Protein 3NYB (pdb70)

Foldseek 3Di:
DDDVLCVVPAPLVPQAVLQVQLSSLVSVVVVQFDDPVRVVVVVVLQVVLQVLVCVVPVPKGKDFDDCVVPVQDGPQDATEMAIEDPCDDPNFPVVVVVSVVSCCVVQQFPDWDWDDLPNWIKIWGAGPVVRHIYIYTNDDNQDDLLRVLLVVLVVPAPPLSSLSNLVVLLCVLPVQADLVVQHPDSSRSSLLLSQLQCPPPCRVVPNDDCSSRVSVSSLVSLCCLQPPPPQLFWAWEDDPSHIDIDTVCVLPLQVVPPDRRWYAYQDSVHSSGGPRPSNPVSVVVSNLSVVLSCLLVVLSVVSSPDDSVVSTSDDSSPVSRPD/DDPVVPDDPDYVVDDVCVVPDDDDPDWAADPQDRDIHAYVFPDDDDGPDPDDDPDTDCTHPVND

Organism: Saccharomyces cerevisiae (strain ATCC 204508 / S288c) (NCBI:txid559292)

Nearest PDB structures (foldseek):
  3nyb-assembly1_B  TM=1.016E+00  e=1.148E-12  Saccharomyces cerevisiae
  4wt1-assembly1_N8  TM=2.854E-01  e=4.785E+00  Thermus thermophilus HB8
  3nyb-assembly1_A  TM=1.003E+00  e=1.743E-56  Saccharomyces cerevisiae
  6lbj-assembly2_B  TM=7.778E-01  e=1.652E-12  Mus musculus
  8opt-assembly1_A  TM=7.591E-01  e=1.158E-12  Homo sapiens

Sequence (387 aa):
GSYPWILNHDHSKQKEISDWLTFEIKDFVAYISPSREEIEIRNQTISTIREAVKQLWPDADLHVFGSYSTDLYLPGSDIDCVVTSELGGKESRNNLYSLASHLKKKNLATEVEVVAKARVPIIKFVEPHSGIHIAVSFERTNGIEAAKLIREWLDDTPGLRELVLIVKQFLHARRLNNVHTGGLGGFSIICLVFSFLHMHPRIITNEIDPKDNLGVLLIEFFELYGKNFGYDDVALGSSDGYPVYFPKSTWSAIQPIKNPFSLAIQDPGDESNNISRGSFNIRDIKKAFAGAFDLLTNRCFELHSATFKDRLGKSILGNVIKYQCTLCKSKKHSKERCPSIWRAYILVHTIYCYNCGGKGHFGDDCKEKRSSRVPNEDGSAFTGSNL

CATH classification: 1.10.1410.10 (+1 more: 3.30.460.10)

B-factor: mean 60.47, std 26.09, range [11.94, 187.11]

Structure (mmCIF, N/CA/C/O backbone):
data_3NYB
#
_entry.id   3NYB
#
_cell.length_a   92.720
_cell.length_b   92.720
_cell.length_c   103.630
_cell.angle_alpha   90.00
_cell.angle_beta   90.00
_cell.angle_gamma   120.00
#
_symmetry.space_group_name_H-M   'P 3 2 1'
#
loop_
_entity.id
_entity.type
_entity.pdbx_description
1 polymer 'Poly(A) RNA polymerase protein 2'
2 polymer 'Protein AIR2'
3 non-polymer 'ZINC ION'
4 water water
#
loop_
_atom_site.group_PDB
_atom_site.id
_atom_site.type_symbol
_atom_site.label_atom_id
_atom_site.label_alt_id
_atom_site.label_comp_id
_atom_site.label_asym_id
_atom_site.label_entity_id
_atom_site.label_seq_id
_atom_site.pdbx_PDB_ins_code
_atom_site.Cartn_x
_atom_site.Cartn_y
_atom_site.Cartn_z
_atom_site.occupancy
_atom_site.B_iso_or_equiv
_atom_site.auth_seq_id
_atom_site.auth_comp_id
_atom_site.auth_asym_id
_atom_site.auth_atom_id
_atom_site.pdbx_PDB_model_num
ATOM 1 N N . GLY A 1 1 ? 38.964 6.737 -15.411 1.00 105.54 159 GLY A N 1
ATOM 2 C CA . GLY A 1 1 ? 38.039 6.528 -16.510 1.00 103.29 159 GLY A CA 1
ATOM 3 C C . GLY A 1 1 ? 37.818 7.770 -17.356 1.00 91.89 159 GLY A C 1
ATOM 4 O O . GLY A 1 1 ? 37.338 7.675 -18.486 1.00 94.25 159 GLY A O 1
ATOM 5 N N . SER A 1 2 ? 38.155 8.935 -16.806 1.00 72.74 160 SER A N 1
ATOM 6 C CA . SER A 1 2 ? 38.059 10.193 -17.539 1.00 64.38 160 SER A CA 1
ATOM 7 C C . SER A 1 2 ? 39.363 10.441 -18.293 1.00 55.72 160 SER A C 1
ATOM 8 O O . SER A 1 2 ? 40.429 9.945 -17.906 1.00 56.25 160 SER A O 1
ATOM 11 N N . TYR A 1 3 ? 39.270 11.206 -19.374 1.00 38.10 161 TYR A N 1
ATOM 12 C CA . TYR A 1 3 ? 40.427 11.525 -20.196 1.00 36.57 161 TYR A CA 1
ATOM 13 C C . TYR A 1 3 ? 40.479 13.025 -20.389 1.00 40.51 161 TYR A C 1
ATOM 14 O O . TYR A 1 3 ? 40.282 13.518 -21.497 1.00 47.88 161 TYR A O 1
ATOM 23 N N . PRO A 1 4 ? 40.753 13.755 -19.301 1.00 33.04 162 PRO A N 1
ATOM 24 C CA . PRO A 1 4 ? 40.634 15.212 -19.244 1.00 17.29 162 PRO A CA 1
ATOM 25 C C . PRO A 1 4 ? 41.344 15.876 -20.409 1.00 30.65 162 PRO A C 1
ATOM 26 O O . PRO A 1 4 ? 40.860 16.898 -20.901 1.00 42.54 162 PRO A O 1
ATOM 30 N N . TRP A 1 5 ? 42.469 15.316 -20.856 1.00 27.67 163 TRP A N 1
ATOM 31 C CA . TRP A 1 5 ? 43.255 15.969 -21.918 1.00 26.67 163 TRP A CA 1
ATOM 32 C C . TRP A 1 5 ? 42.539 16.019 -23.267 1.00 37.78 163 TRP A C 1
ATOM 33 O O . TRP A 1 5 ? 43.004 16.664 -24.203 1.00 38.86 163 TRP A O 1
ATOM 44 N N . ILE A 1 6 ? 41.405 15.334 -23.348 1.00 40.80 164 ILE A N 1
ATOM 45 C CA . ILE A 1 6 ? 40.588 15.299 -24.550 1.00 34.02 164 ILE A CA 1
ATOM 46 C C . ILE A 1 6 ? 39.667 16.507 -24.640 1.00 41.46 164 ILE A C 1
ATOM 47 O O . ILE A 1 6 ? 39.321 16.952 -25.735 1.00 46.02 164 ILE A O 1
ATOM 52 N N . LEU A 1 7 ? 39.273 17.039 -23.487 1.00 37.01 165 LEU A N 1
ATOM 53 C CA . LEU A 1 7 ? 38.264 18.102 -23.430 1.00 40.04 165 LEU A CA 1
ATOM 54 C C . LEU A 1 7 ? 38.647 19.299 -24.303 1.00 35.25 165 LEU A C 1
ATOM 55 O O . LEU A 1 7 ? 39.723 19.866 -24.136 1.00 30.68 165 LEU A O 1
ATOM 60 N N . ASN A 1 8 ? 37.767 19.661 -25.237 1.00 36.15 166 ASN A N 1
ATOM 61 C CA . ASN A 1 8 ? 37.997 20.764 -26.182 1.00 37.42 166 ASN A CA 1
ATOM 62 C C . ASN A 1 8 ? 39.105 20.465 -27.187 1.00 33.65 166 ASN A C 1
ATOM 63 O O . ASN A 1 8 ? 39.653 21.369 -27.817 1.00 40.80 166 ASN A O 1
ATOM 68 N N . HIS A 1 9 ? 39.424 19.189 -27.340 1.00 20.36 167 HIS A N 1
ATOM 69 C CA . HIS A 1 9 ? 40.501 18.782 -28.220 1.00 31.76 167 HIS A CA 1
ATOM 70 C C . HIS A 1 9 ? 40.129 17.521 -28.987 1.00 41.02 167 HIS A C 1
ATOM 71 O O . HIS A 1 9 ? 40.936 16.605 -29.125 1.00 45.27 167 HIS A O 1
ATOM 78 N N . ASP A 1 10 ? 38.899 17.472 -29.478 1.00 45.65 168 ASP A N 1
ATOM 79 C CA . ASP A 1 10 ? 38.425 16.302 -30.198 1.00 55.59 168 ASP A CA 1
ATOM 80 C C . ASP A 1 10 ? 38.981 16.275 -31.616 1.00 45.47 168 ASP A C 1
ATOM 81 O O . ASP A 1 10 ? 38.871 17.262 -32.341 1.00 32.32 168 ASP A O 1
ATOM 86 N N . HIS A 1 11 ? 39.588 15.153 -32.003 1.00 44.47 169 HIS A N 1
ATOM 87 C CA . HIS A 1 11 ? 40.082 14.981 -33.371 1.00 48.59 169 HIS A CA 1
ATOM 88 C C . HIS A 1 11 ? 39.391 13.831 -34.083 1.00 49.57 169 HIS A C 1
ATOM 89 O O . HIS A 1 11 ? 39.993 13.181 -34.937 1.00 38.13 169 HIS A O 1
ATOM 96 N N . SER A 1 12 ? 38.136 13.577 -33.724 1.00 60.01 170 SER A N 1
ATOM 97 C CA . SER A 1 12 ? 37.437 12.391 -34.203 1.00 47.84 170 SER A CA 1
ATOM 98 C C . SER A 1 12 ? 37.214 12.450 -35.701 1.00 43.36 170 SER A C 1
ATOM 99 O O . SER A 1 12 ? 37.030 11.420 -36.334 1.00 60.75 170 SER A O 1
ATOM 102 N N . LYS A 1 13 ? 37.247 13.653 -36.267 1.00 50.29 171 LYS A N 1
ATOM 103 C CA . LYS A 1 13 ? 36.971 13.839 -37.695 1.00 64.66 171 LYS A CA 1
ATOM 104 C C . LYS A 1 13 ? 38.215 13.691 -38.583 1.00 62.57 171 LYS A C 1
ATOM 105 O O . LYS A 1 13 ? 38.157 13.923 -39.790 1.00 67.06 171 LYS A O 1
ATOM 111 N N . GLN A 1 14 ? 39.333 13.296 -37.985 1.00 53.98 172 GLN A N 1
ATOM 112 C CA . GLN A 1 14 ? 40.596 13.205 -38.704 1.00 57.32 172 GLN A CA 1
ATOM 113 C C . GLN A 1 14 ? 40.573 12.036 -39.684 1.00 63.02 172 GLN A C 1
ATOM 114 O O . GLN A 1 14 ? 40.052 10.968 -39.366 1.00 58.60 172 GLN A O 1
ATOM 120 N N . LYS A 1 15 ? 41.146 12.241 -40.868 1.00 61.87 173 LYS A N 1
ATOM 121 C CA . LYS A 1 15 ? 41.148 11.221 -41.914 1.00 70.00 173 LYS A CA 1
ATOM 122 C C . LYS A 1 15 ? 42.103 10.087 -41.580 1.00 77.48 173 LYS A C 1
ATOM 123 O O . LYS A 1 15 ? 41.751 8.909 -41.678 1.00 80.14 173 LYS A O 1
ATOM 129 N N . GLU A 1 16 ? 43.322 10.448 -41.195 1.00 81.36 174 GLU A N 1
ATOM 130 C CA . GLU A 1 16 ? 44.312 9.460 -40.786 1.00 74.99 174 GLU A CA 1
ATOM 131 C C . GLU A 1 16 ? 44.264 9.265 -39.275 1.00 64.33 174 GLU A C 1
ATOM 132 O O . GLU A 1 16 ? 44.505 10.197 -38.506 1.00 63.97 174 GLU A O 1
ATOM 138 N N . ILE A 1 17 ? 43.941 8.052 -38.848 1.00 55.66 175 ILE A N 1
ATOM 139 C CA . ILE A 1 17 ? 43.853 7.764 -37.426 1.00 55.83 175 ILE A CA 1
ATOM 140 C C . ILE A 1 17 ? 45.200 8.017 -36.750 1.00 50.82 175 ILE A C 1
ATOM 141 O O . ILE A 1 17 ? 45.260 8.402 -35.588 1.00 60.86 175 ILE A O 1
ATOM 146 N N . SER A 1 18 ? 46.278 7.813 -37.498 1.00 55.63 176 SER A N 1
ATOM 147 C CA . SER A 1 18 ? 47.633 7.995 -36.993 1.00 56.33 176 SER A CA 1
ATOM 148 C C . SER A 1 18 ? 47.959 9.462 -36.765 1.00 52.70 176 SER A C 1
ATOM 149 O O . SER A 1 18 ? 49.043 9.794 -36.290 1.00 56.77 176 SER A O 1
ATOM 152 N N . ASP A 1 19 ? 47.023 10.334 -37.130 1.00 55.72 177 ASP A N 1
ATOM 153 C CA . ASP A 1 19 ? 47.142 11.771 -36.878 1.00 57.86 177 ASP A CA 1
ATOM 154 C C . ASP A 1 19 ? 46.338 12.139 -35.636 1.00 50.20 177 ASP A C 1
ATOM 155 O O . ASP A 1 19 ? 46.840 12.811 -34.743 1.00 47.27 177 ASP A O 1
ATOM 160 N N . TRP A 1 20 ? 45.075 11.726 -35.625 1.00 40.70 178 TRP A N 1
ATOM 161 C CA . TRP A 1 20 ? 44.297 11.546 -34.410 1.00 43.08 178 TRP A CA 1
ATOM 162 C C . TRP A 1 20 ? 45.279 11.265 -33.277 1.00 46.89 178 TRP A C 1
ATOM 163 O O . TRP A 1 20 ? 45.398 12.035 -32.311 1.00 34.58 178 TRP A O 1
ATOM 174 N N . LEU A 1 21 ? 45.996 10.152 -33.401 1.00 45.22 179 LEU A N 1
ATOM 175 C CA . LEU A 1 21 ? 46.880 9.709 -32.328 1.00 45.76 179 LEU A CA 1
ATOM 176 C C . LEU A 1 21 ? 47.965 10.733 -31.999 1.00 38.68 179 LEU A C 1
ATOM 177 O O . LEU A 1 21 ? 48.166 11.092 -30.840 1.00 34.11 179 LEU A O 1
ATOM 182 N N . THR A 1 22 ? 48.675 11.178 -33.028 1.00 32.72 180 THR A N 1
ATOM 183 C CA . THR A 1 22 ? 49.725 12.160 -32.868 1.00 24.30 180 THR A CA 1
ATOM 184 C C . THR A 1 22 ? 49.234 13.381 -32.091 1.00 33.34 180 THR A C 1
ATOM 185 O O . THR A 1 22 ? 49.869 13.820 -31.137 1.00 42.28 180 THR A O 1
ATOM 189 N N . PHE A 1 23 ? 48.086 13.909 -32.496 1.00 35.61 181 PHE A N 1
ATOM 190 C CA . PHE A 1 23 ? 47.481 15.050 -31.831 1.00 35.45 181 PHE A CA 1
ATOM 191 C C . PHE A 1 23 ? 47.111 14.758 -30.377 1.00 35.38 181 PHE A C 1
ATOM 192 O O . PHE A 1 23 ? 47.274 15.615 -29.506 1.00 33.89 181 PHE A O 1
ATOM 200 N N . GLU A 1 24 ? 46.611 13.556 -30.110 1.00 35.56 182 GLU A N 1
ATOM 201 C CA . GLU A 1 24 ? 46.246 13.214 -28.743 1.00 37.31 182 GLU A CA 1
ATOM 202 C C . GLU A 1 24 ? 47.487 13.090 -27.870 1.00 34.20 182 GLU A C 1
ATOM 203 O O . GLU A 1 24 ? 47.460 13.456 -26.700 1.00 31.10 182 GLU A O 1
ATOM 209 N N . ILE A 1 25 ? 48.578 12.583 -28.436 1.00 32.14 183 ILE A N 1
ATOM 210 C CA . ILE A 1 25 ? 49.826 12.520 -27.681 1.00 35.01 183 ILE A CA 1
ATOM 211 C C . ILE A 1 25 ? 50.225 13.922 -27.205 1.00 38.70 183 ILE A C 1
ATOM 212 O O . ILE A 1 25 ? 50.501 14.108 -26.024 1.00 34.74 183 ILE A O 1
ATOM 217 N N . LYS A 1 26 ? 50.228 14.892 -28.122 1.00 32.44 184 LYS A N 1
ATOM 218 C CA . LYS A 1 26 ? 50.545 16.278 -27.801 1.00 27.72 184 LYS A CA 1
ATOM 219 C C . LYS A 1 26 ? 49.583 16.876 -26.773 1.00 35.36 184 LYS A C 1
ATOM 220 O O . LYS A 1 26 ? 49.956 17.745 -25.977 1.00 23.03 184 LYS A O 1
ATOM 226 N N . ASP A 1 27 ? 48.338 16.422 -26.786 1.00 34.16 185 ASP A N 1
ATOM 227 C CA . ASP A 1 27 ? 47.363 16.959 -25.844 1.00 37.01 185 ASP A CA 1
ATOM 228 C C . ASP A 1 27 ? 47.684 16.502 -24.431 1.00 37.82 185 ASP A C 1
ATOM 229 O O . ASP A 1 27 ? 47.761 17.314 -23.501 1.00 35.59 185 ASP A O 1
ATOM 234 N N . PHE A 1 28 ? 47.893 15.196 -24.294 1.00 32.53 186 PHE A N 1
ATOM 235 C CA . PHE A 1 28 ? 48.302 14.587 -23.039 1.00 36.10 186 PHE A CA 1
ATOM 236 C C . PHE A 1 28 ? 49.567 15.231 -22.477 1.00 39.16 186 PHE A C 1
ATOM 237 O O . PHE A 1 28 ? 49.590 15.658 -21.323 1.00 34.02 186 PHE A O 1
ATOM 245 N N . VAL A 1 29 ? 50.615 15.284 -23.295 1.00 29.33 187 VAL A N 1
ATOM 246 C CA . VAL A 1 29 ? 51.890 15.867 -22.890 1.00 33.12 187 VAL A CA 1
ATOM 247 C C . VAL A 1 29 ? 51.729 17.296 -22.392 1.00 30.54 187 VAL A C 1
ATOM 248 O O . VAL A 1 29 ? 52.360 17.691 -21.420 1.00 37.80 187 VAL A O 1
ATOM 252 N N . ALA A 1 30 ? 50.892 18.077 -23.057 1.00 30.36 188 ALA A N 1
ATOM 253 C CA . ALA A 1 30 ? 50.688 19.451 -22.618 1.00 35.98 188 ALA A CA 1
ATOM 254 C C . ALA A 1 30 ? 49.886 19.459 -21.325 1.00 37.73 188 ALA A C 1
ATOM 255 O O . ALA A 1 30 ? 50.151 20.256 -20.418 1.00 33.33 188 ALA A O 1
ATOM 257 N N . TYR A 1 31 ? 48.916 18.555 -21.236 1.00 22.30 189 TYR A N 1
ATOM 258 C CA . TYR A 1 31 ? 48.112 18.456 -20.028 1.00 26.54 189 TYR A CA 1
ATOM 259 C C . TYR A 1 31 ? 48.958 18.069 -18.797 1.00 28.89 189 TYR A C 1
ATOM 260 O O . TYR A 1 31 ? 48.700 18.538 -17.678 1.00 26.15 189 TYR A O 1
ATOM 269 N N . ILE A 1 32 ? 49.967 17.222 -19.006 1.00 28.39 190 ILE A N 1
ATOM 270 C CA . ILE A 1 32 ? 50.833 16.775 -17.915 1.00 28.06 190 ILE A CA 1
ATOM 271 C C . ILE A 1 32 ? 51.996 17.759 -17.733 1.00 27.93 190 ILE A C 1
ATOM 272 O O . ILE A 1 32 ? 52.888 17.551 -16.924 1.00 25.93 190 ILE A O 1
ATOM 277 N N . SER A 1 33 ? 51.970 18.847 -18.489 1.00 30.43 191 SER A N 1
ATOM 278 C CA . SER A 1 33 ? 53.061 19.814 -18.456 1.00 33.10 191 SER A CA 1
ATOM 279 C C . SER A 1 33 ? 52.675 20.983 -17.517 1.00 29.51 191 SER A C 1
ATOM 280 O O . SER A 1 33 ? 51.500 21.327 -17.401 1.00 31.20 191 SER A O 1
ATOM 283 N N . PRO A 1 34 ? 53.658 21.570 -16.811 1.00 34.33 192 PRO A N 1
ATOM 284 C CA . PRO A 1 34 ? 53.343 22.447 -15.669 1.00 29.22 192 PRO A CA 1
ATOM 285 C C . PRO A 1 34 ? 52.838 23.825 -16.053 1.00 32.53 192 PRO A C 1
ATOM 286 O O . PRO A 1 34 ? 53.048 24.286 -17.173 1.00 37.49 192 PRO A O 1
ATOM 290 N N . SER A 1 35 ? 52.176 24.479 -15.109 1.00 29.53 193 SER A N 1
ATOM 291 C CA . SER A 1 35 ? 51.744 25.857 -15.286 1.00 34.38 193 SER A CA 1
ATOM 292 C C . SER A 1 35 ? 52.689 26.763 -14.511 1.00 38.48 193 SER A C 1
ATOM 293 O O . SER A 1 35 ? 53.387 26.305 -13.586 1.00 27.93 193 SER A O 1
ATOM 296 N N . ARG A 1 36 ? 52.696 28.043 -14.872 1.00 24.29 194 ARG A N 1
ATOM 297 C CA . ARG A 1 36 ? 53.437 29.053 -14.107 1.00 28.07 194 ARG A CA 1
ATOM 298 C C . ARG A 1 36 ? 53.184 28.966 -12.603 1.00 33.55 194 ARG A C 1
ATOM 299 O O . ARG A 1 36 ? 54.128 28.971 -11.816 1.00 30.09 194 ARG A O 1
ATOM 307 N N . GLU A 1 37 ? 51.918 28.893 -12.192 1.00 34.36 195 GLU A N 1
ATOM 308 C CA . GLU A 1 37 ? 51.623 28.775 -10.766 1.00 38.68 195 GLU A CA 1
ATOM 309 C C . GLU A 1 37 ? 52.287 27.520 -10.208 1.00 38.41 195 GLU A C 1
ATOM 310 O O . GLU A 1 37 ? 52.930 27.546 -9.168 1.00 31.05 195 GLU A O 1
ATOM 316 N N . GLU A 1 38 ? 52.142 26.420 -10.929 1.00 41.27 196 GLU A N 1
ATOM 317 C CA . GLU A 1 38 ? 52.689 25.154 -10.491 1.00 33.50 196 GLU A CA 1
ATOM 318 C C . GLU A 1 38 ? 54.175 25.323 -10.254 1.00 35.47 196 GLU A C 1
ATOM 319 O O . GLU A 1 38 ? 54.736 24.774 -9.310 1.00 36.72 196 GLU A O 1
ATOM 325 N N . ILE A 1 39 ? 54.812 26.095 -11.122 1.00 27.09 197 ILE A N 1
ATOM 326 C CA . ILE A 1 39 ? 56.245 26.285 -11.034 1.00 23.36 197 ILE A CA 1
ATOM 327 C C . ILE A 1 39 ? 56.561 27.135 -9.812 1.00 31.25 197 ILE A C 1
ATOM 328 O O . ILE A 1 39 ? 57.501 26.841 -9.065 1.00 26.50 197 ILE A O 1
ATOM 333 N N . GLU A 1 40 ? 55.776 28.193 -9.614 1.00 28.65 198 GLU A N 1
ATOM 334 C CA . GLU A 1 40 ? 56.013 29.112 -8.506 1.00 30.34 198 GLU A CA 1
ATOM 335 C C . GLU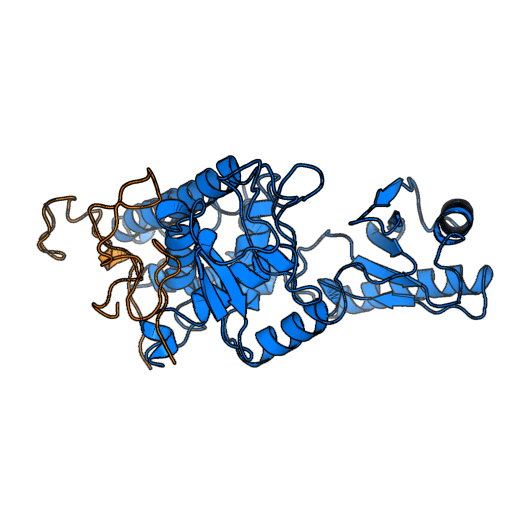 A 1 40 ? 56.043 28.335 -7.207 1.00 32.54 198 GLU A C 1
ATOM 336 O O . GLU A 1 40 ? 57.004 28.427 -6.437 1.00 35.44 198 GLU A O 1
ATOM 342 N N . ILE A 1 41 ? 54.998 27.541 -6.986 1.00 16.57 199 ILE A N 1
ATOM 343 C CA . ILE A 1 41 ? 54.890 26.733 -5.786 1.00 22.33 199 ILE A CA 1
ATOM 344 C C . ILE A 1 41 ? 56.078 25.787 -5.636 1.00 29.64 199 ILE A C 1
ATOM 345 O O . ILE A 1 41 ? 56.664 25.672 -4.563 1.00 29.49 199 ILE A O 1
ATOM 350 N N . ARG A 1 42 ? 56.434 25.110 -6.720 1.00 24.72 200 ARG A N 1
ATOM 351 C CA . ARG A 1 42 ? 57.537 24.171 -6.669 1.00 19.06 200 ARG A CA 1
ATOM 352 C C . ARG A 1 42 ? 58.801 24.877 -6.184 1.00 26.39 200 ARG A C 1
ATOM 353 O O . ARG A 1 42 ? 59.499 24.376 -5.308 1.00 34.48 200 ARG A O 1
ATOM 361 N N . ASN A 1 43 ? 59.084 26.052 -6.725 1.00 13.02 201 ASN A N 1
ATOM 362 C CA . ASN A 1 43 ? 60.267 26.798 -6.290 1.00 28.60 201 ASN A CA 1
ATOM 363 C C . ASN A 1 43 ? 60.209 27.194 -4.813 1.00 32.49 201 ASN A C 1
ATOM 364 O O . ASN A 1 43 ? 61.192 27.065 -4.099 1.00 37.73 201 ASN A O 1
ATOM 369 N N . GLN A 1 44 ? 59.050 27.655 -4.357 1.00 29.35 202 GLN A N 1
ATOM 370 C CA . GLN A 1 44 ? 58.883 28.017 -2.962 1.00 28.37 202 GLN A CA 1
ATOM 371 C C . GLN A 1 44 ? 59.201 26.851 -2.058 1.00 37.74 202 GLN A C 1
ATOM 372 O O . GLN A 1 44 ? 59.990 26.980 -1.118 1.00 41.91 202 GLN A O 1
ATOM 378 N N . THR A 1 45 ? 58.573 25.709 -2.326 1.00 33.59 203 THR A N 1
ATOM 379 C CA . THR A 1 45 ? 58.738 24.570 -1.433 1.00 39.55 203 THR A CA 1
ATOM 380 C C . THR A 1 45 ? 60.180 24.081 -1.442 1.00 38.75 203 THR A C 1
ATOM 381 O O . THR A 1 45 ? 60.749 23.809 -0.387 1.00 43.08 203 THR A O 1
ATOM 385 N N . ILE A 1 46 ? 60.774 23.991 -2.628 1.00 32.89 204 ILE A N 1
ATOM 386 C CA . ILE A 1 46 ? 62.180 23.620 -2.733 1.00 27.84 204 ILE A CA 1
ATOM 387 C C . ILE A 1 46 ? 63.027 24.587 -1.916 1.00 29.01 204 ILE A C 1
ATOM 388 O O . ILE A 1 46 ? 63.908 24.179 -1.167 1.00 43.19 204 ILE A O 1
ATOM 393 N N . SER A 1 47 ? 62.754 25.877 -2.053 1.00 38.13 205 SER A N 1
ATOM 394 C CA . SER A 1 47 ? 63.532 26.873 -1.332 1.00 31.89 205 SER A CA 1
ATOM 395 C C . SER A 1 47 ? 63.308 26.716 0.167 1.00 30.75 205 SER A C 1
ATOM 396 O O . SER A 1 47 ? 64.244 26.821 0.954 1.00 31.38 205 SER A O 1
ATOM 399 N N . THR A 1 48 ? 62.062 26.452 0.547 1.00 29.33 206 THR A N 1
ATOM 400 C CA . THR A 1 48 ? 61.709 26.215 1.940 1.00 29.15 206 THR A CA 1
ATOM 401 C C . THR A 1 48 ? 62.499 25.029 2.490 1.00 38.66 206 THR A C 1
ATOM 402 O O . THR A 1 48 ? 62.995 25.054 3.614 1.00 46.53 206 THR A O 1
ATOM 406 N N . ILE A 1 49 ? 62.636 23.986 1.688 1.00 38.98 207 ILE A N 1
ATOM 407 C CA . ILE A 1 49 ? 63.394 22.828 2.133 1.00 46.53 207 ILE A CA 1
ATOM 408 C C . ILE A 1 49 ? 64.895 23.117 2.177 1.00 46.53 207 ILE A C 1
ATOM 409 O O . ILE A 1 49 ? 65.589 22.681 3.099 1.00 35.31 207 ILE A O 1
ATOM 414 N N . ARG A 1 50 ? 65.390 23.860 1.191 1.00 47.01 208 ARG A N 1
ATOM 415 C CA . ARG A 1 50 ? 66.791 24.269 1.183 1.00 44.64 208 ARG A CA 1
ATOM 416 C C . ARG A 1 50 ? 67.076 25.032 2.464 1.00 47.72 208 ARG A C 1
ATOM 417 O O . ARG A 1 50 ? 68.063 24.772 3.158 1.00 45.98 208 ARG A O 1
ATOM 425 N N . GLU A 1 51 ? 66.179 25.958 2.781 1.00 50.03 209 GLU A N 1
ATOM 426 C CA . GLU A 1 51 ? 66.316 26.793 3.963 1.00 45.67 209 GLU A CA 1
ATOM 427 C C . GLU A 1 51 ? 66.350 25.935 5.232 1.00 33.00 209 GLU A C 1
ATOM 428 O O . GLU A 1 51 ? 67.080 26.235 6.169 1.00 37.14 209 GLU A O 1
ATOM 434 N N . ALA A 1 52 ? 65.592 24.845 5.245 1.00 28.32 210 ALA A N 1
ATOM 435 C CA . ALA A 1 52 ? 65.617 23.930 6.387 1.00 47.89 210 ALA A CA 1
ATOM 436 C C . ALA A 1 52 ? 66.931 23.154 6.488 1.00 56.62 210 ALA A C 1
ATOM 437 O O . ALA A 1 52 ? 67.320 22.727 7.574 1.00 70.52 210 ALA A O 1
ATOM 439 N N . VAL A 1 53 ? 67.602 22.963 5.357 1.00 51.32 211 VAL A N 1
ATOM 440 C CA . VAL A 1 53 ? 68.881 22.262 5.331 1.00 42.86 211 VAL A CA 1
ATOM 441 C C . VAL A 1 53 ? 69.988 23.196 5.834 1.00 48.09 211 VAL A C 1
ATOM 442 O O . VAL A 1 53 ? 70.840 22.803 6.627 1.00 42.42 211 VAL A O 1
ATOM 446 N N . LYS A 1 54 ? 69.950 24.444 5.384 1.00 56.92 212 LYS A N 1
ATOM 447 C CA . LYS A 1 54 ? 70.869 25.456 5.872 1.00 53.33 212 LYS A CA 1
ATOM 448 C C . LYS A 1 54 ? 70.922 25.440 7.397 1.00 49.40 212 LYS A C 1
ATOM 449 O O . LYS A 1 54 ? 71.982 25.630 7.987 1.00 58.57 212 LYS A O 1
ATOM 455 N N . GLN A 1 55 ? 69.781 25.207 8.033 1.00 39.54 213 GLN A N 1
ATOM 456 C CA . GLN A 1 55 ? 69.706 25.205 9.494 1.00 50.23 213 GLN A CA 1
ATOM 457 C C . GLN A 1 55 ? 70.583 24.156 10.166 1.00 49.21 213 GLN A C 1
ATOM 458 O O . GLN A 1 55 ? 71.064 24.376 11.276 1.00 52.83 213 GLN A O 1
ATOM 464 N N . LEU A 1 56 ? 70.754 23.008 9.517 1.00 43.58 214 LEU A N 1
ATOM 465 C CA . LEU A 1 56 ? 71.654 21.973 10.029 1.00 46.79 214 LEU A CA 1
ATOM 466 C C . LEU A 1 56 ? 73.090 22.255 9.605 1.00 45.86 214 LEU A C 1
ATOM 467 O O . LEU A 1 56 ? 74.021 22.158 10.406 1.00 51.22 214 LEU A O 1
ATOM 472 N N . TRP A 1 57 ? 73.252 22.598 8.331 1.00 45.79 215 TRP A N 1
ATOM 473 C CA . TRP A 1 57 ? 74.555 22.810 7.727 1.00 48.12 215 TRP A CA 1
ATOM 474 C C . TRP A 1 57 ? 74.477 24.046 6.858 1.00 51.48 215 TRP A C 1
ATOM 475 O O . TRP A 1 57 ? 74.092 23.958 5.697 1.00 49.40 215 TRP A O 1
ATOM 486 N N . PRO A 1 58 ? 74.823 25.212 7.425 1.00 65.97 216 PRO A N 1
ATOM 487 C CA . PRO A 1 58 ? 74.740 26.498 6.717 1.00 65.96 216 PRO A CA 1
ATOM 488 C C . PRO A 1 58 ? 75.584 26.543 5.443 1.00 55.31 216 PRO A C 1
ATOM 489 O O . PRO A 1 58 ? 75.361 27.413 4.591 1.00 56.26 216 PRO A O 1
ATOM 493 N N . ASP A 1 59 ? 76.519 25.606 5.311 1.00 45.92 217 ASP A N 1
ATOM 494 C CA . ASP A 1 59 ? 77.342 25.497 4.105 1.00 55.73 217 ASP A CA 1
ATOM 495 C C . ASP A 1 59 ? 76.669 24.753 2.941 1.00 72.03 217 ASP A C 1
ATOM 496 O O . ASP A 1 59 ? 77.094 24.870 1.789 1.00 80.68 217 ASP A O 1
ATOM 501 N N . ALA A 1 60 ? 75.625 23.988 3.240 1.00 66.21 218 ALA A N 1
ATOM 502 C CA . ALA A 1 60 ? 75.000 23.134 2.239 1.00 62.05 218 ALA A CA 1
ATOM 503 C C . ALA A 1 60 ? 74.014 23.889 1.351 1.00 61.61 218 ALA A C 1
ATOM 504 O O . ALA A 1 60 ? 73.388 24.854 1.780 1.00 65.27 218 ALA A O 1
ATOM 506 N N . ASP A 1 61 ? 73.895 23.437 0.106 1.00 47.71 219 ASP A N 1
ATOM 507 C CA . ASP A 1 61 ? 72.912 23.953 -0.828 1.00 40.72 219 ASP A CA 1
ATOM 508 C C . ASP A 1 61 ? 72.088 22.751 -1.267 1.00 48.26 219 ASP A C 1
ATOM 509 O O . ASP A 1 61 ? 72.309 21.630 -0.798 1.00 50.97 219 ASP A O 1
ATOM 514 N N . LEU A 1 62 ? 71.147 22.978 -2.174 1.00 49.41 220 LEU A N 1
ATOM 515 C CA . LEU A 1 62 ? 70.215 21.938 -2.581 1.00 48.49 220 LEU A CA 1
ATOM 516 C C . LEU A 1 62 ? 69.831 22.159 -4.036 1.00 45.56 220 LEU A C 1
ATOM 517 O O . LEU A 1 62 ? 69.400 23.251 -4.411 1.00 40.14 220 LEU A O 1
ATOM 522 N N . HIS A 1 63 ? 69.988 21.129 -4.860 1.00 37.08 221 HIS A N 1
ATOM 523 C CA . HIS A 1 63 ? 69.693 21.273 -6.281 1.00 39.19 221 HIS A CA 1
ATOM 524 C C . HIS A 1 63 ? 68.798 20.176 -6.835 1.00 41.85 221 HIS A C 1
ATOM 525 O O . HIS A 1 63 ? 68.934 19.006 -6.486 1.00 33.50 221 HIS A O 1
ATOM 532 N N . VAL A 1 64 ? 67.876 20.567 -7.703 1.00 41.34 222 VAL A N 1
ATOM 533 C CA . VAL A 1 64 ? 67.006 19.613 -8.365 1.00 30.77 222 VAL A CA 1
ATOM 534 C C . VAL A 1 64 ? 67.764 18.983 -9.519 1.00 34.07 222 VAL A C 1
ATOM 535 O O . VAL A 1 64 ? 68.281 19.701 -10.371 1.00 46.26 222 VAL A O 1
ATOM 539 N N . PHE A 1 65 ? 67.819 17.650 -9.562 1.00 36.56 223 PHE A N 1
ATOM 540 C CA . PHE A 1 65 ? 68.398 16.933 -10.703 1.00 34.03 223 PHE A CA 1
ATOM 541 C C . PHE A 1 65 ? 67.428 15.865 -11.224 1.00 33.49 223 PHE A C 1
ATOM 542 O O . PHE A 1 65 ? 66.554 15.408 -10.497 1.00 33.92 223 PHE A O 1
ATOM 550 N N . GLY A 1 66 ? 67.585 15.452 -12.475 1.00 40.43 224 GLY A N 1
ATOM 551 C CA . GLY A 1 66 ? 66.823 14.323 -12.978 1.00 36.74 224 GLY A CA 1
ATOM 552 C C . GLY A 1 66 ? 65.575 14.710 -13.745 1.00 42.00 224 GLY A C 1
ATOM 553 O O . GLY A 1 66 ? 65.541 15.737 -14.426 1.00 46.79 224 GLY A O 1
ATOM 554 N N . SER A 1 67 ? 64.544 13.879 -13.631 1.00 40.85 225 SER A N 1
ATOM 555 C CA . SER A 1 67 ? 63.302 14.074 -14.366 1.00 27.26 225 SER A CA 1
ATOM 556 C C . SER A 1 67 ? 62.811 15.512 -14.333 1.00 36.47 225 SER A C 1
ATOM 557 O O . SER A 1 67 ? 62.219 15.987 -15.302 1.00 39.89 225 SER A O 1
ATOM 560 N N . TYR A 1 68 ? 63.048 16.205 -13.223 1.00 30.85 226 TYR A N 1
ATOM 561 C CA . TYR A 1 68 ? 62.473 17.534 -13.050 1.00 28.83 226 TYR A CA 1
ATOM 562 C C . TYR A 1 68 ? 63.302 18.685 -13.618 1.00 21.68 226 TYR A C 1
ATOM 563 O O . TYR A 1 68 ? 62.784 19.783 -13.769 1.00 33.67 226 TYR A O 1
ATOM 572 N N . SER A 1 69 ? 64.570 18.439 -13.942 1.00 38.13 227 SER A N 1
ATOM 573 C CA . SER A 1 69 ? 65.436 19.480 -14.534 1.00 40.04 227 SER A CA 1
ATOM 574 C C . SER A 1 69 ? 65.464 19.348 -16.053 1.00 37.42 227 SER A C 1
ATOM 575 O O . SER A 1 69 ? 65.696 20.314 -16.769 1.00 45.11 227 SER A O 1
ATOM 578 N N . THR A 1 70 ? 65.243 18.129 -16.525 1.00 33.72 228 THR A N 1
ATOM 579 C CA . THR A 1 70 ? 64.742 17.905 -17.865 1.00 30.79 228 THR A CA 1
ATOM 580 C C . THR A 1 70 ? 63.261 18.046 -17.620 1.00 49.61 228 THR A C 1
ATOM 581 O O . THR A 1 70 ? 62.857 18.493 -16.547 1.00 81.49 228 THR A O 1
ATOM 585 N N . ASP A 1 71 ? 62.422 17.679 -18.564 1.00 34.77 229 ASP A N 1
ATOM 586 C CA . ASP A 1 71 ? 61.002 17.675 -18.243 1.00 24.98 229 ASP A CA 1
ATOM 587 C C . ASP A 1 71 ? 60.443 16.319 -18.603 1.00 39.02 229 ASP A C 1
ATOM 588 O O . ASP A 1 71 ? 59.562 16.200 -19.456 1.00 46.09 229 ASP A O 1
ATOM 593 N N . LEU A 1 72 ? 60.988 15.297 -17.945 1.00 26.14 230 LEU A N 1
ATOM 594 C CA . LEU A 1 72 ? 60.658 13.920 -18.234 1.00 22.48 230 LEU A CA 1
ATOM 595 C C . LEU A 1 72 ? 59.971 13.301 -17.022 1.00 34.71 230 LEU A C 1
ATOM 596 O O . LEU A 1 72 ? 59.972 12.079 -16.848 1.00 46.35 230 LEU A O 1
ATOM 601 N N . TYR A 1 73 ? 59.373 14.150 -16.191 1.00 25.10 231 TYR A N 1
ATOM 602 C CA . TYR A 1 73 ? 58.749 13.689 -14.958 1.00 30.30 231 TYR A CA 1
ATOM 603 C C . TYR A 1 73 ? 57.243 13.508 -15.110 1.00 35.41 231 TYR A C 1
ATOM 604 O O . TYR A 1 73 ? 56.577 14.307 -15.765 1.00 26.90 231 TYR A O 1
ATOM 613 N N . LEU A 1 74 ? 56.708 12.451 -14.512 1.00 36.74 232 LEU A N 1
ATOM 614 C CA . LEU A 1 74 ? 55.264 12.324 -14.387 1.00 35.31 232 LEU A CA 1
ATOM 615 C C . LEU A 1 74 ? 54.764 13.109 -13.158 1.00 32.06 232 LEU A C 1
ATOM 616 O O . LEU A 1 74 ? 55.369 13.066 -12.079 1.00 26.96 232 LEU A O 1
ATOM 621 N N . PRO A 1 75 ? 53.658 13.834 -13.319 1.00 30.55 233 PRO A N 1
ATOM 622 C CA . PRO A 1 75 ? 53.099 14.611 -12.206 1.00 42.31 233 PRO A CA 1
ATOM 623 C C . PRO A 1 75 ? 52.880 13.735 -10.967 1.00 34.95 233 PRO A C 1
ATOM 624 O O . PRO A 1 75 ? 52.438 12.594 -11.099 1.00 42.45 233 PRO A O 1
ATOM 628 N N . GLY A 1 76 ? 53.188 14.260 -9.783 1.00 22.94 234 GLY A N 1
ATOM 629 C CA . GLY A 1 76 ? 53.097 13.470 -8.569 1.00 12.21 234 GLY A CA 1
ATOM 630 C C . GLY A 1 76 ? 54.351 12.654 -8.278 1.00 37.08 234 GLY A C 1
ATOM 631 O O . GLY A 1 76 ? 54.519 12.178 -7.161 1.00 51.26 234 GLY A O 1
ATOM 632 N N . SER A 1 77 ? 55.241 12.489 -9.260 1.00 32.43 235 SER A N 1
ATOM 633 C CA . SER A 1 77 ? 56.485 11.756 -9.008 1.00 33.46 235 SER A CA 1
ATOM 634 C C . SER A 1 77 ? 57.410 12.554 -8.098 1.00 33.88 235 SER A C 1
ATOM 635 O O . SER A 1 77 ? 57.321 13.787 -8.056 1.00 34.24 235 SER A O 1
ATOM 638 N N . ASP A 1 78 ? 58.279 11.850 -7.367 1.00 40.29 236 ASP A N 1
ATOM 639 C CA . ASP A 1 78 ? 59.267 12.492 -6.493 1.00 32.54 236 ASP A CA 1
ATOM 640 C C . ASP A 1 78 ? 60.153 13.393 -7.318 1.00 36.77 236 ASP A C 1
ATOM 641 O O . ASP A 1 78 ? 60.613 13.006 -8.403 1.00 36.70 236 ASP A O 1
ATOM 646 N N . ILE A 1 79 ? 60.425 14.582 -6.795 1.00 29.85 237 ILE A N 1
ATOM 647 C CA . ILE A 1 79 ? 61.437 15.412 -7.412 1.00 33.25 237 ILE A CA 1
ATOM 648 C C . ILE A 1 79 ? 62.734 15.226 -6.639 1.00 29.56 237 ILE A C 1
ATOM 649 O O . ILE A 1 79 ? 62.766 15.362 -5.414 1.00 31.59 237 ILE A O 1
ATOM 654 N N . ASP A 1 80 ? 63.791 14.871 -7.368 1.00 24.04 238 ASP A N 1
ATOM 655 C CA . ASP A 1 80 ? 65.055 14.476 -6.760 1.00 32.52 238 ASP A CA 1
ATOM 656 C C . ASP A 1 80 ? 65.961 15.662 -6.463 1.00 37.20 238 ASP A C 1
ATOM 657 O O . ASP A 1 80 ? 66.205 16.501 -7.332 1.00 42.82 238 ASP A O 1
ATOM 662 N N . CYS A 1 81 ? 66.472 15.717 -5.238 1.00 32.41 239 CYS A N 1
ATOM 663 C CA . CYS A 1 81 ? 67.410 16.761 -4.845 1.00 34.52 239 CYS A CA 1
ATOM 664 C C . CYS A 1 81 ? 68.703 16.190 -4.287 1.00 33.83 239 CYS A C 1
ATOM 665 O O . CYS A 1 81 ? 68.686 15.167 -3.605 1.00 41.60 239 CYS A O 1
ATOM 668 N N . VAL A 1 82 ? 69.816 16.863 -4.586 1.00 47.00 240 VAL A N 1
ATOM 669 C CA . VAL A 1 82 ? 71.119 16.577 -3.988 1.00 43.41 240 VAL A CA 1
ATOM 670 C C . VAL A 1 82 ? 71.458 17.654 -2.971 1.00 43.84 240 VAL A C 1
ATOM 671 O O . VAL A 1 82 ? 71.251 18.841 -3.233 1.00 49.64 240 VAL A O 1
ATOM 675 N N . VAL A 1 83 ? 72.011 17.253 -1.832 1.00 51.11 241 VAL A N 1
ATOM 676 C CA . VAL A 1 83 ? 72.535 18.209 -0.857 1.00 51.15 241 VAL A CA 1
ATOM 677 C C . VAL A 1 83 ? 74.053 18.242 -0.943 1.00 51.13 241 VAL A C 1
ATOM 678 O O . VAL A 1 83 ? 74.681 17.183 -1.029 1.00 47.26 241 VAL A O 1
ATOM 682 N N . THR A 1 84 ? 74.633 19.446 -0.862 1.00 59.34 242 THR A N 1
ATOM 683 C CA . THR A 1 84 ? 76.002 19.703 -1.336 1.00 57.52 242 THR A CA 1
ATOM 684 C C . THR A 1 84 ? 77.164 19.933 -0.358 1.00 74.52 242 THR A C 1
ATOM 685 O O . THR A 1 84 ? 78.312 19.994 -0.802 1.00 93.21 242 THR A O 1
ATOM 689 N N . SER A 1 85 ? 76.931 20.086 0.938 1.00 75.59 243 SER A N 1
ATOM 690 C CA . SER A 1 85 ? 78.106 20.161 1.819 1.00 85.03 243 SER A CA 1
ATOM 691 C C . SER A 1 85 ? 78.824 18.814 1.796 1.00 87.55 243 SER A C 1
ATOM 692 O O . SER A 1 85 ? 78.207 17.797 1.488 1.00 99.87 243 SER A O 1
ATOM 695 N N . GLU A 1 86 ? 80.117 18.794 2.100 1.00 80.54 244 GLU A N 1
ATOM 696 C CA . GLU A 1 86 ? 80.832 17.520 2.162 1.00 90.31 244 GLU A CA 1
ATOM 697 C C . GLU A 1 86 ? 80.252 16.637 3.268 1.00 92.53 244 GLU A C 1
ATOM 698 O O . GLU A 1 86 ? 80.809 16.535 4.359 1.00 100.46 244 GLU A O 1
ATOM 704 N N . LEU A 1 87 ? 79.124 16.000 2.965 1.00 88.92 245 LEU A N 1
ATOM 705 C CA . LEU A 1 87 ? 78.353 15.246 3.949 1.00 75.91 245 LEU A CA 1
ATOM 706 C C . LEU A 1 87 ? 78.110 13.821 3.478 1.00 66.61 245 LEU A C 1
ATOM 707 O O . LEU A 1 87 ? 77.529 13.011 4.202 1.00 72.02 245 LEU A O 1
ATOM 712 N N . GLY A 1 88 ? 78.547 13.521 2.260 1.00 61.09 246 GLY A N 1
ATOM 713 C CA . GLY A 1 88 ? 78.303 12.222 1.660 1.00 66.28 246 GLY A CA 1
ATOM 714 C C . GLY A 1 88 ? 79.180 11.101 2.189 1.00 74.51 246 GLY A C 1
ATOM 715 O O . GLY A 1 88 ? 79.482 11.038 3.385 1.00 79.51 246 GLY A O 1
ATOM 716 N N . GLY A 1 89 ? 79.589 10.210 1.289 1.00 69.54 247 GLY A N 1
ATOM 717 C CA . GLY A 1 89 ? 80.378 9.053 1.662 1.00 70.12 247 GLY A CA 1
ATOM 718 C C . GLY A 1 89 ? 79.714 8.234 2.752 1.00 86.41 247 GLY A C 1
ATOM 719 O O . GLY A 1 89 ? 78.499 8.036 2.743 1.00 95.19 247 GLY A O 1
ATOM 720 N N . LYS A 1 90 ? 80.514 7.766 3.704 1.00 98.98 248 LYS A N 1
ATOM 721 C CA . LYS A 1 90 ? 80.028 6.873 4.751 1.00 103.59 248 LYS A CA 1
ATOM 722 C C . LYS A 1 90 ? 79.257 7.625 5.833 1.00 93.31 248 LYS A C 1
ATOM 723 O O . LYS A 1 90 ? 78.543 7.025 6.646 1.00 93.26 248 LYS A O 1
ATOM 729 N N . GLU A 1 91 ? 79.387 8.946 5.826 1.00 80.90 249 GLU A N 1
ATOM 730 C CA . GLU A 1 91 ? 78.616 9.793 6.724 1.00 71.13 249 GLU A CA 1
ATOM 731 C C . GLU A 1 91 ? 77.221 10.060 6.137 1.00 62.72 249 GLU A C 1
ATOM 732 O O . GLU A 1 91 ? 76.353 10.633 6.809 1.00 56.24 249 GLU A O 1
ATOM 738 N N . SER A 1 92 ? 77.017 9.632 4.890 1.00 59.46 250 SER A N 1
ATOM 739 C CA . SER A 1 92 ? 75.735 9.796 4.214 1.00 61.72 250 SER A CA 1
ATOM 740 C C . SER A 1 92 ? 74.502 9.456 5.087 1.00 66.58 250 SER A C 1
ATOM 741 O O . SER A 1 92 ? 73.606 10.302 5.202 1.00 68.64 250 SER A O 1
ATOM 744 N N . ARG A 1 93 ? 74.479 8.257 5.679 1.00 62.57 251 ARG A N 1
ATOM 745 C CA . ARG A 1 93 ? 73.307 7.789 6.355 1.00 62.69 251 ARG A CA 1
ATOM 746 C C . ARG A 1 93 ? 73.086 8.582 7.621 1.00 65.02 251 ARG A C 1
ATOM 747 O O . ARG A 1 93 ? 71.963 9.115 7.864 1.00 74.35 251 ARG A O 1
ATOM 755 N N . ASN A 1 94 ? 74.080 8.536 8.512 1.00 53.23 252 ASN A N 1
ATOM 756 C CA . ASN A 1 94 ? 74.005 9.285 9.767 1.00 56.84 252 ASN A CA 1
ATOM 757 C C . ASN A 1 94 ? 73.415 10.687 9.568 1.00 51.60 252 ASN A C 1
ATOM 758 O O . ASN A 1 94 ? 72.616 11.147 10.378 1.00 53.51 252 ASN A O 1
ATOM 763 N N . ASN A 1 95 ? 73.777 11.339 8.457 1.00 40.73 253 ASN A N 1
ATOM 764 C CA . ASN A 1 95 ? 73.319 12.711 8.136 1.00 32.59 253 ASN A CA 1
ATOM 765 C C . ASN A 1 95 ? 71.880 12.717 7.630 1.00 37.30 253 ASN A C 1
ATOM 766 O O . ASN A 1 95 ? 71.137 13.665 7.865 1.00 43.42 253 ASN A O 1
ATOM 771 N N . LEU A 1 96 ? 71.491 11.665 6.912 1.00 30.31 254 LEU A N 1
ATOM 772 C CA . LEU A 1 96 ? 70.100 11.542 6.503 1.00 41.28 254 LEU A CA 1
ATOM 773 C C . LEU A 1 96 ? 69.190 11.360 7.732 1.00 48.02 254 LEU A C 1
ATOM 774 O O . LEU A 1 96 ? 68.119 11.968 7.805 1.00 38.76 254 LEU A O 1
ATOM 779 N N . TYR A 1 97 ? 69.607 10.535 8.694 1.00 44.98 255 TYR A N 1
ATOM 780 C CA . TYR A 1 97 ? 68.813 10.346 9.908 1.00 46.69 255 TYR A CA 1
ATOM 781 C C . TYR A 1 97 ? 68.555 11.691 10.585 1.00 45.12 255 TYR A C 1
ATOM 782 O O . TYR A 1 97 ? 67.456 11.947 11.086 1.00 40.41 255 TYR A O 1
ATOM 791 N N . SER A 1 98 ? 69.571 12.550 10.579 1.00 35.09 256 SER A N 1
ATOM 792 C CA . SER A 1 98 ? 69.481 13.858 11.224 1.00 45.97 256 SER A CA 1
ATOM 793 C C . SER A 1 98 ? 68.553 14.798 10.467 1.00 51.31 256 SER A C 1
ATOM 794 O O . SER A 1 98 ? 67.761 15.520 11.070 1.00 59.11 256 SER A O 1
ATOM 797 N N . LEU A 1 99 ? 68.675 14.795 9.144 1.00 38.28 257 LEU A N 1
ATOM 798 C CA . LEU A 1 99 ? 67.799 15.574 8.280 1.00 45.18 257 LEU A CA 1
ATOM 799 C C . LEU A 1 99 ? 66.351 15.114 8.462 1.00 47.12 257 LEU A C 1
ATOM 800 O O . LEU A 1 99 ? 65.436 15.937 8.572 1.00 42.38 257 LEU A O 1
ATOM 805 N N . ALA A 1 100 ? 66.150 13.795 8.485 1.00 38.39 258 ALA A N 1
ATOM 806 C CA . ALA A 1 100 ? 64.822 13.224 8.702 1.00 34.00 258 ALA A CA 1
ATOM 807 C C . ALA A 1 100 ? 64.238 13.707 10.010 1.00 47.05 258 ALA A C 1
ATOM 808 O O . ALA A 1 100 ? 63.185 14.341 10.036 1.00 40.97 258 ALA A O 1
ATOM 810 N N . SER A 1 101 ? 64.927 13.392 11.101 1.00 52.47 259 SER A N 1
ATOM 811 C CA . SER A 1 101 ? 64.494 13.835 12.416 1.00 45.05 259 SER A CA 1
ATOM 812 C C . SER A 1 101 ? 64.103 15.309 12.385 1.00 48.48 259 SER A C 1
ATOM 813 O O . SER A 1 101 ? 63.098 15.706 12.968 1.00 51.02 259 SER A O 1
ATOM 816 N N . HIS A 1 102 ? 64.884 16.109 11.669 1.00 44.72 260 HIS A N 1
ATOM 817 C CA . HIS A 1 102 ? 64.701 17.563 11.637 1.00 37.68 260 HIS A CA 1
ATOM 818 C C . HIS A 1 102 ? 63.484 17.983 10.796 1.00 47.01 260 HIS A C 1
ATOM 819 O O . HIS A 1 102 ? 62.713 18.863 11.184 1.00 44.93 260 HIS A O 1
ATOM 826 N N . LEU A 1 103 ? 63.325 17.357 9.635 1.00 42.63 261 LEU A N 1
ATOM 827 C CA . LEU A 1 103 ? 62.178 17.625 8.777 1.00 38.71 261 LEU A CA 1
ATOM 828 C C . LEU A 1 103 ? 60.867 17.373 9.520 1.00 45.94 261 LEU A C 1
ATOM 829 O O . LEU A 1 103 ? 59.950 18.195 9.477 1.00 50.73 261 LEU A O 1
ATOM 834 N N . LYS A 1 104 ? 60.794 16.237 10.209 1.00 52.83 262 LYS A N 1
ATOM 835 C CA . LYS A 1 104 ? 59.595 15.839 10.933 1.00 47.05 262 LYS A CA 1
ATOM 836 C C . LYS A 1 104 ? 59.251 16.885 11.979 1.00 47.44 262 LYS A C 1
ATOM 837 O O . LYS A 1 104 ? 58.110 17.341 12.078 1.00 58.40 262 LYS A O 1
ATOM 843 N N . LYS A 1 105 ? 60.263 17.254 12.753 1.00 43.79 263 LYS A N 1
ATOM 844 C CA . LYS A 1 105 ? 60.135 18.231 13.829 1.00 54.23 263 LYS A CA 1
ATOM 845 C C . LYS A 1 105 ? 59.673 19.609 13.327 1.00 66.85 263 LYS A C 1
ATOM 846 O O . LYS A 1 105 ? 58.769 20.225 13.903 1.00 71.26 263 LYS A O 1
ATOM 852 N N . LYS A 1 106 ? 60.274 20.075 12.238 1.00 65.71 264 LYS A N 1
ATOM 853 C CA . LYS A 1 106 ? 59.908 21.361 11.647 1.00 61.66 264 LYS A CA 1
ATOM 854 C C . LYS A 1 106 ? 58.652 21.273 10.752 1.00 53.50 264 LYS A C 1
ATOM 855 O O . LYS A 1 106 ? 58.258 22.262 10.125 1.00 50.85 264 LYS A O 1
ATOM 861 N N . ASN A 1 107 ? 58.034 20.093 10.695 1.00 49.91 265 ASN A N 1
ATOM 862 C CA . ASN A 1 107 ? 56.794 19.884 9.925 1.00 58.70 265 ASN A CA 1
ATOM 863 C C . ASN A 1 107 ? 56.879 20.010 8.401 1.00 55.30 265 ASN A C 1
ATOM 864 O O . ASN A 1 107 ? 55.897 20.389 7.758 1.00 57.83 265 ASN A O 1
ATOM 869 N N . LEU A 1 108 ? 58.031 19.679 7.829 1.00 45.88 266 LEU A N 1
ATOM 870 C CA . LEU A 1 108 ? 58.176 19.697 6.381 1.00 43.96 266 LEU A CA 1
ATOM 871 C C . LEU A 1 108 ? 58.072 18.286 5.835 1.00 43.20 266 LEU A C 1
ATOM 872 O O . LEU A 1 108 ? 58.213 18.050 4.637 1.00 44.40 266 LEU A O 1
ATOM 877 N N . ALA A 1 109 ? 57.805 17.350 6.737 1.00 39.22 267 ALA A N 1
ATOM 878 C CA . ALA A 1 109 ? 57.640 15.956 6.374 1.00 37.44 267 ALA A CA 1
ATOM 879 C C . ALA A 1 109 ? 56.755 15.260 7.395 1.00 30.41 267 ALA A C 1
ATOM 880 O O . ALA A 1 109 ? 56.781 15.598 8.580 1.00 39.39 267 ALA A O 1
ATOM 882 N N . THR A 1 110 ? 55.967 14.291 6.930 1.00 26.95 268 THR A N 1
ATOM 883 C CA . THR A 1 110 ? 55.252 13.395 7.839 1.00 48.92 268 THR A CA 1
ATOM 884 C C . THR A 1 110 ? 56.008 12.072 7.933 1.00 52.08 268 THR A C 1
ATOM 885 O O . THR A 1 110 ? 56.965 11.957 8.700 1.00 57.35 268 THR A O 1
ATOM 889 N N . GLU A 1 111 ? 55.604 11.077 7.152 1.00 41.05 269 GLU A N 1
ATOM 890 C CA . GLU A 1 111 ? 56.359 9.838 7.135 1.00 49.26 269 GLU A CA 1
ATOM 891 C C . GLU A 1 111 ? 57.566 9.972 6.236 1.00 48.36 269 GLU A C 1
ATOM 892 O O . GLU A 1 111 ? 57.447 10.303 5.060 1.00 52.66 269 GLU A O 1
ATOM 898 N N . VAL A 1 112 ? 58.729 9.693 6.804 1.00 39.87 270 VAL A N 1
ATOM 899 C CA . VAL A 1 112 ? 59.966 9.747 6.062 1.00 32.11 270 VAL A CA 1
ATOM 900 C C . VAL A 1 112 ? 60.531 8.352 5.876 1.00 32.63 270 VAL A C 1
ATOM 901 O O . VAL A 1 112 ? 60.718 7.610 6.839 1.00 45.62 270 VAL A O 1
ATOM 905 N N . GLU A 1 113 ? 60.812 7.993 4.633 1.00 37.24 271 GLU A N 1
ATOM 906 C CA . GLU A 1 113 ? 61.338 6.665 4.360 1.00 45.97 271 GLU A CA 1
ATOM 907 C C . GLU A 1 113 ? 62.748 6.699 3.782 1.00 51.39 271 GLU A C 1
ATOM 908 O O . GLU A 1 113 ? 63.009 7.388 2.796 1.00 53.08 271 GLU A O 1
ATOM 914 N N . VAL A 1 114 ? 63.651 5.949 4.407 1.00 58.01 272 VAL A N 1
ATOM 915 C CA . VAL A 1 114 ? 64.977 5.704 3.841 1.00 57.48 272 VAL A CA 1
ATOM 916 C C . VAL A 1 114 ? 64.942 4.601 2.770 1.00 47.88 272 VAL A C 1
ATOM 917 O O . VAL A 1 114 ? 64.356 3.534 2.974 1.00 45.53 272 VAL A O 1
ATOM 921 N N . VAL A 1 115 ? 65.555 4.869 1.622 1.00 47.50 273 VAL A N 1
ATOM 922 C CA . VAL A 1 115 ? 65.637 3.883 0.547 1.00 42.47 273 VAL A CA 1
ATOM 923 C C . VAL A 1 115 ? 66.980 4.019 -0.156 1.00 48.59 273 VAL A C 1
ATOM 924 O O . VAL A 1 115 ? 67.822 4.823 0.248 1.00 48.43 273 VAL A O 1
ATOM 928 N N . ALA A 1 116 ? 67.174 3.249 -1.220 1.00 55.17 274 ALA A N 1
ATOM 929 C CA . ALA A 1 116 ? 68.444 3.274 -1.933 1.00 67.24 274 ALA A CA 1
ATOM 930 C C . ALA A 1 116 ? 68.267 3.157 -3.440 1.00 79.51 274 ALA A C 1
ATOM 931 O O . ALA A 1 116 ? 67.601 2.244 -3.924 1.00 86.72 274 ALA A O 1
ATOM 933 N N . LYS A 1 117 ? 68.877 4.082 -4.176 1.00 81.27 275 LYS A N 1
ATOM 934 C CA . LYS A 1 117 ? 68.844 4.029 -5.628 1.00 81.56 275 LYS A CA 1
ATOM 935 C C . LYS A 1 117 ? 70.236 3.680 -6.162 1.00 78.72 275 LYS A C 1
ATOM 936 O O . LYS A 1 117 ? 70.957 4.539 -6.670 1.00 73.04 275 LYS A O 1
ATOM 942 N N . ALA A 1 118 ? 70.602 2.409 -6.018 1.00 84.70 276 ALA A N 1
ATOM 943 C CA . ALA A 1 118 ? 71.876 1.890 -6.513 1.00 97.19 276 ALA A CA 1
ATOM 944 C C . ALA A 1 118 ? 73.060 2.226 -5.601 1.00 97.19 276 ALA A C 1
ATOM 945 O O . ALA A 1 118 ? 74.025 2.849 -6.037 1.00 95.21 276 ALA A O 1
ATOM 947 N N . ARG A 1 119 ? 72.980 1.805 -4.342 1.00 95.67 277 ARG A N 1
ATOM 948 C CA . ARG A 1 119 ? 74.046 2.048 -3.367 1.00 95.46 277 ARG A CA 1
ATOM 949 C C . ARG A 1 119 ? 74.134 3.501 -2.896 1.00 90.46 277 ARG A C 1
ATOM 950 O O . ARG A 1 119 ? 74.981 3.838 -2.066 1.00 90.20 277 ARG A O 1
ATOM 958 N N . VAL A 1 120 ? 73.273 4.358 -3.439 1.00 77.21 278 VAL A N 1
ATOM 959 C CA . VAL A 1 120 ? 73.146 5.726 -2.948 1.00 66.49 278 VAL A CA 1
ATOM 960 C C . VAL A 1 120 ? 71.909 5.817 -2.063 1.00 59.66 278 VAL A C 1
ATOM 961 O O . VAL A 1 120 ? 70.794 5.588 -2.532 1.00 43.49 278 VAL A O 1
ATOM 965 N N . PRO A 1 121 ? 72.109 6.132 -0.773 1.00 62.31 279 PRO A N 1
ATOM 966 C CA . PRO A 1 121 ? 71.020 6.168 0.209 1.00 57.46 279 PRO A CA 1
ATOM 967 C C . PRO A 1 121 ? 70.181 7.420 0.027 1.00 58.35 279 PRO A C 1
ATOM 968 O O . PRO A 1 121 ? 70.734 8.500 -0.174 1.00 59.39 279 PRO A O 1
ATOM 972 N N . ILE A 1 122 ? 68.862 7.264 0.094 1.00 61.15 280 ILE A N 1
ATOM 973 C CA . ILE A 1 122 ? 67.937 8.343 -0.226 1.00 55.88 280 ILE A CA 1
ATOM 974 C C . ILE A 1 122 ? 66.822 8.474 0.805 1.00 42.53 280 ILE A C 1
ATOM 975 O O . ILE A 1 122 ? 66.402 7.494 1.412 1.00 48.16 280 ILE A O 1
ATOM 980 N N . ILE A 1 123 ? 66.348 9.697 0.994 1.00 37.36 281 ILE A N 1
ATOM 981 C CA . ILE A 1 123 ? 65.278 9.983 1.942 1.00 41.88 281 ILE A CA 1
ATOM 982 C C . ILE A 1 123 ? 64.050 10.499 1.166 1.00 46.10 281 ILE A C 1
ATOM 983 O O . ILE A 1 123 ? 64.124 11.509 0.453 1.00 36.32 281 ILE A O 1
ATOM 988 N N . LYS A 1 124 ? 62.934 9.784 1.268 1.00 49.16 282 LYS A N 1
ATOM 989 C CA . LYS A 1 124 ? 61.708 10.179 0.567 1.00 40.29 282 LYS A CA 1
ATOM 990 C C . LYS A 1 124 ? 60.693 10.715 1.559 1.00 41.46 282 LYS A C 1
ATOM 991 O O . LYS A 1 124 ? 60.569 10.187 2.655 1.00 48.49 282 LYS A O 1
ATOM 997 N N . PHE A 1 125 ? 59.961 11.754 1.173 1.00 45.11 283 PHE A N 1
ATOM 998 C CA . PHE A 1 125 ? 58.913 12.302 2.025 1.00 35.96 283 PHE A CA 1
ATOM 999 C C . PHE A 1 125 ? 57.937 13.185 1.249 1.00 39.53 283 PHE A C 1
ATOM 1000 O O . PHE A 1 125 ? 58.075 13.379 0.044 1.00 41.39 283 PHE A O 1
ATOM 1008 N N . VAL A 1 126 ? 56.945 13.714 1.952 1.00 38.71 284 VAL A N 1
ATOM 1009 C CA . VAL A 1 126 ? 56.001 14.648 1.354 1.00 26.65 284 VAL A CA 1
ATOM 1010 C C . VAL A 1 126 ? 55.969 15.934 2.163 1.00 34.58 284 VAL A C 1
ATOM 1011 O O . VAL A 1 126 ? 55.726 15.905 3.368 1.00 45.84 284 VAL A O 1
ATOM 1015 N N . GLU A 1 127 ? 56.223 17.063 1.515 1.00 40.69 285 GLU A N 1
ATOM 1016 C CA . GLU A 1 127 ? 56.050 18.341 2.191 1.00 41.02 285 GLU A CA 1
ATOM 1017 C C . GLU A 1 127 ? 54.554 18.576 2.286 1.00 44.03 285 GLU A C 1
ATOM 1018 O O . GLU A 1 127 ? 53.865 18.661 1.264 1.00 42.80 285 GLU A O 1
ATOM 1024 N N . PRO A 1 128 ? 54.049 18.654 3.523 1.00 41.84 286 PRO A N 1
ATOM 1025 C CA . PRO A 1 128 ? 52.627 18.618 3.886 1.00 35.88 286 PRO A CA 1
ATOM 1026 C C . PRO A 1 128 ? 51.822 19.796 3.347 1.00 36.75 286 PRO A C 1
ATOM 1027 O O . PRO A 1 128 ? 50.727 19.604 2.833 1.00 44.03 286 PRO A O 1
ATOM 1031 N N . HIS A 1 129 ? 52.355 21.000 3.465 1.00 33.10 287 HIS A N 1
ATOM 1032 C CA . HIS A 1 129 ? 51.633 22.177 3.000 1.00 44.13 287 HIS A CA 1
ATOM 1033 C C . HIS A 1 129 ? 51.287 22.089 1.524 1.00 41.71 287 HIS A C 1
ATOM 1034 O O . HIS A 1 129 ? 50.147 22.349 1.133 1.00 42.39 287 HIS A O 1
ATOM 1041 N N . SER A 1 130 ? 52.277 21.727 0.713 1.00 39.74 288 SER A N 1
ATOM 1042 C CA . SER A 1 130 ? 52.115 21.677 -0.742 1.00 33.89 288 SER A CA 1
ATOM 1043 C C . SER A 1 130 ? 51.793 20.285 -1.272 1.00 30.65 288 SER A C 1
ATOM 1044 O O . SER A 1 130 ? 51.409 20.139 -2.431 1.00 31.67 288 SER A O 1
ATOM 1047 N N . GLY A 1 131 ? 51.973 19.263 -0.438 1.00 34.40 289 GLY A N 1
ATOM 1048 C CA . GLY A 1 131 ? 51.696 17.894 -0.838 1.00 32.45 289 GLY A CA 1
ATOM 1049 C C . GLY A 1 131 ? 52.666 17.353 -1.872 1.00 31.96 289 GLY A C 1
ATOM 1050 O O . GLY A 1 131 ? 52.435 16.290 -2.457 1.00 38.19 289 GLY A O 1
ATOM 1051 N N . ILE A 1 132 ? 53.753 18.090 -2.094 1.00 31.38 290 ILE A N 1
ATOM 1052 C CA . ILE A 1 132 ? 54.788 17.728 -3.075 1.00 33.91 290 ILE A CA 1
ATOM 1053 C C . ILE A 1 132 ? 55.705 16.600 -2.580 1.00 32.69 290 ILE A C 1
ATOM 1054 O O . ILE A 1 132 ? 56.102 16.572 -1.416 1.00 35.52 290 ILE A O 1
ATOM 1059 N N . HIS A 1 133 ? 56.039 15.670 -3.466 1.00 27.20 291 HIS A N 1
ATOM 1060 C CA . HIS A 1 133 ? 56.881 14.541 -3.099 1.00 22.11 291 HIS A CA 1
ATOM 1061 C C . HIS A 1 133 ? 58.343 14.846 -3.351 1.00 27.92 291 HIS A C 1
ATOM 1062 O O . HIS A 1 133 ? 58.714 15.222 -4.460 1.00 30.72 291 HIS A O 1
ATOM 1069 N N . ILE A 1 134 ? 59.167 14.664 -2.326 1.00 24.45 292 ILE A N 1
ATOM 1070 C CA . ILE A 1 134 ? 60.600 14.927 -2.426 1.00 31.42 292 ILE A CA 1
ATOM 1071 C C . ILE A 1 134 ? 61.440 13.700 -2.101 1.00 41.50 292 ILE A C 1
ATOM 1072 O O . ILE A 1 134 ? 61.112 12.927 -1.187 1.00 35.04 292 ILE A O 1
ATOM 1077 N N . ALA A 1 135 ? 62.530 13.538 -2.851 1.00 32.89 293 ALA A N 1
ATOM 1078 C CA . ALA A 1 135 ? 63.562 12.565 -2.516 1.00 25.36 293 ALA A CA 1
ATOM 1079 C C . ALA A 1 135 ? 64.939 13.229 -2.450 1.00 29.46 293 ALA A C 1
ATOM 1080 O O . ALA A 1 135 ? 65.409 13.795 -3.435 1.00 29.50 293 ALA A O 1
ATOM 1082 N N . VAL A 1 136 ? 65.581 13.138 -1.288 1.00 27.84 294 VAL A N 1
ATOM 1083 C CA . VAL A 1 136 ? 66.861 13.795 -1.056 1.00 33.30 294 VAL A CA 1
ATOM 1084 C C . VAL A 1 136 ? 68.006 12.817 -0.878 1.00 41.01 294 VAL A C 1
ATOM 1085 O O . VAL A 1 136 ? 67.857 11.802 -0.207 1.00 39.90 294 VAL A O 1
ATOM 1089 N N . SER A 1 137 ? 69.154 13.149 -1.465 1.00 44.13 295 SER A N 1
ATOM 1090 C CA . SER A 1 137 ? 70.363 12.358 -1.331 1.00 36.88 295 SER A CA 1
ATOM 1091 C C . SER A 1 137 ? 71.566 13.301 -1.397 1.00 42.92 295 SER A C 1
ATOM 1092 O O . SER A 1 137 ? 71.426 14.439 -1.840 1.00 38.93 295 SER A O 1
ATOM 1095 N N . PHE A 1 138 ? 72.743 12.831 -0.976 1.00 43.19 296 PHE A N 1
ATOM 1096 C CA . PHE A 1 138 ? 73.960 13.650 -1.018 1.00 33.38 296 PHE A CA 1
ATOM 1097 C C . PHE A 1 138 ? 74.794 13.357 -2.253 1.00 35.33 296 PHE A C 1
ATOM 1098 O O . PHE A 1 138 ? 75.979 13.659 -2.298 1.00 44.02 296 PHE A O 1
ATOM 1106 N N . GLU A 1 139 ? 74.156 12.789 -3.265 1.00 57.41 297 GLU A N 1
ATOM 1107 C CA . GLU A 1 139 ? 74.847 12.369 -4.478 1.00 55.38 297 GLU A CA 1
ATOM 1108 C C . GLU A 1 139 ? 73.818 12.150 -5.587 1.00 47.30 297 GLU A C 1
ATOM 1109 O O . GLU A 1 139 ? 72.819 11.468 -5.376 1.00 39.76 297 GLU A O 1
ATOM 1115 N N . ARG A 1 140 ? 74.040 12.736 -6.760 1.00 49.04 298 ARG A N 1
ATOM 1116 C CA . ARG A 1 140 ? 73.136 12.486 -7.879 1.00 47.50 298 ARG A CA 1
ATOM 1117 C C . ARG A 1 140 ? 73.039 10.990 -8.097 1.00 52.90 298 ARG A C 1
ATOM 1118 O O . ARG A 1 140 ? 74.014 10.272 -7.905 1.00 60.70 298 ARG A O 1
ATOM 1126 N N . THR A 1 141 ? 71.862 10.515 -8.481 1.00 48.54 299 THR A N 1
ATOM 1127 C CA . THR A 1 141 ? 71.649 9.080 -8.607 1.00 50.34 299 THR A CA 1
ATOM 1128 C C . THR A 1 141 ? 71.746 8.593 -10.045 1.00 56.16 299 THR A C 1
ATOM 1129 O O . THR A 1 141 ? 71.791 7.391 -10.292 1.00 66.35 299 THR A O 1
ATOM 1133 N N . ASN A 1 142 ? 71.775 9.516 -10.998 1.00 70.61 300 ASN A N 1
ATOM 1134 C CA . ASN A 1 142 ? 71.870 9.109 -12.394 1.00 82.81 300 ASN A CA 1
ATOM 1135 C C . ASN A 1 142 ? 73.252 9.358 -12.994 1.00 80.24 300 ASN A C 1
ATOM 1136 O O . ASN A 1 142 ? 73.417 10.194 -13.882 1.00 93.14 300 ASN A O 1
ATOM 1141 N N . GLY A 1 143 ? 74.237 8.617 -12.500 1.00 66.75 301 GLY A N 1
ATOM 1142 C CA . GLY A 1 143 ? 75.602 8.733 -12.973 1.00 75.46 301 GLY A CA 1
ATOM 1143 C C . GLY A 1 143 ? 76.031 10.170 -13.189 1.00 83.72 301 GLY A C 1
ATOM 1144 O O . GLY A 1 143 ? 75.599 11.077 -12.472 1.00 93.28 301 GLY A O 1
ATOM 1145 N N . ILE A 1 144 ? 76.886 10.373 -14.186 1.00 69.47 302 ILE A N 1
ATOM 1146 C CA . ILE A 1 144 ? 77.401 11.693 -14.515 1.00 71.19 302 ILE A CA 1
ATOM 1147 C C . ILE A 1 144 ? 77.430 11.819 -16.032 1.00 69.68 302 ILE A C 1
ATOM 1148 O O . ILE A 1 144 ? 76.840 12.731 -16.615 1.00 71.88 302 ILE A O 1
ATOM 1153 N N . GLU A 1 145 ? 78.126 10.881 -16.662 1.00 71.39 303 GLU A N 1
ATOM 1154 C CA . GLU A 1 145 ? 78.111 10.735 -18.110 1.00 78.05 303 GLU A CA 1
ATOM 1155 C C . GLU A 1 145 ? 76.694 10.435 -18.600 1.00 68.04 303 GLU A C 1
ATOM 1156 O O . GLU A 1 145 ? 76.282 10.942 -19.642 1.00 70.27 303 GLU A O 1
ATOM 1162 N N . ALA A 1 146 ? 75.945 9.621 -17.856 1.00 56.00 304 ALA A N 1
ATOM 1163 C CA . ALA A 1 146 ? 74.558 9.331 -18.236 1.00 56.79 304 ALA A CA 1
ATOM 1164 C C . ALA A 1 146 ? 73.748 10.608 -18.319 1.00 59.44 304 ALA A C 1
ATOM 1165 O O . ALA A 1 146 ? 73.017 10.834 -19.286 1.00 59.55 304 ALA A O 1
ATOM 1167 N N . ALA A 1 147 ? 73.862 11.434 -17.286 1.00 48.03 305 ALA A N 1
ATOM 1168 C CA . ALA A 1 147 ? 73.080 12.654 -17.239 1.00 38.93 305 ALA A CA 1
ATOM 1169 C C . ALA A 1 147 ? 73.350 13.501 -18.476 1.00 53.02 305 ALA A C 1
ATOM 1170 O O . ALA A 1 147 ? 72.418 14.024 -19.093 1.00 56.84 305 ALA A O 1
ATOM 1172 N N . LYS A 1 148 ? 74.626 13.623 -18.846 1.00 49.20 306 LYS A N 1
ATOM 1173 C CA . LYS A 1 148 ? 75.007 14.462 -19.978 1.00 50.31 306 LYS A CA 1
ATOM 1174 C C . LYS A 1 148 ? 74.460 13.911 -21.297 1.00 49.97 306 LYS A C 1
ATOM 1175 O O . LYS A 1 148 ? 73.985 14.664 -22.149 1.00 47.89 306 LYS A O 1
ATOM 1181 N N . LEU A 1 149 ? 74.524 12.594 -21.465 1.00 47.83 307 LEU A N 1
ATOM 1182 C CA . LEU A 1 149 ? 73.918 11.963 -22.630 1.00 50.18 307 LEU A CA 1
ATOM 1183 C C . LEU A 1 149 ? 72.462 12.400 -22.774 1.00 55.64 307 LEU A C 1
ATOM 1184 O O . LEU A 1 149 ? 72.029 12.805 -23.858 1.00 49.43 307 LEU A O 1
ATOM 1189 N N . ILE A 1 150 ? 71.723 12.324 -21.666 1.00 48.70 308 ILE A N 1
ATOM 1190 C CA . ILE A 1 150 ? 70.321 12.720 -21.629 1.00 51.53 308 ILE A CA 1
ATOM 1191 C C . ILE A 1 150 ? 70.098 14.106 -22.220 1.00 54.03 308 ILE A C 1
ATOM 1192 O O . ILE A 1 150 ? 69.262 14.280 -23.103 1.00 56.94 308 ILE A O 1
ATOM 1197 N N . ARG A 1 151 ? 70.840 15.092 -21.732 1.00 47.65 309 ARG A N 1
ATOM 1198 C CA . ARG A 1 151 ? 70.650 16.462 -22.197 1.00 59.04 309 ARG A CA 1
ATOM 1199 C C . ARG A 1 151 ? 70.980 16.603 -23.676 1.00 57.26 309 ARG A C 1
ATOM 1200 O O . ARG A 1 151 ? 70.270 17.280 -24.422 1.00 47.59 309 ARG A O 1
ATOM 1208 N N . GLU A 1 152 ? 72.056 15.948 -24.096 1.00 58.56 310 GLU A N 1
ATOM 1209 C CA . GLU A 1 152 ? 72.450 15.955 -25.493 1.00 48.35 310 GLU A CA 1
ATOM 1210 C C . GLU A 1 152 ? 71.422 15.228 -26.346 1.00 50.40 310 GLU A C 1
ATOM 1211 O O . GLU A 1 152 ? 70.954 15.776 -27.340 1.00 50.58 310 GLU A O 1
ATOM 1217 N N . TRP A 1 153 ? 71.056 14.007 -25.963 1.00 54.25 311 TRP A N 1
ATOM 1218 C CA . TRP A 1 153 ? 70.023 13.298 -26.705 1.00 51.18 311 TRP A CA 1
ATOM 1219 C C . TRP A 1 153 ? 68.796 14.206 -26.908 1.00 49.49 311 TRP A C 1
ATOM 1220 O O . TRP A 1 153 ? 68.173 14.197 -27.965 1.00 46.65 311 TRP A O 1
ATOM 1231 N N . LEU A 1 154 ? 68.459 14.992 -25.890 1.00 50.80 312 LEU A N 1
ATOM 1232 C CA . LEU A 1 154 ? 67.257 15.815 -25.927 1.00 39.92 312 LEU A CA 1
ATOM 1233 C C . LEU A 1 154 ? 67.405 16.982 -26.877 1.00 60.13 312 LEU A C 1
ATOM 1234 O O . LEU A 1 154 ? 66.420 17.519 -27.369 1.00 73.20 312 LEU A O 1
ATOM 1239 N N . ASP A 1 155 ? 68.643 17.373 -27.133 1.00 63.78 313 ASP A N 1
ATOM 1240 C CA . ASP A 1 155 ? 68.913 18.430 -28.093 1.00 69.33 313 ASP A CA 1
ATOM 1241 C C . ASP A 1 155 ? 68.779 17.959 -29.545 1.00 70.65 313 ASP A C 1
ATOM 1242 O O . ASP A 1 155 ? 68.103 18.598 -30.349 1.00 76.37 313 ASP A O 1
ATOM 1247 N N . ASP A 1 156 ? 69.413 16.841 -29.881 1.00 65.22 314 ASP A N 1
ATOM 1248 C CA . ASP A 1 156 ? 69.421 16.390 -31.268 1.00 73.05 314 ASP A CA 1
ATOM 1249 C C . ASP A 1 156 ? 68.377 15.320 -31.590 1.00 68.81 314 ASP A C 1
ATOM 1250 O O . ASP A 1 156 ? 68.580 14.510 -32.497 1.00 76.99 314 ASP A O 1
ATOM 1255 N N . THR A 1 157 ? 67.252 15.335 -30.876 1.00 57.52 315 THR A N 1
ATOM 1256 C CA . THR A 1 157 ? 66.232 14.303 -31.066 1.00 51.36 315 THR A CA 1
ATOM 1257 C C . THR A 1 157 ? 64.804 14.802 -30.906 1.00 43.50 315 THR A C 1
ATOM 1258 O O . THR A 1 157 ? 64.227 14.699 -29.831 1.00 46.53 315 THR A O 1
ATOM 1262 N N . PRO A 1 158 ? 64.212 15.327 -31.983 1.00 51.77 316 PRO A N 1
ATOM 1263 C CA . PRO A 1 158 ? 62.807 15.735 -31.874 1.00 49.30 316 PRO A CA 1
ATOM 1264 C C . PRO A 1 158 ? 61.887 14.541 -31.608 1.00 50.36 316 PRO A C 1
ATOM 1265 O O . PRO A 1 158 ? 61.937 13.541 -32.323 1.00 57.46 316 PRO A O 1
ATOM 1269 N N . GLY A 1 159 ? 61.063 14.644 -30.573 1.00 53.33 317 GLY A N 1
ATOM 1270 C CA . GLY A 1 159 ? 60.106 13.601 -30.268 1.00 39.86 317 GLY A CA 1
ATOM 1271 C C . GLY A 1 159 ? 60.485 12.806 -29.041 1.00 38.22 317 GLY A C 1
ATOM 1272 O O . GLY A 1 159 ? 59.653 12.103 -28.455 1.00 41.35 317 GLY A O 1
ATOM 1273 N N . LEU A 1 160 ? 61.746 12.919 -28.642 1.00 34.00 318 LEU A N 1
ATOM 1274 C CA . LEU A 1 160 ? 62.247 12.139 -27.517 1.00 42.77 318 LEU A CA 1
ATOM 1275 C C . LEU A 1 160 ? 61.419 12.335 -26.231 1.00 47.37 318 LEU A C 1
ATOM 1276 O O . LEU A 1 160 ? 60.928 11.366 -25.652 1.00 38.77 318 LEU A O 1
ATOM 1281 N N . ARG A 1 161 ? 61.260 13.583 -25.797 1.00 36.82 319 ARG A N 1
ATOM 1282 C CA . ARG A 1 161 ? 60.475 13.875 -24.608 1.00 29.90 319 ARG A CA 1
ATOM 1283 C C . ARG A 1 161 ? 59.050 13.296 -24.667 1.00 40.02 319 ARG A C 1
ATOM 1284 O O . ARG A 1 161 ? 58.599 12.643 -23.724 1.00 39.59 319 ARG A O 1
ATOM 1292 N N . GLU A 1 162 ? 58.345 13.531 -25.770 1.00 40.30 320 GLU A N 1
ATOM 1293 C CA . GLU A 1 162 ? 56.947 13.114 -25.892 1.00 32.35 320 GLU A CA 1
ATOM 1294 C C . GLU A 1 162 ? 56.790 11.611 -25.782 1.00 33.88 320 GLU A C 1
ATOM 1295 O O . GLU A 1 162 ? 55.932 11.125 -25.053 1.00 35.01 320 GLU A O 1
ATOM 1301 N N . LEU A 1 163 ? 57.608 10.869 -26.522 1.00 35.60 321 LEU A N 1
ATOM 1302 C CA . LEU A 1 163 ? 57.500 9.423 -26.479 1.00 37.56 321 LEU A CA 1
ATOM 1303 C C . LEU A 1 163 ? 57.911 8.888 -25.113 1.00 36.76 321 LEU A C 1
ATOM 1304 O O . LEU A 1 163 ? 57.303 7.953 -24.601 1.00 31.49 321 LEU A O 1
ATOM 1309 N N . VAL A 1 164 ? 58.924 9.495 -24.508 1.00 28.46 322 VAL A N 1
ATOM 1310 C CA . VAL A 1 164 ? 59.346 9.076 -23.177 1.00 18.25 322 VAL A CA 1
ATOM 1311 C C . VAL A 1 164 ? 58.224 9.257 -22.156 1.00 30.14 322 VAL A C 1
ATOM 1312 O O . VAL A 1 164 ? 57.953 8.360 -21.348 1.00 28.41 322 VAL A O 1
ATOM 1316 N N . LEU A 1 165 ? 57.548 10.402 -22.203 1.00 30.95 323 LEU A N 1
ATOM 1317 C CA . LEU A 1 165 ? 56.446 10.627 -21.278 1.00 23.19 323 LEU A CA 1
ATOM 1318 C C . LEU A 1 165 ? 55.356 9.564 -21.441 1.00 23.38 323 LEU A C 1
ATOM 1319 O O . LEU A 1 165 ? 54.889 8.998 -20.464 1.00 28.70 323 LEU A O 1
ATOM 1324 N N . ILE A 1 166 ? 54.975 9.273 -22.677 1.00 29.90 324 ILE A N 1
ATOM 1325 C CA . ILE A 1 166 ? 53.962 8.252 -22.927 1.00 31.63 324 ILE A CA 1
ATOM 1326 C C . ILE A 1 166 ? 54.382 6.884 -22.403 1.00 36.27 324 ILE A C 1
ATOM 1327 O O . ILE A 1 166 ? 53.651 6.242 -21.647 1.00 31.00 324 ILE A O 1
ATOM 1332 N N . VAL A 1 167 ? 55.567 6.444 -22.810 1.00 34.80 325 VAL A N 1
ATOM 1333 C CA . VAL A 1 167 ? 56.104 5.168 -22.365 1.00 26.25 325 VAL A CA 1
ATOM 1334 C C . VAL A 1 167 ? 56.253 5.143 -20.843 1.00 35.58 325 VAL A C 1
ATOM 1335 O O . VAL A 1 167 ? 56.077 4.100 -20.203 1.00 37.02 325 VAL A O 1
ATOM 1339 N N . LYS A 1 168 ? 56.587 6.292 -20.264 1.00 35.75 326 LYS A N 1
ATOM 1340 C CA . LYS A 1 168 ? 56.787 6.365 -18.824 1.00 39.99 326 LYS A CA 1
ATOM 1341 C C . LYS A 1 168 ? 55.432 6.161 -18.157 1.00 39.94 326 LYS A C 1
ATOM 1342 O O . LYS A 1 168 ? 55.282 5.320 -17.268 1.00 34.13 326 LYS A O 1
ATOM 1348 N N . GLN A 1 169 ? 54.438 6.913 -18.619 1.00 33.77 327 GLN A N 1
ATOM 1349 C CA . GLN A 1 169 ? 53.080 6.779 -18.108 1.00 25.62 327 GLN A CA 1
ATOM 1350 C C . GLN A 1 169 ? 52.588 5.349 -18.257 1.00 35.05 327 GLN A C 1
ATOM 1351 O O . GLN A 1 169 ? 52.090 4.743 -17.310 1.00 29.69 327 GLN A O 1
ATOM 1357 N N . PHE A 1 170 ? 52.724 4.799 -19.455 1.00 39.14 328 PHE A N 1
ATOM 1358 C CA . PHE A 1 170 ? 52.301 3.429 -19.657 1.00 34.56 328 PHE A CA 1
ATOM 1359 C C . PHE A 1 170 ? 52.913 2.505 -18.599 1.00 47.57 328 PHE A C 1
ATOM 1360 O O . PHE A 1 170 ? 52.193 1.820 -17.867 1.00 42.10 328 PHE A O 1
ATOM 1368 N N . LEU A 1 171 ? 54.242 2.499 -18.519 1.00 33.98 329 LEU A N 1
ATOM 1369 C CA . LEU A 1 171 ? 54.950 1.623 -17.597 1.00 26.57 329 LEU A CA 1
ATOM 1370 C C . LEU A 1 171 ? 54.527 1.816 -16.163 1.00 32.73 329 LEU A C 1
ATOM 1371 O O . LEU A 1 171 ? 54.634 0.894 -15.369 1.00 37.08 329 LEU A O 1
ATOM 1376 N N . HIS A 1 172 ? 54.079 3.021 -15.826 1.00 31.37 330 HIS A N 1
ATOM 1377 C CA . HIS A 1 172 ? 53.765 3.355 -14.442 1.00 26.91 330 HIS A CA 1
ATOM 1378 C C . HIS A 1 172 ? 52.379 2.851 -14.022 1.00 34.09 330 HIS A C 1
ATOM 1379 O O . HIS A 1 172 ? 52.211 2.357 -12.909 1.00 39.10 330 HIS A O 1
ATOM 1386 N N . ALA A 1 173 ? 51.399 2.979 -14.916 1.00 30.45 331 ALA A N 1
ATOM 1387 C CA . ALA A 1 173 ? 50.054 2.432 -14.711 1.00 36.54 331 ALA A CA 1
ATOM 1388 C C . ALA A 1 173 ? 50.094 0.948 -14.340 1.00 47.02 331 ALA A C 1
ATOM 1389 O O . ALA A 1 173 ? 49.401 0.504 -13.425 1.00 48.90 331 ALA A O 1
ATOM 1391 N N . ARG A 1 174 ? 50.876 0.182 -15.089 1.00 43.15 332 ARG A N 1
ATOM 1392 C CA . ARG A 1 174 ? 51.358 -1.110 -14.629 1.00 48.95 332 ARG A CA 1
ATOM 1393 C C . ARG A 1 174 ? 52.555 -0.769 -13.772 1.00 61.67 332 ARG A C 1
ATOM 1394 O O . ARG A 1 174 ? 53.181 0.255 -13.983 1.00 81.40 332 ARG A O 1
ATOM 1402 N N . ARG A 1 175 ? 52.882 -1.576 -12.784 1.00 44.53 333 ARG A N 1
ATOM 1403 C CA . ARG A 1 175 ? 53.957 -1.151 -11.906 1.00 45.22 333 ARG A CA 1
ATOM 1404 C C . ARG A 1 175 ? 55.292 -1.596 -12.473 1.00 42.36 333 ARG A C 1
ATOM 1405 O O . ARG A 1 175 ? 56.091 -2.223 -11.789 1.00 42.76 333 ARG A O 1
ATOM 1413 N N . LEU A 1 176 ? 55.526 -1.250 -13.733 1.00 42.13 334 LEU A N 1
ATOM 1414 C CA . LEU A 1 176 ? 56.662 -1.784 -14.465 1.00 45.95 334 LEU A CA 1
ATOM 1415 C C . LEU A 1 176 ? 57.802 -0.791 -14.588 1.00 43.78 334 LEU A C 1
ATOM 1416 O O . LEU A 1 176 ? 58.714 -0.988 -15.391 1.00 48.71 334 LEU A O 1
ATOM 1421 N N . ASN A 1 177 ? 57.764 0.272 -13.790 1.00 26.19 335 ASN A N 1
ATOM 1422 C CA . ASN A 1 177 ? 58.807 1.290 -13.888 1.00 36.69 335 ASN A CA 1
ATOM 1423 C C . ASN A 1 177 ? 59.671 1.457 -12.642 1.00 43.77 335 ASN A C 1
ATOM 1424 O O . ASN A 1 177 ? 60.311 2.490 -12.465 1.00 38.12 335 ASN A O 1
ATOM 1429 N N . ASN A 1 178 ? 59.696 0.446 -11.778 1.00 48.41 336 ASN A N 1
ATOM 1430 C CA . ASN A 1 178 ? 60.647 0.484 -10.681 1.00 47.23 336 ASN A CA 1
ATOM 1431 C C . ASN A 1 178 ? 61.630 -0.669 -10.635 1.00 48.36 336 ASN A C 1
ATOM 1432 O O . ASN A 1 178 ? 61.236 -1.833 -10.593 1.00 51.78 336 ASN A O 1
ATOM 1437 N N . VAL A 1 179 ? 62.916 -0.324 -10.634 1.00 46.14 337 VAL A N 1
ATOM 1438 C CA . VAL A 1 179 ? 63.989 -1.306 -10.548 1.00 52.59 337 VAL A CA 1
ATOM 1439 C C . VAL A 1 179 ? 63.891 -2.179 -9.295 1.00 51.59 337 VAL A C 1
ATOM 1440 O O . VAL A 1 179 ? 64.242 -3.356 -9.337 1.00 48.27 337 VAL A O 1
ATOM 1444 N N . HIS A 1 180 ? 63.426 -1.597 -8.186 1.00 44.68 338 HIS A N 1
ATOM 1445 C CA . HIS A 1 180 ? 63.294 -2.335 -6.928 1.00 53.28 338 HIS A CA 1
ATOM 1446 C C . HIS A 1 180 ? 62.532 -3.640 -7.130 1.00 51.10 338 HIS A C 1
ATOM 1447 O O . HIS A 1 180 ? 62.787 -4.630 -6.448 1.00 60.44 338 HIS A O 1
ATOM 1454 N N . THR A 1 181 ? 61.591 -3.634 -8.066 1.00 47.65 339 THR A N 1
ATOM 1455 C CA . THR A 1 181 ? 60.794 -4.818 -8.350 1.00 49.42 339 THR A CA 1
ATOM 1456 C C . THR A 1 181 ? 61.024 -5.281 -9.776 1.00 38.87 339 THR A C 1
ATOM 1457 O O . THR A 1 181 ? 60.170 -5.932 -10.368 1.00 46.68 339 THR A O 1
ATOM 1461 N N . GLY A 1 182 ? 62.181 -4.926 -10.323 1.00 36.16 340 GLY A N 1
ATOM 1462 C CA . GLY A 1 182 ? 62.612 -5.417 -11.622 1.00 41.64 340 GLY A CA 1
ATOM 1463 C C . GLY A 1 182 ? 62.017 -4.716 -12.830 1.00 41.06 340 GLY A C 1
ATOM 1464 O O . GLY A 1 182 ? 62.013 -5.279 -13.922 1.00 45.45 340 GLY A O 1
ATOM 1465 N N . GLY A 1 183 ? 61.512 -3.497 -12.642 1.00 33.66 341 GLY A N 1
ATOM 1466 C CA . GLY A 1 183 ? 61.024 -2.692 -13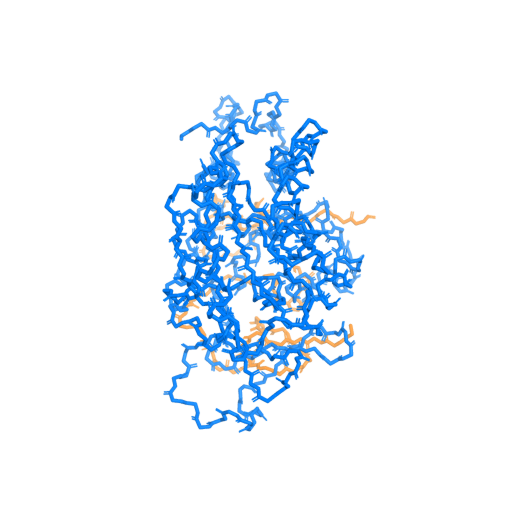.758 1.00 39.81 341 GLY A CA 1
ATOM 1467 C C . GLY A 1 183 ? 62.145 -1.942 -14.479 1.00 46.62 341 GLY A C 1
ATOM 1468 O O . GLY A 1 183 ? 63.316 -2.084 -14.128 1.00 51.83 341 GLY A O 1
ATOM 1469 N N . LEU A 1 184 ? 61.793 -1.138 -15.483 1.00 47.62 342 LEU A N 1
ATOM 1470 C CA . LEU A 1 184 ? 62.778 -0.320 -16.203 1.00 44.20 342 LEU A CA 1
ATOM 1471 C C . LEU A 1 184 ? 63.055 1.006 -15.514 1.00 42.32 342 LEU A C 1
ATOM 1472 O O . LEU A 1 184 ? 62.126 1.744 -15.187 1.00 36.41 342 LEU A O 1
ATOM 1477 N N . GLY A 1 185 ? 64.338 1.311 -15.320 1.00 47.38 343 GLY A N 1
ATOM 1478 C CA . GLY A 1 185 ? 64.755 2.586 -14.763 1.00 45.16 343 GLY A CA 1
ATOM 1479 C C . GLY A 1 185 ? 64.583 3.720 -15.757 1.00 47.87 343 GLY A C 1
ATOM 1480 O O . GLY A 1 185 ? 64.229 3.498 -16.913 1.00 48.49 343 GLY A O 1
ATOM 1481 N N . GLY A 1 186 ? 64.840 4.943 -15.311 1.00 37.92 344 GLY A N 1
ATOM 1482 C CA . GLY A 1 186 ? 64.607 6.099 -16.145 1.00 31.59 344 GLY A CA 1
ATOM 1483 C C . GLY A 1 186 ? 65.545 6.169 -17.336 1.00 36.59 344 GLY A C 1
ATOM 1484 O O . GLY A 1 186 ? 65.107 6.334 -18.481 1.00 41.88 344 GLY A O 1
ATOM 1485 N N . PHE A 1 187 ? 66.841 6.065 -17.077 1.00 26.51 345 PHE A N 1
ATOM 1486 C CA . PHE A 1 187 ? 67.815 6.161 -18.165 1.00 43.31 345 PHE A CA 1
ATOM 1487 C C . PHE A 1 187 ? 67.544 5.090 -19.226 1.00 39.11 345 PHE A C 1
ATOM 1488 O O . PHE A 1 187 ? 67.551 5.365 -20.425 1.00 48.33 345 PHE A O 1
ATOM 1496 N N . SER A 1 188 ? 67.284 3.873 -18.774 1.00 37.94 346 SER A N 1
ATOM 1497 C CA . SER A 1 188 ? 66.979 2.772 -19.676 1.00 38.50 346 SER A CA 1
ATOM 1498 C C . SER A 1 188 ? 65.834 3.101 -20.616 1.00 36.45 346 SER A C 1
ATOM 1499 O O . SER A 1 188 ? 65.901 2.819 -21.812 1.00 40.72 346 SER A O 1
ATOM 1502 N N . ILE A 1 189 ? 64.770 3.680 -20.078 1.00 37.96 347 ILE A N 1
ATOM 1503 C CA . ILE A 1 189 ? 63.616 3.986 -20.907 1.00 37.05 347 ILE A CA 1
ATOM 1504 C C . ILE A 1 189 ? 64.030 4.993 -21.961 1.00 43.75 347 ILE A C 1
ATOM 1505 O O . ILE A 1 189 ? 63.732 4.829 -23.144 1.00 39.59 347 ILE A O 1
ATOM 1510 N N . ILE A 1 190 ? 64.729 6.035 -21.521 1.00 43.41 348 ILE A N 1
ATOM 1511 C CA . ILE A 1 190 ? 65.195 7.075 -22.427 1.00 36.48 348 ILE A CA 1
ATOM 1512 C C . ILE A 1 190 ? 66.028 6.468 -23.540 1.00 36.73 348 ILE A C 1
ATOM 1513 O O . ILE A 1 190 ? 65.833 6.779 -24.718 1.00 41.27 348 ILE A O 1
ATOM 1518 N N . CYS A 1 191 ? 66.948 5.588 -23.159 1.00 37.96 349 CYS A N 1
ATOM 1519 C CA . CYS A 1 191 ? 67.793 4.902 -24.130 1.00 47.82 349 CYS A CA 1
ATOM 1520 C C . CYS A 1 191 ? 66.990 4.201 -25.225 1.00 49.67 349 CYS A C 1
ATOM 1521 O O . CYS A 1 191 ? 67.223 4.433 -26.411 1.00 59.94 349 CYS A O 1
ATOM 1524 N N . LEU A 1 192 ? 66.053 3.345 -24.827 1.00 39.70 350 LEU A N 1
ATOM 1525 C CA . LEU A 1 192 ? 65.260 2.576 -25.786 1.00 38.33 350 LEU A CA 1
ATOM 1526 C C . LEU A 1 192 ? 64.587 3.457 -26.820 1.00 41.48 350 LEU A C 1
ATOM 1527 O O . LEU A 1 192 ? 64.655 3.193 -28.017 1.00 45.62 350 LEU A O 1
ATOM 1532 N N . VAL A 1 193 ? 63.920 4.499 -26.348 1.00 40.61 351 VAL A N 1
ATOM 1533 C CA . VAL A 1 193 ? 63.240 5.419 -27.236 1.00 31.08 351 VAL A CA 1
ATOM 1534 C C . VAL A 1 193 ? 64.259 6.091 -28.137 1.00 39.94 351 VAL A C 1
ATOM 1535 O O . VAL A 1 193 ? 64.103 6.123 -29.352 1.00 44.78 351 VAL A O 1
ATOM 1539 N N . PHE A 1 194 ? 65.312 6.623 -27.531 1.00 36.25 352 PHE A N 1
ATOM 1540 C CA . PHE A 1 194 ? 66.330 7.336 -28.281 1.00 31.72 352 PHE A CA 1
ATOM 1541 C C . PHE A 1 194 ? 66.877 6.467 -29.407 1.00 43.89 352 PHE A C 1
ATOM 1542 O O . PHE A 1 194 ? 66.895 6.877 -30.568 1.00 47.27 352 PHE A O 1
ATOM 1550 N N . SER A 1 195 ? 67.317 5.263 -29.055 1.00 37.15 353 SER A N 1
ATOM 1551 C CA . SER A 1 195 ? 67.830 4.332 -30.034 1.00 46.90 353 SER A CA 1
ATOM 1552 C C . SER A 1 195 ? 66.821 4.166 -31.164 1.00 57.57 353 SER A C 1
ATOM 1553 O O . SER A 1 195 ? 67.112 4.476 -32.326 1.00 57.77 353 SER A O 1
ATOM 1556 N N . PHE A 1 196 ? 65.632 3.685 -30.812 1.00 47.43 354 PHE A N 1
ATOM 1557 C CA . PHE A 1 196 ? 64.558 3.482 -31.777 1.00 43.88 354 PHE A CA 1
ATOM 1558 C C . PHE A 1 196 ? 64.394 4.660 -32.741 1.00 50.16 354 PHE A C 1
ATOM 1559 O O . PHE A 1 196 ? 64.439 4.490 -33.960 1.00 68.90 354 PHE A O 1
ATOM 1567 N N . LEU A 1 197 ? 64.216 5.854 -32.198 1.00 38.53 355 LEU A N 1
ATOM 1568 C CA . LEU A 1 197 ? 64.086 7.053 -33.021 1.00 39.36 355 LEU A CA 1
ATOM 1569 C C . LEU A 1 197 ? 65.243 7.197 -34.003 1.00 50.75 355 LEU A C 1
ATOM 1570 O O . LEU A 1 197 ? 65.032 7.363 -35.201 1.00 68.42 355 LEU A O 1
ATOM 1575 N N . HIS A 1 198 ? 66.468 7.120 -33.494 1.00 52.77 356 HIS A N 1
ATOM 1576 C CA . HIS A 1 198 ? 67.638 7.458 -34.294 1.00 51.23 356 HIS A CA 1
ATOM 1577 C C . HIS A 1 198 ? 67.990 6.452 -35.374 1.00 63.04 356 HIS A C 1
ATOM 1578 O O . HIS A 1 198 ? 68.702 6.788 -36.320 1.00 75.64 356 HIS A O 1
ATOM 1585 N N . MET A 1 199 ? 67.497 5.226 -35.253 1.00 53.51 357 MET A N 1
ATOM 1586 C CA . MET A 1 199 ? 67.767 4.249 -36.300 1.00 58.53 357 MET A CA 1
ATOM 1587 C C . MET A 1 199 ? 66.513 3.682 -36.961 1.00 65.00 357 MET A C 1
ATOM 1588 O O . MET A 1 199 ? 66.451 2.507 -37.305 1.00 80.49 357 MET A O 1
ATOM 1593 N N . HIS A 1 200 ? 65.519 4.533 -37.149 1.00 64.91 358 HIS A N 1
ATOM 1594 C CA . HIS A 1 200 ? 64.292 4.136 -37.812 1.00 62.17 358 HIS A CA 1
ATOM 1595 C C . HIS A 1 200 ? 64.418 4.518 -39.280 1.00 68.92 358 HIS A C 1
ATOM 1596 O O . HIS A 1 200 ? 64.750 5.661 -39.594 1.00 64.43 358 HIS A O 1
ATOM 1603 N N . PRO A 1 201 ? 64.162 3.557 -40.182 1.00 63.79 359 PRO A N 1
ATOM 1604 C CA . PRO A 1 201 ? 64.343 3.688 -41.636 1.00 55.26 359 PRO A CA 1
ATOM 1605 C C . PRO A 1 201 ? 63.938 5.060 -42.188 1.00 63.28 359 PRO A C 1
ATOM 1606 O O . PRO A 1 201 ? 64.663 5.642 -42.995 1.00 63.74 359 PRO A O 1
ATOM 1610 N N . ARG A 1 202 ? 62.794 5.575 -41.751 1.00 64.04 360 ARG A N 1
ATOM 1611 C CA . ARG A 1 202 ? 62.280 6.828 -42.277 1.00 53.12 360 ARG A CA 1
ATOM 1612 C C . ARG A 1 202 ? 62.932 8.013 -41.597 1.00 54.76 360 ARG A C 1
ATOM 1613 O O . ARG A 1 202 ? 62.758 9.156 -42.022 1.00 57.35 360 ARG A O 1
ATOM 1621 N N . ILE A 1 203 ? 63.681 7.735 -40.536 1.00 45.58 361 ILE A N 1
ATOM 1622 C CA . ILE A 1 203 ? 64.287 8.789 -39.732 1.00 46.03 361 ILE A CA 1
ATOM 1623 C C . ILE A 1 203 ? 65.762 9.015 -40.045 1.00 52.45 361 ILE A C 1
ATOM 1624 O O . ILE A 1 203 ? 66.204 10.156 -40.157 1.00 60.24 361 ILE A O 1
ATOM 1629 N N . ILE A 1 204 ? 66.528 7.939 -40.180 1.00 61.82 362 ILE A N 1
ATOM 1630 C CA . ILE A 1 204 ? 67.929 8.090 -40.555 1.00 73.37 362 ILE A CA 1
ATOM 1631 C C . ILE A 1 204 ? 68.014 8.618 -41.987 1.00 74.10 362 ILE A C 1
ATOM 1632 O O . ILE A 1 204 ? 68.989 9.273 -42.358 1.00 79.89 362 ILE A O 1
ATOM 1637 N N . THR A 1 205 ? 66.984 8.345 -42.784 1.00 65.42 363 THR A N 1
ATOM 1638 C CA . THR A 1 205 ? 66.934 8.844 -44.155 1.00 68.27 363 THR A CA 1
ATOM 1639 C C . THR A 1 205 ? 66.386 10.267 -44.216 1.00 66.46 363 THR A C 1
ATOM 1640 O O . THR A 1 205 ? 66.242 10.836 -45.297 1.00 62.52 363 THR A O 1
ATOM 1644 N N . ASN A 1 206 ? 66.093 10.829 -43.046 1.00 64.37 364 ASN A N 1
ATOM 1645 C CA . ASN A 1 206 ? 65.537 12.179 -42.926 1.00 62.49 364 ASN A CA 1
ATOM 1646 C C . ASN A 1 206 ? 64.265 12.378 -43.738 1.00 56.28 364 ASN A C 1
ATOM 1647 O O . ASN A 1 206 ? 63.956 13.490 -44.168 1.00 44.59 364 ASN A O 1
ATOM 1652 N N . GLU A 1 207 ? 63.528 11.293 -43.940 1.00 57.63 365 GLU A N 1
ATOM 1653 C CA . GLU A 1 207 ? 62.315 11.335 -44.740 1.00 64.61 365 GLU A CA 1
ATOM 1654 C C . GLU A 1 207 ? 61.122 11.828 -43.937 1.00 70.72 365 GLU A C 1
ATOM 1655 O O . GLU A 1 207 ? 60.198 12.427 -44.483 1.00 72.94 365 GLU A O 1
ATOM 1661 N N . ILE A 1 208 ? 61.164 11.573 -42.634 1.00 71.43 366 ILE A N 1
ATOM 1662 C CA . ILE A 1 208 ? 60.036 11.807 -41.745 1.00 62.64 366 ILE A CA 1
ATOM 1663 C C . ILE A 1 208 ? 60.422 12.820 -40.678 1.00 59.32 366 ILE A C 1
ATOM 1664 O O . ILE A 1 208 ? 61.594 12.934 -40.308 1.00 63.96 366 ILE A O 1
ATOM 1669 N N . ASP A 1 209 ? 59.438 13.566 -40.199 1.00 62.31 367 ASP A N 1
ATOM 1670 C CA . ASP A 1 209 ? 59.624 14.439 -39.041 1.00 66.48 367 ASP A CA 1
ATOM 1671 C C . ASP A 1 209 ? 58.877 13.860 -37.830 1.00 58.44 367 ASP A C 1
ATOM 1672 O O . ASP A 1 209 ? 57.643 13.826 -37.801 1.00 62.62 367 ASP A O 1
ATOM 1677 N N . PRO A 1 210 ? 59.626 13.372 -36.831 1.00 46.24 368 PRO A N 1
ATOM 1678 C CA . PRO A 1 210 ? 58.978 12.650 -35.732 1.00 47.21 368 PRO A CA 1
ATOM 1679 C C . PRO A 1 210 ? 57.816 13.431 -35.116 1.00 47.88 368 PRO A C 1
ATOM 1680 O O . PRO A 1 210 ? 56.753 12.847 -34.913 1.00 44.92 368 PRO A O 1
ATOM 1684 N N . LYS A 1 211 ? 58.016 14.722 -34.854 1.00 47.68 369 LYS A N 1
ATOM 1685 C CA . LYS A 1 211 ? 57.000 15.564 -34.226 1.00 47.57 369 LYS A CA 1
ATOM 1686 C C . LYS A 1 211 ? 55.701 15.584 -35.026 1.00 49.96 369 LYS A C 1
ATOM 1687 O O . LYS A 1 211 ? 54.648 15.970 -34.507 1.00 50.01 369 LYS A O 1
ATOM 1693 N N . ASP A 1 212 ? 55.775 15.184 -36.291 1.00 48.40 370 ASP A N 1
ATOM 1694 C CA . ASP A 1 212 ? 54.578 15.095 -37.128 1.00 49.20 370 ASP A CA 1
ATOM 1695 C C . ASP A 1 212 ? 54.162 13.644 -37.341 1.00 44.74 370 ASP A C 1
ATOM 1696 O O . ASP A 1 212 ? 53.285 13.349 -38.155 1.00 47.20 370 ASP A O 1
ATOM 1701 N N . ASN A 1 213 ? 54.788 12.745 -36.590 1.00 32.43 371 ASN A N 1
ATOM 1702 C CA . ASN A 1 213 ? 54.584 11.317 -36.777 1.00 30.13 371 ASN A CA 1
ATOM 1703 C C . ASN A 1 213 ? 54.663 10.528 -35.468 1.00 39.86 371 ASN A C 1
ATOM 1704 O O . ASN A 1 213 ? 54.973 9.332 -35.465 1.00 48.96 371 ASN A O 1
ATOM 1709 N N . LEU A 1 214 ? 54.392 11.177 -34.346 1.00 42.21 372 LEU A N 1
ATOM 1710 C CA . LEU A 1 214 ? 54.567 10.457 -33.093 1.00 47.57 372 LEU A CA 1
ATOM 1711 C C . LEU A 1 214 ? 53.509 9.362 -32.863 1.00 38.58 372 LEU A C 1
ATOM 1712 O O . LEU A 1 214 ? 53.721 8.443 -32.071 1.00 37.94 372 LEU A O 1
ATOM 1717 N N . GLY A 1 215 ? 52.394 9.437 -33.582 1.00 32.40 373 GLY A N 1
ATOM 1718 C CA . GLY A 1 215 ? 51.405 8.375 -33.529 1.00 37.65 373 GLY A CA 1
ATOM 1719 C C . GLY A 1 215 ? 51.995 7.043 -33.987 1.00 52.20 373 GLY A C 1
ATOM 1720 O O . GLY A 1 215 ? 51.982 6.056 -33.245 1.00 53.32 373 GLY A O 1
ATOM 1721 N N . VAL A 1 216 ? 52.526 7.007 -35.209 1.00 39.47 374 VAL A N 1
ATOM 1722 C CA . VAL A 1 216 ? 53.100 5.772 -35.737 1.00 38.10 374 VAL A CA 1
ATOM 1723 C C . VAL A 1 216 ? 54.304 5.327 -34.941 1.00 39.15 374 VAL A C 1
ATOM 1724 O O . VAL A 1 216 ? 54.428 4.158 -34.601 1.00 47.48 374 VAL A O 1
ATOM 1728 N N . LEU A 1 217 ? 55.195 6.263 -34.647 1.00 37.05 375 LEU A N 1
ATOM 1729 C CA . LEU A 1 217 ? 56.416 5.932 -33.929 1.00 41.00 375 LEU A CA 1
ATOM 1730 C C . LEU A 1 217 ? 56.105 5.325 -32.562 1.00 48.90 375 LEU A C 1
ATOM 1731 O O . LEU A 1 217 ? 56.805 4.425 -32.101 1.00 50.66 375 LEU A O 1
ATOM 1736 N N . LEU A 1 218 ? 55.038 5.806 -31.927 1.00 44.77 376 LEU A N 1
ATOM 1737 C CA . LEU A 1 218 ? 54.607 5.255 -30.649 1.00 34.21 376 LEU A CA 1
ATOM 1738 C C . LEU A 1 218 ? 54.259 3.794 -30.830 1.00 30.36 376 LEU A C 1
ATOM 1739 O O . LEU A 1 218 ? 54.791 2.918 -30.149 1.00 35.93 376 LEU A O 1
ATOM 1744 N N . ILE A 1 219 ? 53.372 3.528 -31.771 1.00 42.05 377 ILE A N 1
ATOM 1745 C CA . ILE A 1 219 ? 53.014 2.157 -32.073 1.00 45.81 377 ILE A CA 1
ATOM 1746 C C . ILE A 1 219 ? 54.253 1.338 -32.413 1.00 41.76 377 ILE A C 1
ATOM 1747 O O . ILE A 1 219 ? 54.503 0.308 -31.801 1.00 49.40 377 ILE A O 1
ATOM 1752 N N . GLU A 1 220 ? 55.044 1.817 -33.365 1.00 43.36 378 GLU A N 1
ATOM 1753 C CA . GLU A 1 220 ? 56.234 1.092 -33.795 1.00 48.34 378 GLU A CA 1
ATOM 1754 C C . GLU A 1 220 ? 57.261 0.902 -32.675 1.00 48.52 378 GLU A C 1
ATOM 1755 O O . GLU A 1 220 ? 58.032 -0.056 -32.688 1.00 55.30 378 GLU A O 1
ATOM 1761 N N . PHE A 1 221 ? 57.276 1.803 -31.703 1.00 41.23 379 PHE A N 1
ATOM 1762 C CA . PHE A 1 221 ? 58.150 1.615 -30.559 1.00 43.53 379 PHE A CA 1
ATOM 1763 C C . PHE A 1 221 ? 57.733 0.370 -29.776 1.00 46.49 379 PHE A C 1
ATOM 1764 O O . PHE A 1 221 ? 58.571 -0.437 -29.388 1.00 38.44 379 PHE A O 1
ATOM 1772 N N . PHE A 1 222 ? 56.438 0.223 -29.530 1.00 39.57 380 PHE A N 1
ATOM 1773 C CA . PHE A 1 222 ? 55.948 -0.940 -28.800 1.00 47.00 380 PHE A CA 1
ATOM 1774 C C . PHE A 1 222 ? 56.086 -2.208 -29.628 1.00 52.22 380 PHE A C 1
ATOM 1775 O O . PHE A 1 222 ? 56.188 -3.311 -29.091 1.00 58.57 380 PHE A O 1
ATOM 1783 N N . GLU A 1 223 ? 56.082 -2.039 -30.944 1.00 50.39 381 GLU A N 1
ATOM 1784 C CA . GLU A 1 223 ? 56.220 -3.152 -31.866 1.00 47.02 381 GLU A CA 1
ATOM 1785 C C . GLU A 1 223 ? 57.646 -3.671 -31.847 1.00 43.68 381 GLU A C 1
ATOM 1786 O O . GLU A 1 223 ? 57.888 -4.873 -31.779 1.00 44.67 381 GLU A O 1
ATOM 1792 N N . LEU A 1 224 ? 58.596 -2.749 -31.904 1.00 51.05 382 LEU A N 1
ATOM 1793 C CA . LEU A 1 224 ? 59.995 -3.122 -31.871 1.00 45.72 382 LEU A CA 1
ATOM 1794 C C . LEU A 1 224 ? 60.307 -3.848 -30.579 1.00 43.20 382 LEU A C 1
ATOM 1795 O O . LEU A 1 224 ? 60.739 -4.998 -30.590 1.00 54.87 382 LEU A O 1
ATOM 1800 N N . TYR A 1 225 ? 60.066 -3.175 -29.461 1.00 47.19 383 TYR A N 1
ATOM 1801 C CA . TYR A 1 225 ? 60.479 -3.674 -28.154 1.00 43.66 383 TYR A CA 1
ATOM 1802 C C . TYR A 1 225 ? 59.487 -4.646 -27.538 1.00 48.43 383 TYR A C 1
ATOM 1803 O O . TYR A 1 225 ? 59.731 -5.195 -26.469 1.00 54.88 383 TYR A O 1
ATOM 1812 N N . GLY A 1 226 ? 58.369 -4.867 -28.214 1.00 60.77 384 GLY A N 1
ATOM 1813 C CA . GLY A 1 226 ? 57.377 -5.797 -27.708 1.00 63.71 384 GLY A CA 1
ATOM 1814 C C . GLY A 1 226 ? 57.345 -7.119 -28.460 1.00 58.93 384 GLY A C 1
ATOM 1815 O O . GLY A 1 226 ? 56.979 -8.148 -27.893 1.00 57.36 384 GLY A O 1
ATOM 1816 N N . LYS A 1 227 ? 57.740 -7.101 -29.730 1.00 53.15 385 LYS A N 1
ATOM 1817 C CA . LYS A 1 227 ? 57.544 -8.261 -30.598 1.00 48.69 385 LYS A CA 1
ATOM 1818 C C . LYS A 1 227 ? 58.796 -8.781 -31.294 1.00 58.32 385 LYS A C 1
ATOM 1819 O O . LYS A 1 227 ? 58.862 -9.958 -31.630 1.00 67.89 385 LYS A O 1
ATOM 1825 N N . ASN A 1 228 ? 59.786 -7.919 -31.505 1.00 61.84 386 ASN A N 1
ATOM 1826 C CA . ASN A 1 228 ? 60.895 -8.269 -32.388 1.00 58.08 386 ASN A CA 1
ATOM 1827 C C . ASN A 1 228 ? 62.286 -8.207 -31.787 1.00 66.29 386 ASN A C 1
ATOM 1828 O O . ASN A 1 228 ? 63.182 -8.908 -32.248 1.00 77.16 386 ASN A O 1
ATOM 1833 N N . PHE A 1 229 ? 62.489 -7.359 -30.786 1.00 52.82 387 PHE A N 1
ATOM 1834 C CA . PHE A 1 229 ? 63.846 -7.137 -30.313 1.00 48.46 387 PHE A CA 1
ATOM 1835 C C . PHE A 1 229 ? 64.450 -8.421 -29.743 1.00 53.69 387 PHE A C 1
ATOM 1836 O O . PHE A 1 229 ? 63.853 -9.084 -28.896 1.00 52.61 387 PHE A O 1
ATOM 1844 N N . GLY A 1 230 ? 65.635 -8.774 -30.234 1.00 50.58 388 GLY A N 1
ATOM 1845 C CA . GLY A 1 230 ? 66.321 -9.969 -29.780 1.00 51.31 388 GLY A CA 1
ATOM 1846 C C . GLY A 1 230 ? 66.945 -9.769 -28.415 1.00 53.99 388 GLY A C 1
ATOM 1847 O O . GLY A 1 230 ? 68.157 -9.612 -28.292 1.00 60.42 388 GLY A O 1
ATOM 1848 N N . TYR A 1 231 ? 66.110 -9.766 -27.387 1.00 58.43 389 TYR A N 1
ATOM 1849 C CA . TYR A 1 231 ? 66.579 -9.537 -26.029 1.00 63.45 389 TYR A CA 1
ATOM 1850 C C . TYR A 1 231 ? 67.687 -10.495 -25.642 1.00 61.63 389 TYR A C 1
ATOM 1851 O O . TYR A 1 231 ? 68.663 -10.098 -25.009 1.00 55.90 389 TYR A O 1
ATOM 1860 N N . ASP A 1 232 ? 67.522 -11.756 -26.027 1.00 65.94 390 ASP A N 1
ATOM 1861 C CA . ASP A 1 232 ? 68.505 -12.792 -25.734 1.00 78.43 390 ASP A CA 1
ATOM 1862 C C . ASP A 1 232 ? 69.883 -12.451 -26.293 1.00 72.01 390 ASP A C 1
ATOM 1863 O O . ASP A 1 232 ? 70.888 -12.633 -25.610 1.00 73.96 390 ASP A O 1
ATOM 1868 N N . ASP A 1 233 ? 69.921 -11.931 -27.519 1.00 67.44 391 ASP A N 1
ATOM 1869 C CA . ASP A 1 233 ? 71.172 -11.805 -28.273 1.00 70.70 391 ASP A CA 1
ATOM 1870 C C . ASP A 1 233 ? 71.681 -10.378 -28.559 1.00 74.31 391 ASP A C 1
ATOM 1871 O O . ASP A 1 233 ? 72.862 -10.200 -28.851 1.00 75.71 391 ASP A O 1
ATOM 1876 N N . VAL A 1 234 ? 70.812 -9.370 -28.493 1.00 65.75 392 VAL A N 1
ATOM 1877 C CA . VAL A 1 234 ? 71.209 -8.011 -28.872 1.00 61.05 392 VAL A CA 1
ATOM 1878 C C . VAL A 1 234 ? 71.351 -7.047 -27.692 1.00 65.53 392 VAL A C 1
ATOM 1879 O O . VAL A 1 234 ? 70.513 -7.027 -26.795 1.00 72.24 392 VAL A O 1
ATOM 1883 N N . ALA A 1 235 ? 72.408 -6.238 -27.711 1.00 63.95 393 ALA A N 1
ATOM 1884 C CA . ALA A 1 235 ? 72.649 -5.243 -26.665 1.00 59.48 393 ALA A CA 1
ATOM 1885 C C . ALA A 1 235 ? 72.657 -3.830 -27.240 1.00 64.62 393 ALA A C 1
ATOM 1886 O O . ALA A 1 235 ? 72.736 -3.649 -28.456 1.00 73.74 393 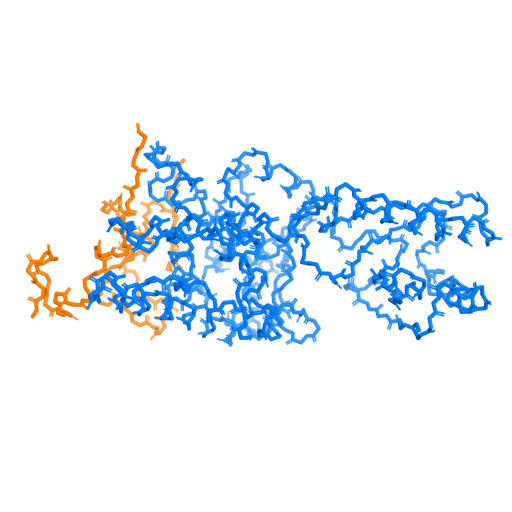ALA A O 1
ATOM 1888 N N . LEU A 1 236 ? 72.575 -2.829 -26.366 1.00 48.80 394 LEU A N 1
ATOM 1889 C CA . LEU A 1 236 ? 72.562 -1.439 -26.809 1.00 49.72 394 LEU A CA 1
ATOM 1890 C C . LEU A 1 236 ? 73.739 -0.664 -26.252 1.00 55.71 394 LEU A C 1
ATOM 1891 O O . LEU A 1 236 ? 74.100 -0.829 -25.087 1.00 58.92 394 LEU A O 1
ATOM 1896 N N . GLY A 1 237 ? 74.321 0.192 -27.090 1.00 48.13 395 GLY A N 1
ATOM 1897 C CA . GLY A 1 237 ? 75.432 1.037 -26.692 1.00 53.61 395 GLY A CA 1
ATOM 1898 C C . GLY A 1 237 ? 75.523 2.281 -27.554 1.00 70.17 395 GLY A C 1
ATOM 1899 O O . GLY A 1 237 ? 74.634 2.549 -28.363 1.00 69.67 395 GLY A O 1
ATOM 1900 N N . SER A 1 238 ? 76.600 3.043 -27.380 1.00 76.15 396 SER A N 1
ATOM 1901 C CA . SER A 1 238 ? 76.806 4.269 -28.145 1.00 80.78 396 SER A CA 1
ATOM 1902 C C . SER A 1 238 ? 78.260 4.469 -28.552 1.00 92.32 396 SER A C 1
ATOM 1903 O O . SER A 1 238 ? 79.105 4.842 -27.735 1.00 94.03 396 SER A O 1
ATOM 1906 N N . SER A 1 239 ? 78.540 4.218 -29.825 1.00 96.06 397 SER A N 1
ATOM 1907 C CA . SER A 1 239 ? 79.845 4.504 -30.395 1.00 96.01 397 SER A CA 1
ATOM 1908 C C . SER A 1 239 ? 79.795 5.847 -31.101 1.00 97.08 397 SER A C 1
ATOM 1909 O O . SER A 1 239 ? 79.295 5.949 -32.217 1.00 91.88 397 SER A O 1
ATOM 1912 N N . ASP A 1 240 ? 80.298 6.877 -30.432 1.00 106.17 398 ASP A N 1
ATOM 1913 C CA . ASP A 1 240 ? 80.375 8.212 -31.016 1.00 113.28 398 ASP A CA 1
ATOM 1914 C C . ASP A 1 240 ? 79.002 8.859 -31.153 1.00 111.70 398 ASP A C 1
ATOM 1915 O O . ASP A 1 240 ? 78.599 9.245 -32.249 1.00 106.18 398 ASP A O 1
ATOM 1920 N N . GLY A 1 241 ? 78.292 8.976 -30.035 1.00 117.02 399 GLY A N 1
ATOM 1921 C CA . GLY A 1 241 ? 76.987 9.614 -30.015 1.00 118.62 399 GLY A CA 1
ATOM 1922 C C . GLY A 1 241 ? 76.015 9.000 -31.003 1.00 119.52 399 GLY A C 1
ATOM 1923 O O . GLY A 1 241 ? 75.010 9.610 -31.367 1.00 117.72 399 GLY A O 1
ATOM 1924 N N . TYR A 1 242 ? 76.326 7.786 -31.443 1.00 117.74 400 TYR A N 1
ATOM 1925 C CA . TYR A 1 242 ? 75.467 7.056 -32.364 1.00 108.88 400 TYR A CA 1
ATOM 1926 C C . TYR A 1 242 ? 74.933 5.791 -31.702 1.00 93.25 400 TYR A C 1
ATOM 1927 O O . TYR A 1 242 ? 75.709 4.927 -31.301 1.00 97.53 400 TYR A O 1
ATOM 1936 N N . PRO A 1 243 ? 73.603 5.685 -31.572 1.00 81.50 401 PRO A N 1
ATOM 1937 C CA . PRO A 1 243 ? 72.962 4.468 -31.066 1.00 77.59 401 PRO A CA 1
ATOM 1938 C C . PRO A 1 243 ? 73.398 3.241 -31.862 1.00 75.24 401 PRO A C 1
ATOM 1939 O O . PRO A 1 243 ? 73.510 3.301 -33.087 1.00 71.31 401 PRO A O 1
ATOM 1943 N N . VAL A 1 244 ? 73.627 2.135 -31.163 1.00 73.85 402 VAL A N 1
ATOM 1944 C CA . VAL A 1 244 ? 74.273 0.970 -31.750 1.00 63.49 402 VAL A CA 1
ATOM 1945 C C . VAL A 1 244 ? 73.765 -0.325 -31.131 1.00 62.87 402 VAL A C 1
ATOM 1946 O O . VAL A 1 244 ? 73.515 -0.383 -29.930 1.00 65.24 402 VAL A O 1
ATOM 1950 N N . TYR A 1 245 ? 73.599 -1.361 -31.947 1.00 56.00 403 TYR A N 1
ATOM 1951 C CA . TYR A 1 245 ? 73.407 -2.704 -31.414 1.00 56.65 403 TYR A CA 1
ATOM 1952 C C . TYR A 1 245 ? 74.717 -3.471 -31.512 1.00 63.12 403 TYR A C 1
ATOM 1953 O O . TYR A 1 245 ? 75.474 -3.304 -32.467 1.00 73.00 403 TYR A O 1
ATOM 1962 N N . PHE A 1 246 ? 74.987 -4.318 -30.529 1.00 62.85 404 PHE A N 1
ATOM 1963 C CA . PHE A 1 246 ? 76.040 -5.313 -30.682 1.00 65.53 404 PHE A CA 1
ATOM 1964 C C . PHE A 1 246 ? 75.632 -6.629 -30.038 1.00 68.05 404 PHE A C 1
ATOM 1965 O O . PHE A 1 246 ? 74.878 -6.633 -29.072 1.00 69.75 404 PHE A O 1
ATOM 1973 N N . PRO A 1 247 ? 76.113 -7.756 -30.590 1.00 75.60 405 PRO A N 1
ATOM 1974 C CA . PRO A 1 247 ? 75.699 -9.073 -30.093 1.00 71.42 405 PRO A CA 1
ATOM 1975 C C . PRO A 1 247 ? 76.269 -9.325 -28.699 1.00 72.28 405 PRO A C 1
ATOM 1976 O O . PRO A 1 247 ? 77.384 -8.899 -28.406 1.00 71.15 405 PRO A O 1
ATOM 1980 N N . LYS A 1 248 ? 75.508 -9.998 -27.846 1.00 70.27 406 LYS A N 1
ATOM 1981 C CA . LYS A 1 248 ? 75.959 -10.258 -26.487 1.00 80.31 406 LYS A CA 1
ATOM 1982 C C . LYS A 1 248 ? 77.307 -10.949 -26.518 1.00 92.80 406 LYS A C 1
ATOM 1983 O O . LYS A 1 248 ? 78.200 -10.635 -25.728 1.00 100.65 406 LYS A O 1
ATOM 1989 N N . SER A 1 249 ? 77.440 -11.887 -27.452 1.00 94.18 407 SER A N 1
ATOM 1990 C CA . SER A 1 249 ? 78.612 -12.752 -27.552 1.00 86.82 407 SER A CA 1
ATOM 1991 C C . SER A 1 249 ? 79.935 -11.998 -27.670 1.00 85.10 407 SER A C 1
ATOM 1992 O O . SER A 1 249 ? 80.984 -12.534 -27.319 1.00 78.12 407 SER A O 1
ATOM 1995 N N . THR A 1 250 ? 79.883 -10.759 -28.154 1.00 88.09 408 THR A N 1
ATOM 1996 C CA . THR A 1 250 ? 81.084 -9.939 -28.298 1.00 88.71 408 THR A CA 1
ATOM 1997 C C . THR A 1 250 ? 81.399 -9.156 -27.025 1.00 79.91 408 THR A C 1
ATOM 1998 O O . THR A 1 250 ? 82.535 -8.727 -26.817 1.00 63.27 408 THR A O 1
ATOM 2002 N N . TRP A 1 251 ? 80.392 -8.964 -26.178 1.00 81.64 409 TRP A N 1
ATOM 2003 C CA . TRP A 1 251 ? 80.597 -8.266 -24.913 1.00 86.49 409 TRP A CA 1
ATOM 2004 C C . TRP A 1 251 ? 81.184 -9.242 -23.915 1.00 88.04 409 TRP A C 1
ATOM 2005 O O . TRP A 1 251 ? 80.456 -9.880 -23.158 1.00 85.89 409 TRP A O 1
ATOM 2016 N N . SER A 1 252 ? 82.507 -9.357 -23.922 1.00 98.83 410 SER A N 1
ATOM 2017 C CA . SER A 1 252 ? 83.199 -10.336 -23.094 1.00 99.95 410 SER A CA 1
ATOM 2018 C C . SER A 1 252 ? 83.147 -9.962 -21.616 1.00 97.19 410 SER A C 1
ATOM 2019 O O . SER A 1 252 ? 83.133 -10.832 -20.743 1.00 96.36 410 SER A O 1
ATOM 2022 N N . ALA A 1 253 ? 83.109 -8.662 -21.345 1.00 97.84 411 ALA A N 1
ATOM 2023 C CA . ALA A 1 253 ? 83.106 -8.159 -19.978 1.00 101.67 411 ALA A CA 1
ATOM 2024 C C . ALA A 1 253 ? 82.072 -8.854 -19.077 1.00 108.24 411 ALA A C 1
ATOM 2025 O O . ALA A 1 253 ? 82.246 -8.919 -17.859 1.00 113.95 411 ALA A O 1
ATOM 2027 N N . ILE A 1 254 ? 81.009 -9.383 -19.677 1.00 103.77 412 ILE A N 1
ATOM 2028 C CA . ILE A 1 254 ? 79.916 -9.973 -18.909 1.00 102.33 412 ILE A CA 1
ATOM 2029 C C . ILE A 1 254 ? 79.455 -11.327 -19.447 1.00 111.51 412 ILE A C 1
ATOM 2030 O O . ILE A 1 254 ? 78.427 -11.850 -19.010 1.00 108.94 412 ILE A O 1
ATOM 2035 N N . GLN A 1 255 ? 80.216 -11.898 -20.379 1.00 119.51 413 GLN A N 1
ATOM 2036 C CA . GLN A 1 255 ? 79.763 -13.077 -21.130 1.00 122.36 413 GLN A CA 1
ATOM 2037 C C . GLN A 1 255 ? 79.593 -14.394 -20.359 1.00 128.59 413 GLN A C 1
ATOM 2038 O O . GLN A 1 255 ? 79.020 -15.349 -20.890 1.00 132.83 413 GLN A O 1
ATOM 2044 N N . PRO A 1 256 ? 80.102 -14.467 -19.121 1.00 123.34 414 PRO A N 1
ATOM 2045 C CA . PRO A 1 256 ? 79.580 -15.573 -18.311 1.00 114.59 414 PRO A CA 1
ATOM 2046 C C . PRO A 1 256 ? 78.187 -15.204 -17.800 1.00 108.72 414 PRO A C 1
ATOM 2047 O O . PRO A 1 256 ? 77.991 -15.116 -16.589 1.00 112.45 414 PRO A O 1
ATOM 2051 N N . ILE A 1 257 ? 77.246 -14.987 -18.720 1.00 101.80 415 ILE A N 1
ATOM 2052 C CA . ILE A 1 257 ? 75.905 -14.495 -18.390 1.00 98.40 415 ILE A CA 1
ATOM 2053 C C . ILE A 1 257 ? 75.037 -15.550 -17.716 1.00 97.47 415 ILE A C 1
ATOM 2054 O O . ILE A 1 257 ? 74.569 -16.483 -18.368 1.00 97.22 415 ILE A O 1
ATOM 2059 N N . LYS A 1 258 ? 74.808 -15.389 -16.417 1.00 93.67 416 LYS A N 1
ATOM 2060 C CA . LYS A 1 258 ? 74.026 -16.363 -15.666 1.00 100.74 416 LYS A CA 1
ATOM 2061 C C . LYS A 1 258 ? 72.602 -16.432 -16.203 1.00 97.64 416 LYS A C 1
ATOM 2062 O O . LYS A 1 258 ? 72.022 -17.513 -16.312 1.00 100.19 416 LYS A O 1
ATOM 2068 N N . ASN A 1 259 ? 72.049 -15.271 -16.549 1.00 93.42 417 ASN A N 1
ATOM 2069 C CA . ASN A 1 259 ? 70.683 -15.183 -17.062 1.00 88.53 417 ASN A CA 1
ATOM 2070 C C . ASN A 1 259 ? 70.622 -14.547 -18.447 1.00 84.90 417 ASN A C 1
ATOM 2071 O O . ASN A 1 259 ? 70.749 -13.331 -18.582 1.00 72.43 417 ASN A O 1
ATOM 2076 N N . PRO A 1 260 ? 70.420 -15.377 -19.481 1.00 93.18 418 PRO A N 1
ATOM 2077 C CA . PRO A 1 260 ? 70.391 -14.972 -20.894 1.00 90.77 418 PRO A CA 1
ATOM 2078 C C . PRO A 1 260 ? 69.317 -13.928 -21.227 1.00 82.77 418 PRO A C 1
ATOM 2079 O O . PRO A 1 260 ? 69.627 -12.925 -21.871 1.00 74.60 418 PRO A O 1
ATOM 2083 N N . PHE A 1 261 ? 68.080 -14.165 -20.799 1.00 75.52 419 PHE A N 1
ATOM 2084 C CA . PHE A 1 261 ? 66.963 -13.301 -21.177 1.00 72.72 419 PHE A CA 1
ATOM 2085 C C . PHE A 1 261 ? 66.826 -12.074 -20.282 1.00 67.08 419 PHE A C 1
ATOM 2086 O O . PHE A 1 261 ? 66.148 -12.107 -19.254 1.00 69.70 419 PHE A O 1
ATOM 2094 N N . SER A 1 262 ? 67.461 -10.985 -20.691 1.00 62.45 420 SER A N 1
ATOM 2095 C CA . SER A 1 262 ? 67.450 -9.763 -19.906 1.00 66.27 420 SER A CA 1
ATOM 2096 C C . SER A 1 262 ? 67.984 -8.588 -20.722 1.00 65.86 420 SER A C 1
ATOM 2097 O O . SER A 1 262 ? 68.817 -8.761 -21.611 1.00 65.40 420 SER A O 1
ATOM 2100 N N . LEU A 1 263 ? 67.498 -7.392 -20.412 1.00 62.13 421 LEU A N 1
ATOM 2101 C CA . LEU A 1 263 ? 67.887 -6.197 -21.142 1.00 53.09 421 LEU A CA 1
ATOM 2102 C C . LEU A 1 263 ? 69.343 -5.856 -20.865 1.00 58.20 421 LEU A C 1
ATOM 2103 O O . LEU A 1 263 ? 69.758 -5.792 -19.712 1.00 61.23 421 LEU A O 1
ATOM 2108 N N . ALA A 1 264 ? 70.113 -5.633 -21.926 1.00 58.97 422 ALA A N 1
ATOM 2109 C CA . ALA A 1 264 ? 71.519 -5.267 -21.790 1.00 52.11 422 ALA A CA 1
ATOM 2110 C C . ALA A 1 264 ? 71.813 -3.950 -22.481 1.00 48.19 422 ALA A C 1
ATOM 2111 O O . ALA A 1 264 ? 71.825 -3.861 -23.708 1.00 52.29 422 ALA A O 1
ATOM 2113 N N . ILE A 1 265 ? 72.039 -2.924 -21.678 1.00 42.32 423 ILE A N 1
ATOM 2114 C CA . ILE A 1 265 ? 72.362 -1.608 -22.189 1.00 39.91 423 ILE A CA 1
ATOM 2115 C C . ILE A 1 265 ? 73.683 -1.186 -21.567 1.00 47.44 423 ILE A C 1
ATOM 2116 O O . ILE A 1 265 ? 73.848 -1.244 -20.346 1.00 48.60 423 ILE A O 1
ATOM 2121 N N . GLN A 1 266 ? 74.624 -0.778 -22.414 1.00 47.00 424 GLN A N 1
ATOM 2122 C CA . GLN A 1 266 ? 75.972 -0.449 -21.971 1.00 54.88 424 GLN A CA 1
ATOM 2123 C C . GLN A 1 266 ? 76.008 0.775 -21.064 1.00 54.52 424 GLN A C 1
ATOM 2124 O O . GLN A 1 266 ? 75.565 1.861 -21.451 1.00 55.60 424 GLN A O 1
ATOM 2130 N N . ASP A 1 267 ? 76.540 0.592 -19.858 1.00 58.26 425 ASP A N 1
ATOM 2131 C CA . ASP A 1 267 ? 76.649 1.680 -18.891 1.00 62.21 425 ASP A CA 1
ATOM 2132 C C . ASP A 1 267 ? 77.564 2.772 -19.434 1.00 68.76 425 ASP A C 1
ATOM 2133 O O . ASP A 1 267 ? 78.733 2.517 -19.713 1.00 80.51 425 ASP A O 1
ATOM 2138 N N . PRO A 1 268 ? 77.034 3.996 -19.589 1.00 60.19 426 PRO A N 1
ATOM 2139 C CA . PRO A 1 268 ? 77.801 5.094 -20.189 1.00 53.89 426 PRO A CA 1
ATOM 2140 C C . PRO A 1 268 ? 79.049 5.472 -19.410 1.00 65.55 426 PRO A C 1
ATOM 2141 O O . PRO A 1 268 ? 79.948 6.075 -19.980 1.00 68.89 426 PRO A O 1
ATOM 2145 N N . GLY A 1 269 ? 79.093 5.147 -18.123 1.00 70.01 427 GLY A N 1
ATOM 2146 C CA . GLY A 1 269 ? 80.214 5.529 -17.281 1.00 77.07 427 GLY A CA 1
ATOM 2147 C C . GLY A 1 269 ? 81.127 4.357 -17.032 1.00 84.77 427 GLY A C 1
ATOM 2148 O O . GLY A 1 269 ? 82.165 4.468 -16.384 1.00 96.62 427 GLY A O 1
ATOM 2149 N N . ASP A 1 270 ? 80.721 3.221 -17.573 1.00 78.08 428 ASP A N 1
ATOM 2150 C CA . ASP A 1 270 ? 81.445 1.985 -17.411 1.00 81.98 428 ASP A CA 1
ATOM 2151 C C . ASP A 1 270 ? 80.950 1.051 -18.503 1.00 83.69 428 ASP A C 1
ATOM 2152 O O . ASP A 1 270 ? 79.892 0.429 -18.376 1.00 75.27 428 ASP A O 1
ATOM 2157 N N . GLU A 1 271 ? 81.701 1.000 -19.598 1.00 86.74 429 GLU A N 1
ATOM 2158 C CA . GLU A 1 271 ? 81.347 0.161 -20.730 1.00 79.97 429 GLU A CA 1
ATOM 2159 C C . GLU A 1 271 ? 81.490 -1.301 -20.343 1.00 69.10 429 GLU A C 1
ATOM 2160 O O . GLU A 1 271 ? 81.274 -2.195 -21.158 1.00 60.71 429 GLU A O 1
ATOM 2166 N N . SER A 1 272 ? 81.842 -1.527 -19.081 1.00 67.66 430 SER A N 1
ATOM 2167 C CA . SER A 1 272 ? 82.091 -2.863 -18.557 1.00 72.49 430 SER A CA 1
ATOM 2168 C C . SER A 1 272 ? 80.831 -3.596 -18.084 1.00 71.30 430 SER A C 1
ATOM 2169 O O . SER A 1 272 ? 80.809 -4.822 -18.041 1.00 71.63 430 SER A O 1
ATOM 2172 N N . ASN A 1 273 ? 79.789 -2.854 -17.719 1.00 70.02 431 ASN A N 1
ATOM 2173 C CA . ASN A 1 273 ? 78.543 -3.479 -17.280 1.00 73.85 431 ASN A CA 1
ATOM 2174 C C . ASN A 1 273 ? 77.290 -2.813 -17.853 1.00 66.97 431 ASN A C 1
ATOM 2175 O O . ASN A 1 273 ? 77.330 -1.659 -18.284 1.00 70.64 431 ASN A O 1
ATOM 2180 N N . ASN A 1 274 ? 76.177 -3.539 -17.862 1.00 58.90 432 ASN A N 1
ATOM 2181 C CA . ASN A 1 274 ? 74.922 -2.930 -18.290 1.00 65.28 432 ASN A CA 1
ATOM 2182 C C . ASN A 1 274 ? 74.136 -2.362 -17.117 1.00 58.32 432 ASN A C 1
ATOM 2183 O O . ASN A 1 274 ? 74.084 -2.950 -16.036 1.00 56.62 432 ASN A O 1
ATOM 2188 N N . ILE A 1 275 ? 73.555 -1.192 -17.320 1.00 49.34 433 ILE A N 1
ATOM 2189 C CA . ILE A 1 275 ? 72.783 -0.573 -16.258 1.00 55.60 433 ILE A CA 1
ATOM 2190 C C . ILE A 1 275 ? 71.394 -1.198 -16.140 1.00 41.61 433 ILE A C 1
ATOM 2191 O O . ILE A 1 275 ? 70.643 -0.868 -15.226 1.00 55.33 433 ILE A O 1
ATOM 2196 N N . SER A 1 276 ? 71.072 -2.116 -17.051 1.00 35.63 434 SER A N 1
ATOM 2197 C CA . SER A 1 276 ? 69.743 -2.729 -17.100 1.00 45.55 434 SER A CA 1
ATOM 2198 C C . SER A 1 276 ? 69.726 -4.112 -16.460 1.00 56.10 434 SER A C 1
ATOM 2199 O O . SER A 1 276 ? 68.725 -4.831 -16.540 1.00 47.79 434 SER A O 1
ATOM 2202 N N . ARG A 1 277 ? 70.840 -4.486 -15.844 1.00 62.96 435 ARG A N 1
ATOM 2203 C CA . ARG A 1 277 ? 70.959 -5.790 -15.210 1.00 67.12 435 ARG A CA 1
ATOM 2204 C C . ARG A 1 277 ? 69.856 -5.978 -14.179 1.00 62.97 435 ARG A C 1
ATOM 2205 O O . ARG A 1 277 ? 69.290 -7.063 -14.053 1.00 63.95 435 ARG A O 1
ATOM 2213 N N . GLY A 1 278 ? 69.547 -4.905 -13.455 1.00 57.32 436 GLY A N 1
ATOM 2214 C CA . GLY A 1 278 ? 68.586 -4.960 -12.368 1.00 46.31 436 GLY A CA 1
ATOM 2215 C C . GLY A 1 278 ? 67.131 -5.113 -12.785 1.00 48.81 436 GLY A C 1
ATOM 2216 O O . GLY A 1 278 ? 66.267 -5.366 -11.943 1.00 54.44 436 GLY A O 1
ATOM 2217 N N . SER A 1 279 ? 66.849 -4.951 -14.076 1.00 36.44 437 SER A N 1
ATOM 2218 C CA . SER A 1 279 ? 65.495 -5.132 -14.584 1.00 43.63 437 SER A CA 1
ATOM 2219 C C . SER A 1 279 ? 65.169 -6.607 -14.814 1.00 42.89 43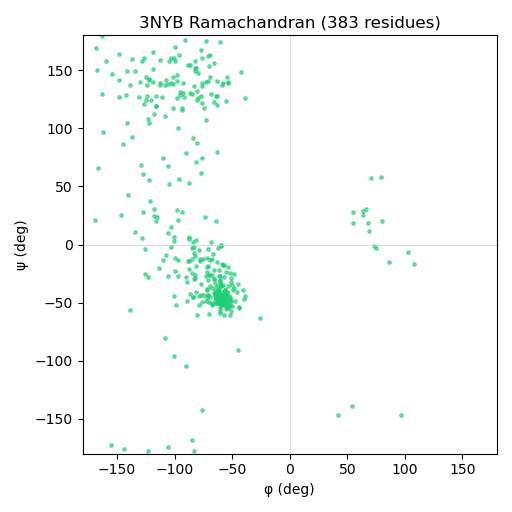7 SER A C 1
ATOM 2220 O O . SER A 1 279 ? 65.059 -7.059 -15.948 1.00 48.42 437 SER A O 1
ATOM 2223 N N . PHE A 1 280 ? 65.006 -7.355 -13.732 1.00 48.32 438 PHE A N 1
ATOM 2224 C CA . PHE A 1 280 ? 64.838 -8.797 -13.848 1.00 48.70 438 PHE A CA 1
ATOM 2225 C C . PHE A 1 280 ? 63.448 -9.201 -14.339 1.00 55.03 438 PHE A C 1
ATOM 2226 O O . PHE A 1 280 ? 63.218 -10.352 -14.720 1.00 50.15 438 PHE A O 1
ATOM 2234 N N . ASN A 1 281 ? 62.523 -8.253 -14.345 1.00 52.74 439 ASN A N 1
ATOM 2235 C CA . ASN A 1 281 ? 61.165 -8.571 -14.744 1.00 52.46 439 ASN A CA 1
ATOM 2236 C C . ASN A 1 281 ? 60.953 -8.297 -16.214 1.00 49.09 439 ASN A C 1
ATOM 2237 O O . ASN A 1 281 ? 59.845 -8.016 -16.660 1.00 53.03 439 ASN A O 1
ATOM 2242 N N . ILE A 1 282 ? 62.037 -8.393 -16.963 1.00 44.10 440 ILE A N 1
ATOM 2243 C CA . ILE A 1 282 ? 62.033 -8.030 -18.362 1.00 41.81 440 ILE A CA 1
ATOM 2244 C C . ILE A 1 282 ? 61.045 -8.868 -19.168 1.00 49.79 440 ILE A C 1
ATOM 2245 O O . ILE A 1 282 ? 60.527 -8.420 -20.182 1.00 53.37 440 ILE A O 1
ATOM 2250 N N . ARG A 1 283 ? 60.771 -10.082 -18.713 1.00 61.48 441 ARG A N 1
ATOM 2251 C CA . ARG A 1 283 ? 59.827 -10.941 -19.419 1.00 67.79 441 ARG A CA 1
ATOM 2252 C C . ARG A 1 283 ? 58.439 -10.317 -19.492 1.00 58.50 441 ARG A C 1
ATOM 2253 O O . ARG A 1 283 ? 57.815 -10.295 -20.550 1.00 50.00 441 ARG A O 1
ATOM 2261 N N . ASP A 1 284 ? 57.953 -9.829 -18.355 1.00 60.00 442 ASP A N 1
ATOM 2262 C CA . ASP A 1 284 ? 56.642 -9.193 -18.284 1.00 55.79 442 ASP A CA 1
ATOM 2263 C C . ASP A 1 284 ? 56.651 -7.825 -18.946 1.00 47.51 442 ASP A C 1
ATOM 2264 O O . ASP A 1 284 ? 55.626 -7.349 -19.429 1.00 46.85 442 ASP A O 1
ATOM 2269 N N . ILE A 1 285 ? 57.813 -7.188 -18.962 1.00 45.16 443 ILE A N 1
ATOM 2270 C CA . ILE A 1 285 ? 57.939 -5.898 -19.620 1.00 45.17 443 ILE A CA 1
ATOM 2271 C C . ILE A 1 285 ? 57.643 -6.051 -21.109 1.00 43.84 443 ILE A C 1
ATOM 2272 O O . ILE A 1 285 ? 56.848 -5.301 -21.670 1.00 48.63 443 ILE A O 1
ATOM 2277 N N . LYS A 1 286 ? 58.268 -7.046 -21.736 1.00 39.69 444 LYS A N 1
ATOM 2278 C CA . LYS A 1 286 ? 58.040 -7.332 -23.150 1.00 46.46 444 LYS A CA 1
ATOM 2279 C C . LYS A 1 286 ? 56.587 -7.688 -23.423 1.00 50.50 444 LYS A C 1
ATOM 2280 O O . LYS A 1 286 ? 56.006 -7.234 -24.410 1.00 53.03 444 LYS A O 1
ATOM 2286 N N . LYS A 1 287 ? 56.000 -8.507 -22.556 1.00 44.63 445 LYS A N 1
ATOM 2287 C CA . LYS A 1 287 ? 54.572 -8.810 -22.666 1.00 53.34 445 LYS A CA 1
ATOM 2288 C C . LYS A 1 287 ? 53.734 -7.534 -22.668 1.00 46.39 445 LYS A C 1
ATOM 2289 O O . LYS A 1 287 ? 52.793 -7.410 -23.439 1.00 52.40 445 LYS A O 1
ATOM 2295 N N . ALA A 1 288 ? 54.093 -6.582 -21.812 1.00 40.33 446 ALA A N 1
ATOM 2296 C CA . ALA A 1 288 ? 53.319 -5.354 -21.672 1.00 37.62 446 ALA A CA 1
ATOM 2297 C C . ALA A 1 288 ? 53.410 -4.443 -22.902 1.00 42.68 446 ALA A C 1
ATOM 2298 O O . ALA A 1 288 ? 52.389 -3.934 -23.367 1.00 42.15 446 ALA A O 1
ATOM 2300 N N . PHE A 1 289 ? 54.613 -4.244 -23.440 1.00 29.94 447 PHE A N 1
ATOM 2301 C CA . PHE A 1 289 ? 54.736 -3.474 -24.679 1.00 40.31 447 PHE A CA 1
ATOM 2302 C C . PHE A 1 289 ? 53.880 -4.080 -25.787 1.00 42.68 447 PHE A C 1
ATOM 2303 O O . PHE A 1 289 ? 53.207 -3.375 -26.532 1.00 42.28 447 PHE A O 1
ATOM 2311 N N . ALA A 1 290 ? 53.926 -5.399 -25.900 1.00 46.00 448 ALA A N 1
ATOM 2312 C CA . ALA A 1 290 ? 53.144 -6.081 -26.905 1.00 38.12 448 ALA A CA 1
ATOM 2313 C C . ALA A 1 290 ? 51.668 -5.800 -26.642 1.00 41.09 448 ALA A C 1
ATOM 2314 O O . ALA A 1 290 ? 50.905 -5.520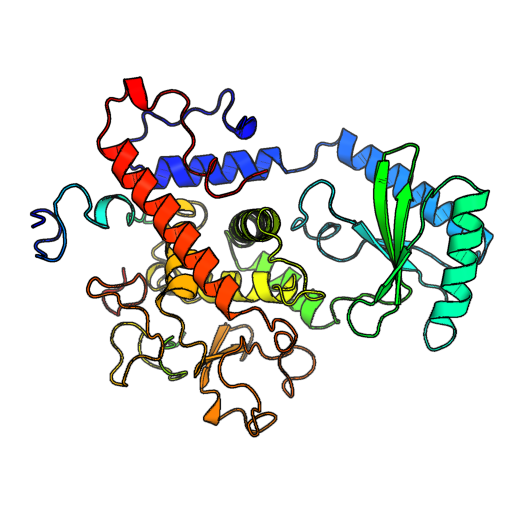 -27.564 1.00 43.77 448 ALA A O 1
ATOM 2316 N N . GLY A 1 291 ? 51.274 -5.875 -25.374 1.00 32.46 449 GLY A N 1
ATOM 2317 C CA . GLY A 1 291 ? 49.932 -5.497 -24.971 1.00 34.58 449 GLY A CA 1
ATOM 2318 C C . GLY A 1 291 ? 49.594 -4.100 -25.463 1.00 39.26 449 GLY A C 1
ATOM 2319 O O . GLY A 1 291 ? 48.508 -3.854 -25.989 1.00 44.80 449 GLY A O 1
ATOM 2320 N N . ALA A 1 292 ? 50.540 -3.182 -25.307 1.00 30.56 450 ALA A N 1
ATOM 2321 C CA . ALA A 1 292 ? 50.311 -1.803 -25.696 1.00 38.50 450 ALA A CA 1
ATOM 2322 C C . ALA A 1 292 ? 50.106 -1.708 -27.207 1.00 41.13 450 ALA A C 1
ATOM 2323 O O . ALA A 1 292 ? 49.158 -1.084 -27.686 1.00 45.52 450 ALA A O 1
ATOM 2325 N N . PHE A 1 293 ? 50.999 -2.337 -27.954 1.00 36.53 451 PHE A N 1
ATOM 2326 C CA . PHE A 1 293 ? 50.843 -2.458 -29.395 1.00 38.79 451 PHE A CA 1
ATOM 2327 C C . PHE A 1 293 ? 49.466 -3.026 -29.761 1.00 40.34 451 PHE A C 1
ATOM 2328 O O . PHE A 1 293 ? 48.744 -2.441 -30.565 1.00 46.26 451 PHE A O 1
ATOM 2336 N N . ASP A 1 294 ? 49.103 -4.163 -29.169 1.00 40.29 452 ASP A N 1
ATOM 2337 C CA . ASP A 1 294 ? 47.816 -4.794 -29.452 1.00 47.17 452 ASP A CA 1
ATOM 2338 C C . ASP A 1 294 ? 46.666 -3.827 -29.211 1.00 56.71 452 ASP A C 1
ATOM 2339 O O . ASP A 1 294 ? 45.769 -3.703 -30.045 1.00 60.94 452 ASP A O 1
ATOM 2344 N N . LEU A 1 295 ? 46.701 -3.143 -28.068 1.00 46.80 453 LEU A N 1
ATOM 2345 C CA . LEU A 1 295 ? 45.641 -2.215 -27.687 1.00 41.12 453 LEU A CA 1
ATOM 2346 C C . LEU A 1 295 ? 45.533 -1.032 -28.646 1.00 43.68 453 LEU A C 1
ATOM 2347 O O . LEU A 1 295 ? 44.444 -0.720 -29.133 1.00 36.05 453 LEU A O 1
ATOM 2352 N N . LEU A 1 296 ? 46.665 -0.385 -28.918 1.00 38.99 454 LEU A N 1
ATOM 2353 C CA . LEU A 1 296 ? 46.706 0.768 -29.822 1.00 41.40 454 LEU A CA 1
ATOM 2354 C C . LEU A 1 296 ? 46.237 0.431 -31.236 1.00 50.93 454 LEU A C 1
ATOM 2355 O O . LEU A 1 296 ? 45.383 1.124 -31.797 1.00 41.93 454 LEU A O 1
ATOM 2360 N N . THR A 1 297 ? 46.811 -0.627 -31.808 1.00 52.67 455 THR A N 1
ATOM 2361 C CA . THR A 1 297 ? 46.472 -1.047 -33.162 1.00 47.47 455 THR A CA 1
ATOM 2362 C C . THR A 1 297 ? 45.020 -1.503 -33.259 1.00 53.83 455 THR A C 1
ATOM 2363 O O . THR A 1 297 ? 44.312 -1.133 -34.198 1.00 58.93 455 THR A O 1
ATOM 2367 N N . ASN A 1 298 ? 44.572 -2.301 -32.294 1.00 49.06 456 ASN A N 1
ATOM 2368 C CA . ASN A 1 298 ? 43.185 -2.761 -32.291 1.00 54.97 456 ASN A CA 1
ATOM 2369 C C . ASN A 1 298 ? 42.239 -1.585 -32.253 1.00 55.69 456 ASN A C 1
ATOM 2370 O O . ASN A 1 298 ? 41.248 -1.545 -32.976 1.00 57.79 456 ASN A O 1
ATOM 2375 N N . ARG A 1 299 ? 42.562 -0.630 -31.389 1.00 56.58 457 ARG A N 1
ATOM 2376 C CA . ARG A 1 299 ? 41.792 0.594 -31.245 1.00 54.57 457 ARG A CA 1
ATOM 2377 C C . ARG A 1 299 ? 41.719 1.355 -32.568 1.00 51.51 457 ARG A C 1
ATOM 2378 O O . ARG A 1 299 ? 40.645 1.782 -32.996 1.00 44.45 457 ARG A O 1
ATOM 2386 N N . CYS A 1 300 ? 42.863 1.521 -33.218 1.00 50.55 458 CYS A N 1
ATOM 2387 C CA . CYS A 1 300 ? 42.896 2.194 -34.507 1.00 48.18 458 CYS A CA 1
ATOM 2388 C C . CYS A 1 300 ? 41.964 1.530 -35.523 1.00 60.96 458 CYS A C 1
ATOM 2389 O O . CYS A 1 300 ? 41.215 2.213 -36.220 1.00 71.38 458 CYS A O 1
ATOM 2392 N N . PHE A 1 301 ? 42.008 0.203 -35.612 1.00 59.87 459 PHE A N 1
ATOM 2393 C CA . PHE A 1 301 ? 41.102 -0.504 -36.507 1.00 46.42 459 PHE A CA 1
ATOM 2394 C C . PHE A 1 301 ? 39.668 -0.165 -36.115 1.00 54.60 459 PHE A C 1
ATOM 2395 O O . PHE A 1 301 ? 38.856 0.228 -36.953 1.00 61.95 459 PHE A O 1
ATOM 2403 N N . GLU A 1 302 ? 39.377 -0.301 -34.825 1.00 54.91 460 GLU A N 1
ATOM 2404 C CA . GLU A 1 302 ? 38.035 -0.085 -34.289 1.00 56.03 460 GLU A CA 1
ATOM 2405 C C . GLU A 1 302 ? 37.422 1.270 -34.645 1.00 59.92 460 GLU A C 1
ATOM 2406 O O . GLU A 1 302 ? 36.217 1.365 -34.859 1.00 65.89 460 GLU A O 1
ATOM 2412 N N . LEU A 1 303 ? 38.243 2.314 -34.703 1.00 62.16 461 LEU A N 1
ATOM 2413 C CA . LEU A 1 303 ? 37.741 3.657 -34.996 1.00 54.86 461 LEU A CA 1
ATOM 2414 C C . LEU A 1 303 ? 37.670 3.929 -36.495 1.00 61.38 461 LEU A C 1
ATOM 2415 O O . LEU A 1 303 ? 36.691 4.493 -36.985 1.00 72.11 461 LEU A O 1
ATOM 2420 N N . HIS A 1 304 ? 38.708 3.521 -37.220 1.00 65.93 462 HIS A N 1
ATOM 2421 C CA . HIS A 1 304 ? 38.758 3.700 -38.670 1.00 75.22 462 HIS A CA 1
ATOM 2422 C C . HIS A 1 304 ? 37.641 2.933 -39.379 1.00 81.98 462 HIS A C 1
ATOM 2423 O O . HIS A 1 304 ? 37.495 3.017 -40.595 1.00 81.00 462 HIS A O 1
ATOM 2430 N N . SER A 1 305 ? 36.854 2.192 -38.607 1.00 83.05 463 SER A N 1
ATOM 2431 C CA . SER A 1 305 ? 35.750 1.417 -39.151 1.00 85.70 463 SER A CA 1
ATOM 2432 C C . SER A 1 305 ? 34.442 1.712 -38.422 1.00 88.36 463 SER A C 1
ATOM 2433 O O . SER A 1 305 ? 33.555 0.860 -38.356 1.00 93.45 463 SER A O 1
ATOM 2436 N N . ALA A 1 306 ? 34.325 2.915 -37.871 1.00 75.17 464 ALA A N 1
ATOM 2437 C CA . ALA A 1 306 ? 33.117 3.298 -37.156 1.00 73.77 464 ALA A CA 1
ATOM 2438 C C . ALA A 1 306 ? 32.563 4.601 -37.703 1.00 73.40 464 ALA A C 1
ATOM 2439 O O . ALA A 1 306 ? 33.274 5.361 -38.361 1.00 70.47 464 ALA A O 1
ATOM 2441 N N . THR A 1 307 ? 31.287 4.846 -37.432 1.00 74.45 465 THR A N 1
ATOM 2442 C CA . THR A 1 307 ? 30.641 6.088 -37.826 1.00 84.64 465 THR A CA 1
ATOM 2443 C C . THR A 1 307 ? 31.293 7.260 -37.114 1.00 94.12 465 THR A C 1
ATOM 2444 O O . THR A 1 307 ? 31.630 7.164 -35.937 1.00 98.47 465 THR A O 1
ATOM 2448 N N . PHE A 1 308 ? 31.466 8.369 -37.825 1.00 97.85 466 PHE A N 1
ATOM 2449 C CA . PHE A 1 308 ? 32.028 9.572 -37.225 1.00 95.74 466 PHE A CA 1
ATOM 2450 C C . PHE A 1 308 ? 31.290 9.941 -35.943 1.00 93.19 466 PHE A C 1
ATOM 2451 O O . PHE A 1 308 ? 31.872 10.527 -35.028 1.00 96.46 466 PHE A O 1
ATOM 2459 N N . LYS A 1 309 ? 30.011 9.581 -35.876 1.00 91.45 467 LYS A 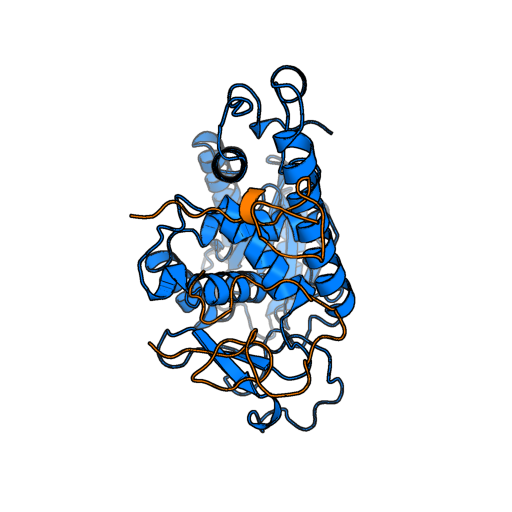N 1
ATOM 2460 C CA . LYS A 1 309 ? 29.205 9.817 -34.680 1.00 92.26 467 LYS A CA 1
ATOM 2461 C C . LYS A 1 309 ? 29.686 8.993 -33.486 1.00 97.68 467 LYS A C 1
ATOM 2462 O O . LYS A 1 309 ? 29.534 9.403 -32.336 1.00 105.57 467 LYS A O 1
ATOM 2468 N N . ASP A 1 310 ? 30.257 7.825 -33.762 1.00 95.27 468 ASP A N 1
ATOM 2469 C CA . ASP A 1 310 ? 30.745 6.942 -32.707 1.00 91.80 468 ASP A CA 1
ATOM 2470 C C . ASP A 1 310 ? 32.155 7.325 -32.291 1.00 83.00 468 ASP A C 1
ATOM 2471 O O . ASP A 1 310 ? 32.663 6.852 -31.277 1.00 83.53 468 ASP A O 1
ATOM 2476 N N . ARG A 1 311 ? 32.789 8.174 -33.090 1.00 70.19 469 ARG A N 1
ATOM 2477 C CA . ARG A 1 311 ? 34.152 8.592 -32.814 1.00 63.65 469 ARG A CA 1
ATOM 2478 C C . ARG A 1 311 ? 34.159 9.826 -31.917 1.00 59.03 469 ARG A C 1
ATOM 2479 O O . ARG A 1 311 ? 35.062 10.003 -31.097 1.00 49.90 469 ARG A O 1
ATOM 2487 N N . LEU A 1 312 ? 33.142 10.667 -32.081 1.00 53.99 470 LEU A N 1
ATOM 2488 C CA . LEU A 1 312 ? 33.008 11.893 -31.304 1.00 52.85 470 LEU A CA 1
ATOM 2489 C C . LEU A 1 312 ? 33.415 11.694 -29.848 1.00 51.15 470 LEU A C 1
ATOM 2490 O O . LEU A 1 312 ? 32.924 10.792 -29.164 1.00 54.45 470 LEU A O 1
ATOM 2495 N N . GLY A 1 313 ? 34.330 12.541 -29.390 1.00 47.30 471 GLY A N 1
ATOM 2496 C CA . GLY A 1 313 ? 34.791 12.531 -28.013 1.00 47.52 471 GLY A CA 1
ATOM 2497 C C . GLY A 1 313 ? 35.503 11.270 -27.558 1.00 49.08 471 GLY A C 1
ATOM 2498 O O . GLY A 1 313 ? 35.519 10.970 -26.365 1.00 52.87 471 GLY A O 1
ATOM 2499 N N . LYS A 1 314 ? 36.094 10.529 -28.491 1.00 39.31 472 LYS A N 1
ATOM 2500 C CA . LYS A 1 314 ? 36.765 9.288 -28.128 1.00 42.62 472 LYS A CA 1
ATOM 2501 C C . LYS A 1 314 ? 38.253 9.491 -27.929 1.00 36.85 472 LYS A C 1
ATOM 2502 O O . LYS A 1 314 ? 38.809 10.496 -28.349 1.00 38.49 472 LYS A O 1
ATOM 2508 N N . SER A 1 315 ? 38.883 8.526 -27.268 1.00 40.77 473 SER A N 1
ATOM 2509 C CA . SER A 1 315 ? 40.288 8.615 -26.930 1.00 27.64 473 SER A CA 1
ATOM 2510 C C . SER A 1 315 ? 41.013 7.347 -27.318 1.00 33.78 473 SER A C 1
ATOM 2511 O O . SER A 1 315 ? 40.605 6.251 -26.939 1.00 53.16 473 SER A O 1
ATOM 2514 N N . ILE A 1 316 ? 42.095 7.503 -28.073 1.00 37.32 474 ILE A N 1
ATOM 2515 C CA . ILE A 1 316 ? 42.919 6.371 -28.478 1.00 39.47 474 ILE A CA 1
ATOM 2516 C C . ILE A 1 316 ? 43.834 5.943 -27.330 1.00 43.95 474 ILE A C 1
ATOM 2517 O O . ILE A 1 316 ? 43.864 4.764 -26.963 1.00 49.95 474 ILE A O 1
ATOM 2522 N N . LEU A 1 317 ? 44.571 6.912 -26.779 1.00 36.24 475 LEU A N 1
ATOM 2523 C CA . LEU A 1 317 ? 45.509 6.674 -25.684 1.00 32.07 475 LEU A CA 1
ATOM 2524 C C . LEU A 1 317 ? 44.813 6.206 -24.408 1.00 40.44 475 LEU A C 1
ATOM 2525 O O . LEU A 1 317 ? 45.344 5.371 -23.678 1.00 44.99 475 LEU A O 1
ATOM 2530 N N . GLY A 1 318 ? 43.629 6.748 -24.152 1.00 39.52 476 GLY A N 1
ATOM 2531 C CA . GLY A 1 318 ? 42.974 6.629 -22.859 1.00 55.23 476 GLY A CA 1
ATOM 2532 C C . GLY A 1 318 ? 43.062 5.290 -22.145 1.00 58.00 476 GLY A C 1
ATOM 2533 O O . GLY A 1 318 ? 43.338 5.248 -20.946 1.00 53.65 476 GLY A O 1
ATOM 2534 N N . ASN A 1 319 ? 42.802 4.198 -22.859 1.00 61.26 477 ASN A N 1
ATOM 2535 C CA . ASN A 1 319 ? 42.799 2.885 -22.231 1.00 55.48 477 ASN A CA 1
ATOM 2536 C C . ASN A 1 319 ? 44.181 2.219 -22.216 1.00 47.44 477 ASN A C 1
ATOM 2537 O O . ASN A 1 319 ? 44.406 1.252 -21.491 1.00 46.89 477 ASN A O 1
ATOM 2542 N N . VAL A 1 320 ? 45.124 2.737 -22.999 1.00 42.21 478 VAL A N 1
ATOM 2543 C CA . VAL A 1 320 ? 46.459 2.114 -23.017 1.00 41.76 478 VAL A CA 1
ATOM 2544 C C . VAL A 1 320 ? 47.288 2.578 -21.815 1.00 46.77 478 VAL A C 1
ATOM 2545 O O . VAL A 1 320 ? 47.763 1.767 -21.000 1.00 44.55 478 VAL A O 1
ATOM 2549 N N . ILE A 1 321 ? 47.502 3.892 -21.753 1.00 53.65 479 ILE A N 1
ATOM 2550 C CA . ILE A 1 321 ? 47.992 4.563 -20.553 1.00 54.86 479 ILE A CA 1
ATOM 2551 C C . ILE A 1 321 ? 46.828 4.473 -19.587 1.00 60.27 479 ILE A C 1
ATOM 2552 O O . ILE A 1 321 ? 45.695 4.203 -20.036 1.00 78.75 479 ILE A O 1
ATOM 2557 N N . LYS A 1 322 ? 47.042 4.684 -18.291 1.00 38.71 480 LYS A N 1
ATOM 2558 C CA . LYS A 1 322 ? 45.853 4.739 -17.429 1.00 42.82 480 LYS A CA 1
ATOM 2559 C C . LYS A 1 322 ? 45.578 6.148 -16.955 1.00 48.24 480 LYS A C 1
ATOM 2560 O O . LYS A 1 322 ? 44.718 6.849 -17.494 1.00 62.65 480 LYS A O 1
ATOM 2566 N N . TYR A 1 323 ? 46.309 6.545 -15.929 1.00 47.91 481 TYR A N 1
ATOM 2567 C CA . TYR A 1 323 ? 46.412 7.950 -15.533 1.00 55.56 481 TYR A CA 1
ATOM 2568 C C . TYR A 1 323 ? 45.504 8.370 -14.366 1.00 42.33 481 TYR A C 1
ATOM 2569 O O . TYR A 1 323 ? 44.281 8.418 -14.504 1.00 42.42 481 TYR A O 1
ATOM 2578 N N . GLN B 2 7 ? 41.049 -11.722 -47.078 1.00 145.32 122 GLN B N 1
ATOM 2579 C CA . GLN B 2 7 ? 42.449 -11.320 -47.157 1.00 143.84 122 GLN B CA 1
ATOM 2580 C C . GLN B 2 7 ? 42.611 -9.985 -47.885 1.00 145.37 122 GLN B C 1
ATOM 2581 O O . GLN B 2 7 ? 42.139 -9.813 -49.008 1.00 151.67 122 GLN B O 1
ATOM 2587 N N . CYS B 2 8 ? 43.306 -9.056 -47.237 1.00 135.26 123 CYS B N 1
ATOM 2588 C CA . CYS B 2 8 ? 43.367 -7.662 -47.670 1.00 126.14 123 CYS B CA 1
ATOM 2589 C C . CYS B 2 8 ? 43.525 -7.433 -49.177 1.00 120.21 123 CYS B C 1
ATOM 2590 O O . CYS B 2 8 ? 44.143 -8.230 -49.884 1.00 107.52 123 CYS B O 1
ATOM 2593 N N . THR B 2 9 ? 42.952 -6.327 -49.647 1.00 128.18 124 THR B N 1
ATOM 2594 C CA . THR B 2 9 ? 43.095 -5.883 -51.029 1.00 135.01 124 THR B CA 1
ATOM 2595 C C . THR B 2 9 ? 43.950 -4.618 -51.121 1.00 134.23 124 THR B C 1
ATOM 2596 O O . THR B 2 9 ? 44.385 -4.228 -52.204 1.00 138.44 124 THR B O 1
ATOM 2600 N N . LEU B 2 10 ? 44.181 -3.976 -49.981 1.00 126.54 125 LEU B N 1
ATOM 2601 C CA . LEU B 2 10 ? 45.062 -2.817 -49.925 1.00 114.63 125 LEU B CA 1
ATOM 2602 C C . LEU B 2 10 ? 46.501 -3.300 -49.788 1.00 108.89 125 LEU B C 1
ATOM 2603 O O . LEU B 2 10 ? 47.402 -2.820 -50.473 1.00 103.81 125 LEU B O 1
ATOM 2608 N N . CYS B 2 11 ? 46.695 -4.267 -48.896 1.00 107.53 126 CYS B N 1
ATOM 2609 C CA . CYS B 2 11 ? 48.011 -4.814 -48.587 1.00 105.00 126 CYS B CA 1
ATOM 2610 C C . CYS B 2 11 ? 48.418 -5.876 -49.606 1.00 111.90 126 CYS B C 1
ATOM 2611 O O . CYS B 2 11 ? 49.606 -6.114 -49.827 1.00 110.47 126 CYS B O 1
ATOM 2614 N N . LYS B 2 12 ? 47.419 -6.511 -50.216 1.00 116.35 127 LYS B N 1
ATOM 2615 C CA . LYS B 2 12 ? 47.640 -7.568 -51.200 1.00 113.14 127 LYS B CA 1
ATOM 2616 C C . LYS B 2 12 ? 48.078 -8.854 -50.495 1.00 107.20 127 LYS B C 1
ATOM 2617 O O . LYS B 2 12 ? 48.258 -9.892 -51.128 1.00 100.88 127 LYS B O 1
ATOM 2623 N N . SER B 2 13 ? 48.231 -8.772 -49.175 1.00 110.17 128 SER B N 1
ATOM 2624 C CA . SER B 2 13 ? 48.644 -9.909 -48.355 1.00 113.14 128 SER B CA 1
ATOM 2625 C C . SER B 2 13 ? 47.471 -10.810 -48.007 1.00 116.32 128 SER B C 1
ATOM 2626 O O . SER B 2 13 ? 46.318 -10.382 -48.038 1.00 119.77 128 SER B O 1
ATOM 2629 N N . LYS B 2 14 ? 47.771 -12.059 -47.670 1.00 114.38 129 LYS B N 1
ATOM 2630 C CA . LYS B 2 14 ? 46.742 -12.977 -47.200 1.00 120.17 129 LYS B CA 1
ATOM 2631 C C . LYS B 2 14 ? 47.058 -13.520 -45.810 1.00 121.20 129 LYS B C 1
ATOM 2632 O O . LYS B 2 14 ? 47.115 -14.731 -45.596 1.00 120.14 129 LYS B O 1
ATOM 2638 N N . LYS B 2 15 ? 47.262 -12.605 -44.868 1.00 123.29 130 LYS B N 1
ATOM 2639 C CA . LYS B 2 15 ? 47.463 -12.968 -43.470 1.00 123.34 130 LYS B CA 1
ATOM 2640 C C . LYS B 2 15 ? 46.518 -12.178 -42.561 1.00 120.33 130 LYS B C 1
ATOM 2641 O O . LYS B 2 15 ? 46.593 -12.276 -41.334 1.00 116.68 130 LYS B O 1
ATOM 2647 N N . HIS B 2 16 ? 45.623 -11.409 -43.179 1.00 116.82 131 HIS B N 1
ATOM 2648 C CA . HIS B 2 16 ? 44.616 -10.628 -42.460 1.00 110.59 131 HIS B CA 1
ATOM 2649 C C . HIS B 2 16 ? 43.562 -10.092 -43.424 1.00 110.27 131 HIS B C 1
ATOM 2650 O O . HIS B 2 16 ? 43.731 -10.165 -44.638 1.00 110.90 131 HIS B O 1
ATOM 2657 N N . SER B 2 17 ? 42.476 -9.550 -42.880 1.00 108.12 132 SER B N 1
ATOM 2658 C CA . SER B 2 17 ? 41.426 -8.960 -43.705 1.00 109.63 132 SER B CA 1
ATOM 2659 C C . SER B 2 17 ? 41.687 -7.473 -43.922 1.00 106.31 132 SER B C 1
ATOM 2660 O O . SER B 2 17 ? 42.640 -6.923 -43.379 1.00 98.45 132 SER B O 1
ATOM 2663 N N . LYS B 2 18 ? 40.843 -6.828 -44.721 1.00 107.99 133 LYS B N 1
ATOM 2664 C CA . LYS B 2 18 ? 40.983 -5.400 -44.985 1.00 104.72 133 LYS B CA 1
ATOM 2665 C C . LYS B 2 18 ? 40.759 -4.613 -43.702 1.00 104.05 133 LYS B C 1
ATOM 2666 O O . LYS B 2 18 ? 41.362 -3.563 -43.482 1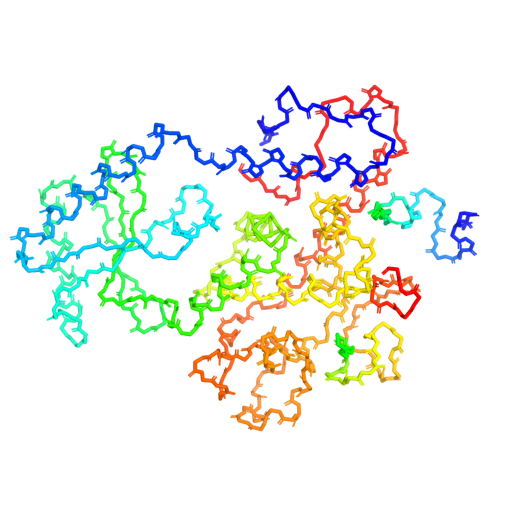.00 104.56 133 LYS B O 1
ATOM 2672 N N . GLU B 2 19 ? 39.881 -5.143 -42.859 1.00 103.76 134 GLU B N 1
ATOM 2673 C CA . GLU B 2 19 ? 39.470 -4.490 -41.623 1.00 101.26 134 GLU B CA 1
ATOM 2674 C C . GLU B 2 19 ? 40.568 -4.553 -40.564 1.00 92.54 134 GLU B C 1
ATOM 2675 O O . GLU B 2 19 ? 40.297 -4.461 -39.367 1.00 89.38 134 GLU B O 1
ATOM 2681 N N . ARG B 2 20 ? 41.808 -4.701 -41.005 1.00 84.29 135 ARG B N 1
ATOM 2682 C CA . ARG B 2 20 ? 42.888 -5.003 -40.084 1.00 66.88 135 ARG B CA 1
ATOM 2683 C C . ARG B 2 20 ? 44.236 -4.862 -40.787 1.00 64.28 135 ARG B C 1
ATOM 2684 O O . ARG B 2 20 ? 45.252 -5.405 -40.356 1.00 53.65 135 ARG B O 1
ATOM 2692 N N . CYS B 2 21 ? 44.226 -4.106 -41.877 1.00 65.86 136 CYS B N 1
ATOM 2693 C CA . CYS B 2 21 ? 45.427 -3.851 -42.654 1.00 60.52 136 CYS B CA 1
ATOM 2694 C C . CYS B 2 21 ? 46.317 -2.829 -41.955 1.00 70.97 136 CYS B C 1
ATOM 2695 O O . CYS B 2 21 ? 45.887 -1.709 -41.688 1.00 79.32 136 CYS B O 1
ATOM 2698 N N . PRO B 2 22 ? 47.566 -3.210 -41.655 1.00 71.18 137 PRO B N 1
ATOM 2699 C CA . PRO B 2 22 ? 48.497 -2.323 -40.945 1.00 65.50 137 PRO B CA 1
ATOM 2700 C C . PRO B 2 22 ? 48.672 -0.954 -41.598 1.00 58.30 137 PRO B C 1
ATOM 2701 O O . PRO B 2 22 ? 49.121 -0.025 -40.930 1.00 54.81 137 PRO B O 1
ATOM 2705 N N . SER B 2 23 ? 48.319 -0.829 -42.873 1.00 58.69 138 SER B N 1
ATOM 2706 C CA . SER B 2 23 ? 48.478 0.439 -43.582 1.00 65.89 138 SER B CA 1
ATOM 2707 C C . SER B 2 23 ? 47.493 1.448 -43.027 1.00 62.05 138 SER B C 1
ATOM 2708 O O . SER B 2 23 ? 47.588 2.648 -43.291 1.00 56.80 138 SER B O 1
ATOM 2711 N N . ILE B 2 24 ? 46.536 0.939 -42.261 1.00 61.45 139 ILE B N 1
ATOM 2712 C CA . ILE B 2 24 ? 45.565 1.774 -41.579 1.00 54.37 139 ILE B CA 1
ATOM 2713 C C . ILE B 2 24 ? 46.259 2.673 -40.566 1.00 53.37 139 ILE B C 1
ATOM 2714 O O . ILE B 2 24 ? 46.068 3.887 -40.560 1.00 61.24 139 ILE B O 1
ATOM 2719 N N . TRP B 2 25 ? 47.088 2.076 -39.724 1.00 66.79 140 TRP B N 1
ATOM 2720 C CA . TRP B 2 25 ? 47.761 2.839 -38.686 1.00 67.98 140 TRP B CA 1
ATOM 2721 C C . TRP B 2 25 ? 49.199 3.186 -39.054 1.00 59.86 140 TRP B C 1
ATOM 2722 O O . TRP B 2 25 ? 49.758 4.135 -38.521 1.00 59.14 140 TRP B O 1
ATOM 2733 N N . ARG B 2 26 ? 49.796 2.424 -39.963 1.00 58.51 141 ARG B N 1
ATOM 2734 C CA . ARG B 2 26 ? 51.169 2.697 -40.368 1.00 49.92 141 ARG B CA 1
ATOM 2735 C C . ARG B 2 26 ? 51.203 3.648 -41.555 1.00 62.25 141 ARG B C 1
ATOM 2736 O O . ARG B 2 26 ? 51.373 3.227 -42.705 1.00 63.76 141 ARG B O 1
ATOM 2744 N N . ALA B 2 27 ? 51.018 4.935 -41.261 1.00 62.32 142 ALA B N 1
ATOM 2745 C CA . ALA B 2 27 ? 51.109 6.000 -42.257 1.00 57.38 142 ALA B CA 1
ATOM 2746 C C . ALA B 2 27 ? 52.131 7.042 -41.815 1.00 55.91 142 ALA B C 1
ATOM 2747 O O . ALA B 2 27 ? 52.171 7.421 -40.648 1.00 64.79 142 ALA B O 1
ATOM 2749 N N . TYR B 2 28 ? 52.963 7.499 -42.740 1.00 46.59 143 TYR B N 1
ATOM 2750 C CA . TYR B 2 28 ? 53.944 8.528 -42.420 1.00 50.09 143 TYR B CA 1
ATOM 2751 C C . TYR B 2 28 ? 53.619 9.829 -43.134 1.00 59.00 143 TYR B C 1
ATOM 2752 O O . TYR B 2 28 ? 53.250 9.833 -44.307 1.00 68.54 143 TYR B O 1
ATOM 2761 N N . ILE B 2 29 ? 53.747 10.937 -42.422 1.00 57.65 144 ILE B N 1
ATOM 2762 C CA . ILE B 2 29 ? 53.693 12.228 -43.067 1.00 55.36 144 ILE B CA 1
ATOM 2763 C C . ILE B 2 29 ? 55.122 12.628 -43.394 1.00 65.13 144 ILE B C 1
ATOM 2764 O O . ILE B 2 29 ? 55.948 12.820 -42.496 1.00 73.13 144 ILE B O 1
ATOM 2769 N N . LEU B 2 30 ? 55.406 12.742 -44.686 1.00 50.28 145 LEU B N 1
ATOM 2770 C CA . LEU B 2 30 ? 56.744 13.056 -45.165 1.00 55.12 145 LEU B CA 1
ATOM 2771 C C . LEU B 2 30 ? 56.983 14.562 -45.218 1.00 62.18 145 LEU B C 1
ATOM 2772 O O . LEU B 2 30 ? 56.045 15.346 -45.355 1.00 63.45 145 LEU B O 1
ATOM 2777 N N . VAL B 2 31 ? 58.249 14.953 -45.115 1.00 65.47 146 VAL B N 1
ATOM 2778 C CA . VAL B 2 31 ? 58.655 16.347 -45.261 1.00 71.04 146 VAL B CA 1
ATOM 2779 C C . VAL B 2 31 ? 57.979 17.020 -46.460 1.00 77.63 146 VAL B C 1
ATOM 2780 O O . VAL B 2 31 ? 58.604 17.786 -47.201 1.00 80.01 146 VAL B O 1
ATOM 2784 N N . HIS B 2 45 ? 73.904 6.778 -40.447 1.00 124.48 160 HIS B N 1
ATOM 2785 C CA . HIS B 2 45 ? 75.198 6.164 -40.717 1.00 128.40 160 HIS B CA 1
ATOM 2786 C C . HIS B 2 45 ? 75.032 4.714 -41.175 1.00 114.27 160 HIS B C 1
ATOM 2787 O O . HIS B 2 45 ? 74.637 4.456 -42.313 1.00 105.10 160 HIS B O 1
ATOM 2794 N N . THR B 2 46 ? 75.334 3.775 -40.283 1.00 106.24 161 THR B N 1
ATOM 2795 C CA . THR B 2 46 ? 75.186 2.356 -40.583 1.00 92.64 161 THR B CA 1
ATOM 2796 C C . THR B 2 46 ? 73.887 1.810 -39.990 1.00 78.90 161 THR B C 1
ATOM 2797 O O . THR B 2 46 ? 73.217 2.482 -39.208 1.00 69.97 161 THR B O 1
ATOM 2801 N N . ILE B 2 47 ? 73.537 0.590 -40.375 1.00 77.37 162 ILE B N 1
ATOM 2802 C CA . ILE B 2 47 ? 72.284 -0.022 -39.972 1.00 73.06 162 ILE B CA 1
ATOM 2803 C C . ILE B 2 47 ? 72.570 -1.068 -38.906 1.00 78.25 162 ILE B C 1
ATOM 2804 O O . ILE B 2 47 ? 73.694 -1.552 -38.803 1.00 80.72 162 ILE B O 1
ATOM 2809 N N . TYR B 2 48 ? 71.566 -1.400 -38.101 1.00 75.90 163 TYR B N 1
ATOM 2810 C CA . TYR B 2 48 ? 71.733 -2.414 -37.070 1.00 69.35 163 TYR B CA 1
ATOM 2811 C C . TYR B 2 48 ? 70.529 -3.332 -36.978 1.00 69.59 163 TYR B C 1
ATOM 2812 O O . TYR B 2 48 ? 69.388 -2.888 -37.039 1.00 78.00 163 TYR B O 1
ATOM 2821 N N . CYS B 2 49 ? 70.799 -4.622 -36.833 1.00 59.45 164 CYS B N 1
ATOM 2822 C CA . CYS B 2 49 ? 69.750 -5.622 -36.826 1.00 55.38 164 CYS B CA 1
ATOM 2823 C C . CYS B 2 49 ? 69.307 -5.968 -35.412 1.00 57.13 164 CYS B C 1
ATOM 2824 O O . CYS B 2 49 ? 70.129 -6.239 -34.539 1.00 59.88 164 CYS B O 1
ATOM 2827 N N . TYR B 2 50 ? 67.999 -5.967 -35.193 1.00 58.72 165 TYR B N 1
ATOM 2828 C CA . TYR B 2 50 ? 67.460 -6.189 -33.863 1.00 55.66 165 TYR B CA 1
ATOM 2829 C C . TYR B 2 50 ? 67.475 -7.658 -33.486 1.00 59.89 165 TYR B C 1
ATOM 2830 O O . TYR B 2 50 ? 67.281 -8.015 -32.325 1.00 51.97 165 TYR B O 1
ATOM 2839 N N . ASN B 2 51 ? 67.717 -8.501 -34.484 1.00 70.53 166 ASN B N 1
ATOM 2840 C CA . ASN B 2 51 ? 67.705 -9.951 -34.320 1.00 62.91 166 ASN B CA 1
ATOM 2841 C C . ASN B 2 51 ? 69.072 -10.499 -33.931 1.00 62.36 166 ASN B C 1
ATOM 2842 O O . ASN B 2 51 ? 69.194 -11.295 -33.003 1.00 67.01 166 ASN B O 1
ATOM 2847 N N . CYS B 2 52 ? 70.095 -10.078 -34.663 1.00 63.87 167 CYS B N 1
ATOM 2848 C CA . CYS B 2 52 ? 71.479 -10.325 -34.290 1.00 62.11 167 CYS B CA 1
ATOM 2849 C C . CYS B 2 52 ? 72.116 -8.951 -34.186 1.00 78.55 167 CYS B C 1
ATOM 2850 O O . CYS B 2 52 ? 71.806 -8.062 -34.978 1.00 90.65 167 CYS B O 1
ATOM 2853 N N . GLY B 2 53 ? 72.997 -8.761 -33.215 1.00 78.78 168 GLY B N 1
ATOM 2854 C CA . GLY B 2 53 ? 73.586 -7.452 -33.008 1.00 72.80 168 GLY B CA 1
ATOM 2855 C C . GLY B 2 53 ? 74.436 -6.990 -34.175 1.00 74.04 168 GLY B C 1
ATOM 2856 O O . GLY B 2 53 ? 75.272 -6.104 -34.026 1.00 72.25 168 GLY B O 1
ATOM 2857 N N . GLY B 2 54 ? 74.216 -7.587 -35.342 1.00 77.56 169 GLY B N 1
ATOM 2858 C CA . GLY B 2 54 ? 75.028 -7.317 -36.515 1.00 78.45 169 GLY B CA 1
ATOM 2859 C C . GLY B 2 54 ? 74.659 -6.058 -37.276 1.00 81.83 169 GLY B C 1
ATOM 2860 O O . GLY B 2 54 ? 73.503 -5.632 -37.277 1.00 69.02 169 GLY B O 1
ATOM 2861 N N . LYS B 2 55 ? 75.652 -5.470 -37.938 1.00 92.89 170 LYS B N 1
ATOM 2862 C CA . LYS B 2 55 ? 75.461 -4.235 -38.697 1.00 84.26 170 LYS B CA 1
ATOM 2863 C C . LYS B 2 55 ? 75.304 -4.504 -40.188 1.00 85.99 170 LYS B C 1
ATOM 2864 O O . LYS B 2 55 ? 75.728 -5.545 -40.685 1.00 96.72 170 LYS B O 1
ATOM 2870 N N . GLY B 2 56 ? 74.683 -3.561 -40.893 1.00 81.40 171 GLY B N 1
ATOM 2871 C CA . GLY B 2 56 ? 74.534 -3.648 -42.334 1.00 80.64 171 GLY B CA 1
ATOM 2872 C C . GLY B 2 56 ? 73.162 -4.071 -42.826 1.00 81.96 171 GLY B C 1
ATOM 2873 O O . GLY B 2 56 ? 72.911 -4.066 -44.029 1.00 82.20 171 GLY B O 1
ATOM 2874 N N . HIS B 2 57 ? 72.271 -4.438 -41.910 1.00 83.08 172 HIS B N 1
ATOM 2875 C CA . HIS B 2 57 ? 70.926 -4.864 -42.291 1.00 79.10 172 HIS B CA 1
ATOM 2876 C C . HIS B 2 57 ? 69.945 -4.747 -41.127 1.00 78.18 172 HIS B C 1
ATOM 2877 O O . HIS B 2 57 ? 70.346 -4.752 -39.963 1.00 76.50 172 HIS B O 1
ATOM 2884 N N . PHE B 2 58 ? 68.659 -4.654 -41.448 1.00 73.24 173 PHE B N 1
ATOM 2885 C CA . PHE B 2 58 ? 67.621 -4.558 -40.429 1.00 64.57 173 PHE B CA 1
ATOM 2886 C C . PHE B 2 58 ? 67.264 -5.905 -39.813 1.00 78.08 173 PHE B C 1
ATOM 2887 O O . PHE B 2 58 ? 67.307 -6.936 -40.478 1.00 81.48 173 PHE B O 1
ATOM 2895 N N . GLY B 2 59 ? 66.890 -5.880 -38.539 1.00 89.90 174 GLY B N 1
ATOM 2896 C CA . GLY B 2 59 ? 66.524 -7.088 -37.824 1.00 96.79 174 GLY B CA 1
ATOM 2897 C C . GLY B 2 59 ? 65.374 -7.855 -38.445 1.00 94.35 174 GLY B C 1
ATOM 2898 O O . GLY B 2 59 ? 65.168 -9.035 -38.158 1.00 89.56 174 GLY B O 1
ATOM 2899 N N . ASP B 2 60 ? 64.619 -7.189 -39.305 1.00 89.19 175 ASP B N 1
ATOM 2900 C CA . ASP B 2 60 ? 63.427 -7.795 -39.872 1.00 85.17 175 ASP B CA 1
ATOM 2901 C C . ASP B 2 60 ? 63.766 -8.761 -41.009 1.00 88.17 175 ASP B C 1
ATOM 2902 O O . ASP B 2 60 ? 63.221 -9.864 -41.081 1.00 84.28 175 ASP B O 1
ATOM 2907 N N . ASP B 2 61 ? 64.665 -8.340 -41.895 1.00 88.21 176 ASP B N 1
ATOM 2908 C CA . ASP B 2 61 ? 65.072 -9.168 -43.024 1.00 94.28 176 ASP B CA 1
ATOM 2909 C C . ASP B 2 61 ? 66.465 -9.755 -42.806 1.00 96.93 176 ASP B C 1
ATOM 2910 O O . ASP B 2 61 ? 67.351 -9.648 -43.651 1.00 90.27 176 ASP B O 1
ATOM 2915 N N . CYS B 2 62 ? 66.630 -10.391 -41.654 1.00 101.34 177 CYS B N 1
ATOM 2916 C CA . CYS B 2 62 ? 67.905 -10.956 -41.237 1.00 98.30 177 CYS B CA 1
ATOM 2917 C C . CYS B 2 62 ? 67.916 -12.463 -41.499 1.00 95.07 177 CYS B C 1
ATOM 2918 O O . CYS B 2 62 ? 66.861 -13.076 -41.655 1.00 88.32 177 CYS B O 1
ATOM 2921 N N . LYS B 2 63 ? 69.106 -13.054 -41.562 1.00 101.54 178 LYS B N 1
ATOM 2922 C CA . LYS B 2 63 ? 69.249 -14.443 -42.003 1.00 106.85 178 LYS B CA 1
ATOM 2923 C C . LYS B 2 63 ? 69.173 -15.477 -40.883 1.00 102.42 178 LYS B C 1
ATOM 2924 O O . LYS B 2 63 ? 68.776 -16.617 -41.119 1.00 96.46 178 LYS B O 1
ATOM 2930 N N . GLU B 2 64 ? 69.557 -15.080 -39.674 1.00 98.71 179 GLU B N 1
ATOM 2931 C CA . GLU B 2 64 ? 69.613 -15.998 -38.539 1.00 98.46 179 GLU B CA 1
ATOM 2932 C C . GLU B 2 64 ? 68.229 -16.421 -38.050 1.00 94.90 179 GLU B C 1
ATOM 2933 O O . GLU B 2 64 ? 67.229 -15.781 -38.368 1.00 96.81 179 GLU B O 1
ATOM 2939 N N . LYS B 2 65 ? 68.174 -17.509 -37.285 1.00 87.78 180 LYS B N 1
ATOM 2940 C CA . LYS B 2 65 ? 66.944 -17.880 -36.597 1.00 83.08 180 LYS B CA 1
ATOM 2941 C C . LYS B 2 65 ? 66.563 -16.706 -35.710 1.00 81.55 180 LYS B C 1
ATOM 2942 O O . LYS B 2 65 ? 67.429 -16.099 -35.078 1.00 75.94 180 LYS B O 1
ATOM 2948 N N . ARG B 2 66 ? 65.276 -16.379 -35.657 1.00 81.01 181 ARG B N 1
ATOM 2949 C CA . ARG B 2 66 ? 64.856 -15.188 -34.929 1.00 84.94 181 ARG B CA 1
ATOM 2950 C C . ARG B 2 66 ? 64.945 -15.347 -33.404 1.00 81.08 181 ARG B C 1
ATOM 2951 O O . ARG B 2 66 ? 64.634 -16.405 -32.854 1.00 87.38 181 ARG B O 1
ATOM 2959 N N . SER B 2 67 ? 65.390 -14.282 -32.739 1.00 65.30 182 SER B N 1
ATOM 2960 C CA . SER B 2 67 ? 65.665 -14.296 -31.304 1.00 65.74 182 SER B CA 1
ATOM 2961 C C . SER B 2 67 ? 64.422 -14.070 -30.448 1.00 68.95 182 SER B C 1
ATOM 2962 O O . SER B 2 67 ? 64.487 -14.083 -29.220 1.00 72.98 182 SER B O 1
ATOM 2965 N N . SER B 2 68 ? 63.294 -13.849 -31.103 1.00 71.94 183 SER B N 1
ATOM 2966 C CA . SER B 2 68 ? 62.049 -13.617 -30.397 1.00 70.53 183 SER B CA 1
ATOM 2967 C C . SER B 2 68 ? 61.056 -14.710 -30.731 1.00 79.79 183 SER B C 1
ATOM 2968 O O . SER B 2 68 ? 60.579 -14.805 -31.860 1.00 74.15 183 SER B O 1
ATOM 2971 N N . ARG B 2 69 ? 60.745 -15.533 -29.738 1.00 92.53 184 ARG B N 1
ATOM 2972 C CA . ARG B 2 69 ? 59.789 -16.615 -29.908 1.00 102.39 184 ARG B CA 1
ATOM 2973 C C . ARG B 2 69 ? 58.418 -16.093 -30.326 1.00 85.46 184 ARG B C 1
ATOM 2974 O O . ARG B 2 69 ? 57.491 -16.865 -30.553 1.00 83.18 184 ARG B O 1
ATOM 2982 N N . VAL B 2 70 ? 58.307 -14.774 -30.434 1.00 79.97 185 VAL B N 1
ATOM 2983 C CA . VAL B 2 70 ? 57.071 -14.122 -30.843 1.00 75.62 185 VAL B CA 1
ATOM 2984 C C . VAL B 2 70 ? 57.071 -13.894 -32.347 1.00 84.88 185 VAL B C 1
ATOM 2985 O O . VAL B 2 70 ? 58.034 -13.368 -32.892 1.00 95.93 185 VAL B O 1
ATOM 2989 N N . PRO B 2 71 ? 55.983 -14.288 -33.022 1.00 90.68 186 PRO B N 1
ATOM 2990 C CA . PRO B 2 71 ? 55.870 -14.215 -34.485 1.00 91.23 186 PRO B CA 1
ATOM 2991 C C . PRO B 2 71 ? 55.601 -12.814 -35.033 1.00 97.57 186 PRO B C 1
ATOM 2992 O O . PRO B 2 71 ? 55.273 -11.894 -34.285 1.00 104.21 186 PRO B O 1
ATOM 2996 N N . ASN B 2 72 ? 55.757 -12.672 -36.345 1.00 96.57 187 ASN B N 1
ATOM 2997 C CA . ASN B 2 72 ? 55.275 -11.506 -37.078 1.00 105.08 187 ASN B CA 1
ATOM 2998 C C . ASN B 2 72 ? 55.285 -11.762 -38.586 1.00 102.79 187 ASN B C 1
ATOM 2999 O O . ASN B 2 72 ? 56.029 -11.131 -39.336 1.00 93.07 187 ASN B O 1
ATOM 3004 N N . GLU B 2 73 ? 54.450 -12.701 -39.023 1.00 111.56 188 GLU B N 1
ATOM 3005 C CA . GLU B 2 73 ? 54.395 -13.068 -40.434 1.00 115.46 188 GLU B CA 1
ATOM 3006 C C . GLU B 2 73 ? 54.213 -11.838 -41.311 1.00 103.17 188 GLU B C 1
ATOM 3007 O O . GLU B 2 73 ? 54.578 -11.841 -42.484 1.00 99.95 188 GLU B O 1
ATOM 3013 N N . ASP B 2 74 ? 53.649 -10.786 -40.734 1.00 100.84 189 ASP B N 1
ATOM 3014 C CA . ASP B 2 74 ? 53.581 -9.507 -41.420 1.00 99.07 189 ASP B CA 1
ATOM 3015 C C . ASP B 2 74 ? 54.673 -8.598 -40.863 1.00 87.27 189 ASP B C 1
ATOM 3016 O O . ASP B 2 74 ? 54.896 -8.561 -39.656 1.00 94.76 189 ASP B O 1
ATOM 3021 N N . GLY B 2 75 ? 55.354 -7.871 -41.742 1.00 71.18 190 GLY B N 1
ATOM 3022 C CA . GLY B 2 75 ? 56.584 -7.185 -41.377 1.00 76.17 190 GLY B CA 1
ATOM 3023 C C . GLY B 2 75 ? 56.538 -6.134 -40.276 1.00 81.55 190 GLY B C 1
ATOM 3024 O O . GLY B 2 75 ? 55.476 -5.783 -39.754 1.00 75.76 190 GLY B O 1
ATOM 3025 N N . SER B 2 76 ? 57.715 -5.628 -39.919 1.00 75.84 191 SER B N 1
ATOM 3026 C CA . SER B 2 76 ? 57.813 -4.524 -38.973 1.00 57.94 191 SER B CA 1
ATOM 3027 C C . SER B 2 76 ? 58.166 -3.228 -39.659 1.00 58.07 191 SER B C 1
ATOM 3028 O O . SER B 2 76 ? 58.241 -3.144 -40.881 1.00 72.06 191 SER B O 1
ATOM 3031 N N . ALA B 2 77 ? 58.391 -2.214 -38.842 1.00 61.47 192 ALA B N 1
ATOM 3032 C CA . ALA B 2 77 ? 58.880 -0.942 -39.318 1.00 61.42 192 ALA B CA 1
ATOM 3033 C C . ALA B 2 77 ? 60.288 -1.144 -39.849 1.00 58.84 192 ALA B C 1
ATOM 3034 O O . ALA B 2 77 ? 60.729 -0.449 -40.763 1.00 67.73 192 ALA B O 1
ATOM 3036 N N . PHE B 2 78 ? 60.985 -2.116 -39.275 1.00 54.24 193 PHE B N 1
ATOM 3037 C CA . PHE B 2 78 ? 62.411 -2.261 -39.515 1.00 64.70 193 PHE B CA 1
ATOM 3038 C C . PHE B 2 78 ? 62.786 -3.272 -40.600 1.00 72.13 193 PHE B C 1
ATOM 3039 O O . PHE B 2 78 ? 63.551 -4.201 -40.355 1.00 84.62 193 PHE B O 1
ATOM 3047 N N . THR B 2 79 ? 62.251 -3.073 -41.800 1.00 73.68 194 THR B N 1
ATOM 3048 C CA . THR B 2 79 ? 62.665 -3.836 -42.966 1.00 85.05 194 THR B CA 1
ATOM 3049 C C . THR B 2 79 ? 63.368 -2.884 -43.914 1.00 72.64 194 THR B C 1
ATOM 3050 O O . THR B 2 79 ? 63.167 -1.678 -43.838 1.00 63.08 194 THR B O 1
ATOM 3054 N N . GLY B 2 80 ? 64.187 -3.427 -44.809 1.00 77.10 195 GLY B N 1
ATOM 3055 C CA . GLY B 2 80 ? 64.890 -2.624 -45.793 1.00 75.94 195 GLY B CA 1
ATOM 3056 C C . GLY B 2 80 ? 63.962 -1.906 -46.754 1.00 77.65 195 GLY B C 1
ATOM 3057 O O . GLY B 2 80 ? 64.377 -0.985 -47.458 1.00 64.69 195 GLY B O 1
ATOM 3058 N N . SER B 2 81 ? 62.700 -2.325 -46.786 1.00 85.83 196 SER B N 1
ATOM 3059 C CA . SER B 2 81 ? 61.691 -1.667 -47.610 1.00 84.27 196 SER B CA 1
ATOM 3060 C C . SER B 2 81 ? 61.537 -0.208 -47.201 1.00 104.66 196 SER B C 1
ATOM 3061 O O . SER B 2 81 ? 60.730 0.526 -47.770 1.00 114.78 196 SER B O 1
ATOM 3064 N N . ASN B 2 82 ? 62.306 0.195 -46.194 1.00 105.26 197 ASN B N 1
ATOM 3065 C CA . ASN B 2 82 ? 62.456 1.600 -45.844 1.00 100.81 197 ASN B CA 1
ATOM 3066 C C . ASN B 2 82 ? 61.153 2.227 -45.395 1.00 99.54 197 ASN B C 1
ATOM 3067 O O . ASN B 2 82 ? 60.945 3.421 -45.569 1.00 103.85 197 ASN B O 1
ATOM 3072 N N . LEU B 2 83 ? 60.277 1.415 -44.818 1.00 102.46 198 LEU B N 1
ATOM 3073 C CA . LEU B 2 83 ? 58.984 1.899 -44.347 1.00 103.92 198 LEU B CA 1
ATOM 3074 C C . LEU B 2 83 ? 58.883 1.832 -42.829 1.00 99.54 198 LEU B C 1
ATOM 3075 O O . LEU B 2 83 ? 59.898 1.836 -42.131 1.00 98.61 198 LEU B O 1
#

GO terms:
  GO:0051575 5'-deoxyribose-5-phosphate lyase activity (F, IDA)
  GO:0005634 nucleus (C, IDA)
  GO:0005730 nucleolus (C, IDA)
  GO:0005829 cytosol (C, IDA)
  GO:0034458 3'-5' RNA helicase activity (F, IDA)
  GO:0031499 TRAMP complex (C, IDA)
  GO:0071038 TRAMP-dependent tRNA surveillance pathway (P, IDA)
  GO:1990817 poly(A) RNA polymerase activity (F, IDA)
  GO:0034475 U4 snRNA 3'-end processing (P, IGI)
  GO:0006284 base-excision repair (P, IGI)
  GO:0071031 nuclear mRNA surveillance of mRNA 3'-end processing (P, IGI)
  GO:0071035 nuclear polyadenylation-dependent rRNA catabolic process (P, IGI)
  GO:0071036 nuclear polyadenylation-dependent snoRNA catabolic process (P, IGI)
  GO:0071038 TRAMP-dependent tRNA surveillance pathway (P, IGI)
  GO:0071039 nuclear polyadenylation-dependent CUT catabolic process (P, IGI)
  GO:0071042 nuclear polyadenylation-dependent mRNA catabolic process (P, IGI)
  GO:0071044 histone mRNA catabolic process (P, IGI)
  GO:0071051 poly(A)-dependent snoRNA 3'-end processing (P, IGI)
  GO:1990817 poly(A) RNA polymerase activity (F, IGI)
  GO:0051575 5'-deoxyribose-5-phosphate lyase activity (F, IMP)

Solvent-accessible surface area: 18964 Å² total; per-residue (Å²): 109,90,72,48,4,21,129,141,89,60,36,0,120,52,185,75,0,6,24,0,0,5,73,1,0,80,25,0,9,68,106,8,36,46,54,167,98,91,62,80,82,32,86,114,9,8,55,54,2,57,98,0,0,75,84,59,43,102,131,0,51,0,80,49,16,28,30,24,75,22,61,4,13,13,63,58,44,44,3,20,0,6,3,71,19,187,21,26,67,205,90,10,111,80,16,1,112,53,1,16,76,31,0,104,176,102,111,22,5,87,138,29,89,73,31,42,98,82,224,17,12,9,0,75,8,44,9,60,177,34,39,36,72,0,7,1,1,21,102,118,30,58,33,136,56,6,22,113,39,11,111,79,14,49,123,84,6,74,2,0,66,24,0,0,1,1,0,28,7,1,0,100,40,78,217,22,45,60,61,108,89,0,1,1,17,35,16,6,3,11,13,2,0,5,3,0,2,49,10,0,0,49,24,61,59,119,49,11,44,17,94,69,3,0,0,2,0,1,2,0,0,1,4,2,0,0,37,0,1,0,4,49,67,1,0,3,12,54,65,125,59,113,12,18,4,35,36,14,87,84,14,87,65,23,67,114,58,188,70,77,15,14,2,4,3,45,25,42,48,60,133,56,61,11,66,0,140,32,2,128,45,2,104,62,0,15,139,11,1,22,21,0,20,71,67,0,7,68,60,0,1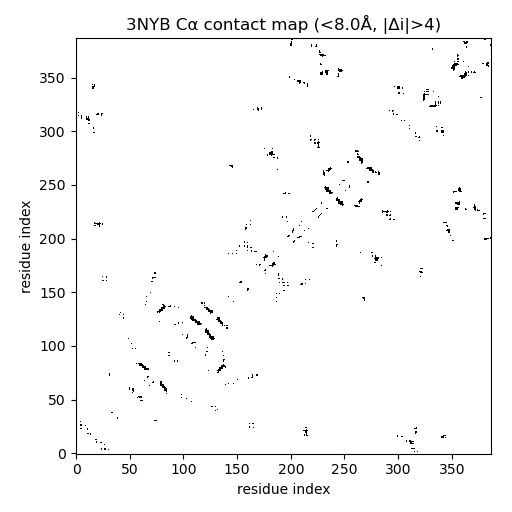7,101,6,88,87,39,81,102,181,84,8,108,43,85,4,2,0,2,88,5,0,110,111,124,2,98,118,49,189,27,162,123,31,43,79,132,119,0,29,65,17,7,37,24,30,82,111,137,171,49,56,27,0,5,7,31,4,20,135,54,61,20,5,38,61,24,181,115,199,86,17,1,190,49,98,38,136,52,35,2,0,4,18,47,81,48,66

InterPro domains:
  IPR002058 PAP/25A-associated [PF03828] (371-431)
  IPR043519 Nucleotidyltransferase superfamily [G3DSA:3.30.460.10] (192-301)
  IPR043519 Nucleotidyltransferase superfamily [SSF81301] (153-328)
  IPR045862 Nucleotidyltransferase Trf4-like [PTHR23092] (24-533)
  IPR054708 Poly(A) RNA polymerase, mitochondrial-like, central palm domain [PF22600] (181-311)

Radius of gyration: 22.6 Å; Cα contacts (8 Å, |Δi|>4): 639; chains: 2; bounding box: 54×47×65 Å

Secondary structure (DSSP, 8-state):
---GGGTT---TT-SSHHHHHHHHHHHHHHHTSPPHHHHHHHHHHHHHHHHHHHTT-TT--EEEESTTTTT-PPTTSPEEEEE-SS--GGGHHHHHHHHHHHHHHTTS-SS-EEEESSS-EEEEEEETTTTEEEEEESS-SSTTHHHHHHHHHHHS-TTHHHHHHHHHHHHHHTT-S-GGGT---HHHHHHHHHHHHHT-HHHHTT-B-GGG-HHHHHHHHHHIIIII--TTTEEEEESSS-EEEEEGGG-GGG-S-S-SSS--BEETTEEEEETTTT-TTHHHHHHHHHHHHHHHHHHHHHHHTS-HHHHTT--SSTTTS--/--SSS--SSS-GGG-GGGT----B----B-SSSS-BSS-GGG-SSPPS-SS--SS--S-STT--